Protein 3ME5 (pdb70)

Radius of gyration: 23.7 Å; Cα contacts (8 Å, |Δi|>4): 654; chains: 1; bounding box: 67×50×62 Å

Sequence (406 aa):
NAAQALEKLLQIYDVKLVAQLNGVGENHWSAAILKRALALSEKEFAHLQTLLPKPPEHHPHYAFRFIDLFAGIGGIRRGFESIGGQCVFTSEWNKHAVRTYKANHYCDPATHHHFNEDIRDITLSHQEGVSDEEAAAEHIRQHIPEEHDVLLAGFPCQPFCDTQGTLFFDVVRIIDARRPAFVLENVKNLKSHDKGKTFRIIQTLDELGYDVADAEDNGPDDPKIIDGKHFLPQHRERIVLVGFRRDLNLKADFTLRDISECFPAQRVTLAQLLDPVEAKYILTPVLWKYLYRYAKKGVYPNNPQSVTRTLSARDGAEILIDRGWDATGEKDFDDPLNQQHRPRRLTPRECARLGFEAPGEAKFRIPVSDTQAYRQFGNSSVVVPVFAAVAKLLEPKIKQAVALRQQEAQ

Foldseek 3Di:
DVQLCLVLVVLAFDLVLQVQLCVVVPDHGDSVVSVVPNCDDDVSSVSVVLQFDDQDPPPPDFLWEEEAECCQLNLLVVLQVVLRYDHQEYEHQDSNSVSLNRRHHDDDVVRHDYHRDLCVQQVLVPPPQDLVNSLVSNCVHDPATAEYEEEFADDDEVRNRPGPLVSVLSNCLSRVHLYKYKYAQCQCPPPNRRRVVVNVSCVVSQKDWAQNVVDPPVRLQWDFCVLAFQAGDIIGMTDIGRNVLVLCVPDHSVCLNVLRDPAHDFLLLLDDVDDPVQFADLVLLVVLVVVVVCEDESPPPCSRPHHHYPVFSRNHWYWQDQDVCCVVPVPPVVSVVTGIGTHFLSSLCCSPVAPRPDDSRDNNDDRVVSVVSSNPHDNNSSSSSVSVSCSVSSSSSVVVVVVVVD

CATH classification: 1.10.260.140 (+2 more: 3.40.50.150, 3.90.120.30)

B-factor: mean 28.67, std 12.08, range [11.53, 76.1]

Secondary structure (DSSP, 8-state):
-TTT--HHHHTTS----HHHHHHT-SS---HHHHHHHH---THHHHHHHTTSPPPPTTTT--SEEEEEES-TTSHHHHHHHTTTEEEEEEE---HHHHHHHHHHS---TTT-EEES-THHHH-TT-TTS-HHHHHHHHHHHS---SEEEEE-------TTTTSHHHHHHHHHHHH----EEEEETTTTTGGGGHHHHH--HHHHTTEEETTTT--STT-TTEEEGGGTSSB--EEEEEEEEEGGG---TT--GGGGGGGS-SSPPPTGGGS----GGGBPPHHHHHHHHHHHH----TTSGGGGT--B-----SSSEE------HHHH-TT-TTGGGG--EEPPHHHHHH---S-TT---S---S-HHHHHHHHHTSPPHHHHHHHHHHHHHHHHHHHHHHHHH--

Structure (mmCIF, N/CA/C/O backbone):
data_3ME5
#
_entry.id   3ME5
#
_cell.length_a   149.629
_cell.length_b   51.593
_cell.length_c   63.026
_cell.angle_alpha   90.00
_cell.angle_beta   90.00
_cell.angle_gamma   90.00
#
_symmetry.space_group_name_H-M   'P 21 21 2'
#
loop_
_entity.id
_entity.type
_entity.pdbx_description
1 polymer 'Cytosine-specific methyltransferase'
2 water water
#
loop_
_atom_site.group_PDB
_atom_site.id
_atom_site.type_symbol
_atom_site.label_atom_id
_atom_site.label_alt_id
_atom_site.label_comp_id
_atom_site.label_asym_id
_atom_site.label_entity_id
_atom_site.label_seq_id
_atom_site.pdbx_PDB_ins_code
_atom_site.Cartn_x
_atom_site.Cartn_y
_atom_site.Cartn_z
_atom_site.occupancy
_atom_site.B_iso_or_equiv
_atom_site.auth_seq_id
_atom_site.auth_comp_id
_atom_site.auth_asym_id
_atom_site.auth_atom_id
_atom_site.pdbx_PDB_model_num
ATOM 1 N N . ASN A 1 17 ? 155.996 11.524 28.192 1.00 67.15 15 ASN A N 1
ATOM 2 C CA . ASN A 1 17 ? 155.675 10.302 28.989 1.00 67.21 15 ASN A CA 1
ATOM 3 C C . ASN A 1 17 ? 154.377 10.444 29.791 1.00 66.74 15 ASN A C 1
ATOM 4 O O . ASN A 1 17 ? 153.709 9.446 30.085 1.00 66.85 15 ASN A O 1
ATOM 9 N N . ALA A 1 18 ? 154.032 11.685 30.138 1.00 66.00 16 ALA A N 1
ATOM 10 C CA . ALA A 1 18 ? 152.824 11.990 30.914 1.00 65.10 16 ALA A CA 1
ATOM 11 C C . ALA A 1 18 ? 151.522 11.756 30.129 1.00 64.16 16 ALA A C 1
ATOM 12 O O . ALA A 1 18 ? 150.479 11.451 30.723 1.00 64.20 16 ALA A O 1
ATOM 14 N N . ALA A 1 19 ? 151.598 11.903 28.804 1.00 62.98 17 ALA A N 1
ATOM 15 C CA . ALA A 1 19 ? 150.471 11.654 27.894 1.00 61.62 17 ALA A CA 1
ATOM 16 C C . ALA A 1 19 ? 150.026 10.186 27.882 1.00 60.21 17 ALA A C 1
ATOM 17 O O . ALA A 1 19 ? 148.827 9.896 27.816 1.00 60.30 17 ALA A O 1
ATOM 19 N N . GLN A 1 20 ? 151.000 9.276 27.938 1.00 58.53 18 GLN A N 1
ATOM 20 C CA . GLN A 1 20 ? 150.746 7.838 28.063 1.00 56.84 18 GLN A CA 1
ATOM 21 C C . GLN A 1 20 ? 150.199 7.499 29.455 1.00 54.87 18 GLN A C 1
ATOM 22 O O . GLN A 1 20 ? 149.408 6.563 29.606 1.00 54.95 18 GLN A O 1
ATOM 28 N N . ALA A 1 21 ? 150.620 8.263 30.463 1.00 52.92 19 ALA A N 1
ATOM 29 C CA . ALA A 1 21 ? 150.133 8.083 31.832 1.00 51.14 19 ALA A CA 1
ATOM 30 C C . ALA A 1 21 ? 148.655 8.480 31.972 1.00 49.15 19 ALA A C 1
ATOM 31 O O . ALA A 1 21 ? 147.880 7.794 32.635 1.00 48.25 19 ALA A O 1
ATOM 41 N N . LEU A 1 23 ? 146.440 8.556 29.465 1.00 41.82 21 LEU A N 1
ATOM 42 C CA . LEU A 1 23 ? 145.633 7.669 28.632 1.00 39.80 21 LEU A CA 1
ATOM 43 C C . LEU A 1 23 ? 145.314 6.340 29.307 1.00 38.15 21 LEU A C 1
ATOM 44 O O . LEU A 1 23 ? 144.192 5.831 29.188 1.00 37.44 21 LEU A O 1
ATOM 49 N N . GLU A 1 24 ? 146.291 5.783 30.019 1.00 37.13 22 GLU A N 1
ATOM 50 C CA . GLU A 1 24 ? 146.066 4.533 30.730 1.00 37.14 22 GLU A CA 1
ATOM 51 C C . GLU A 1 24 ? 145.029 4.745 31.831 1.00 35.27 22 GLU A C 1
ATOM 52 O O . GLU A 1 24 ? 144.150 3.910 32.021 1.00 35.66 22 GLU A O 1
ATOM 58 N N . LYS A 1 25 ? 145.118 5.874 32.533 1.00 33.51 23 LYS A N 1
ATOM 59 C CA . LYS A 1 25 ? 144.118 6.203 33.553 1.00 32.53 23 LYS A CA 1
ATOM 60 C C . LYS A 1 25 ? 142.727 6.437 32.950 1.00 30.08 23 LYS A C 1
ATOM 61 O O . LYS A 1 25 ? 141.713 6.038 33.524 1.00 29.52 23 LYS A O 1
ATOM 67 N N . LEU A 1 26 ? 142.700 7.075 31.785 1.00 28.46 24 LEU A N 1
ATOM 68 C CA . LEU A 1 26 ? 141.458 7.366 31.088 1.00 26.84 24 LEU A CA 1
ATOM 69 C C . LEU A 1 26 ? 140.769 6.107 30.593 1.00 26.39 24 LEU A C 1
ATOM 70 O O . LEU A 1 26 ? 139.536 5.992 30.667 1.00 25.25 24 LEU A O 1
ATOM 75 N N . LEU A 1 27 ? 141.564 5.151 30.103 1.00 26.59 25 LEU A N 1
ATOM 76 C CA . LEU A 1 27 ? 141.020 3.900 29.576 1.00 26.97 25 LEU A CA 1
ATOM 77 C C . LEU A 1 27 ? 140.469 2.925 30.632 1.00 26.46 25 LEU A C 1
ATOM 78 O O . LEU A 1 27 ? 139.714 2.009 30.284 1.00 26.87 25 LEU A O 1
ATOM 83 N N . GLN A 1 28 ? 140.807 3.146 31.904 1.00 26.14 26 GLN A N 1
ATOM 84 C CA . GLN A 1 28 ? 140.169 2.427 33.026 1.00 27.07 26 GLN A CA 1
ATOM 85 C C . GLN A 1 28 ? 138.716 2.880 33.234 1.00 26.21 26 GLN A C 1
ATOM 86 O O . GLN A 1 28 ? 137.903 2.161 33.862 1.00 26.99 26 GLN A O 1
ATOM 92 N N . ILE A 1 29 ? 138.410 4.076 32.733 1.00 23.62 27 ILE A N 1
ATOM 93 C CA . ILE A 1 29 ? 137.153 4.770 33.036 1.00 22.29 27 ILE A CA 1
ATOM 94 C C . ILE A 1 29 ? 136.217 4.827 31.845 1.00 21.12 27 ILE A C 1
ATOM 95 O O . ILE A 1 29 ? 135.051 4.472 31.965 1.00 19.94 27 ILE A O 1
ATOM 100 N N . TYR A 1 30 ? 136.749 5.263 30.705 1.00 22.15 28 TYR A N 1
ATOM 101 C CA . TYR A 1 30 ? 135.950 5.545 29.513 1.00 23.20 28 TYR A CA 1
ATOM 102 C C . TYR A 1 30 ? 136.158 4.497 28.444 1.00 24.76 28 TYR A C 1
ATOM 103 O O . TYR A 1 30 ? 137.239 3.912 28.346 1.00 24.97 28 TYR A O 1
ATOM 112 N N . ASP A 1 31 ? 135.128 4.291 27.629 1.00 26.41 29 ASP A N 1
ATOM 113 C CA . ASP A 1 31 ? 135.255 3.491 26.417 1.00 28.74 29 ASP A CA 1
ATOM 114 C C . ASP A 1 31 ? 136.176 4.195 25.418 1.00 27.17 29 ASP A C 1
ATOM 115 O O . ASP A 1 31 ? 136.211 5.420 25.361 1.00 25.82 29 ASP A O 1
ATOM 120 N N . VAL A 1 32 ? 136.935 3.410 24.654 1.00 26.63 30 VAL A N 1
ATOM 121 C CA . VAL A 1 32 ? 137.766 3.962 23.568 1.00 25.97 30 VAL A CA 1
ATOM 122 C C . VAL A 1 32 ? 136.930 4.862 22.655 1.00 25.07 30 VAL A C 1
ATOM 123 O O . VAL A 1 32 ? 137.350 5.971 22.307 1.00 24.33 30 VAL A O 1
ATOM 127 N N . LYS A 1 33 ? 135.741 4.387 22.291 1.00 25.87 31 LYS A N 1
ATOM 128 C CA . LYS A 1 33 ? 134.814 5.149 21.440 1.00 26.55 31 LYS A CA 1
ATOM 129 C C . LYS A 1 33 ? 134.538 6.556 21.975 1.00 25.65 31 LYS A C 1
ATOM 130 O O . LYS A 1 33 ? 134.558 7.524 21.203 1.00 25.58 31 LYS A O 1
ATOM 144 N N . LEU A 1 35 ? 136.504 8.299 24.218 1.00 21.22 33 LEU A N 1
ATOM 145 C CA . LEU A 1 35 ? 137.752 9.074 24.174 1.00 21.16 33 LEU A CA 1
ATOM 146 C C . LEU A 1 35 ? 138.066 9.563 22.772 1.00 20.74 33 LEU A C 1
ATOM 147 O O . LEU A 1 35 ? 138.505 10.709 22.583 1.00 20.24 33 LEU A O 1
ATOM 152 N N . VAL A 1 36 ? 137.827 8.695 21.792 1.00 20.30 34 VAL A N 1
ATOM 153 C CA . VAL A 1 36 ? 138.027 9.067 20.399 1.00 20.90 34 VAL A CA 1
ATOM 154 C C . VAL A 1 36 ? 137.095 10.226 20.017 1.00 21.81 34 VAL A C 1
ATOM 155 O O . VAL A 1 36 ? 137.541 11.225 19.441 1.00 22.15 34 VAL A O 1
ATOM 159 N N . ALA A 1 37 ? 135.820 10.101 20.384 1.00 23.38 35 ALA A N 1
ATOM 160 C CA . ALA A 1 37 ? 134.834 11.154 20.162 1.00 25.30 35 ALA A CA 1
ATOM 161 C C . ALA A 1 37 ? 135.280 12.449 20.828 1.00 26.46 35 ALA A C 1
ATOM 162 O O . ALA A 1 37 ? 135.163 13.531 20.234 1.00 26.93 35 ALA A O 1
ATOM 164 N N . GLN A 1 38 ? 135.812 12.334 22.049 1.00 26.63 36 GLN A N 1
ATOM 165 C CA . GLN A 1 38 ? 136.214 13.514 22.810 1.00 27.76 36 GLN A CA 1
ATOM 166 C C . GLN A 1 38 ? 137.378 14.200 22.143 1.00 28.47 36 GLN A C 1
ATOM 167 O O . GLN A 1 38 ? 137.449 15.430 22.107 1.00 29.12 36 GLN A O 1
ATOM 173 N N . LEU A 1 39 ? 138.286 13.399 21.600 1.00 28.66 37 LEU A N 1
ATOM 174 C CA . LEU A 1 39 ? 139.447 13.939 20.919 1.00 29.64 37 LEU A CA 1
ATOM 175 C C . LEU A 1 39 ? 139.063 14.603 19.596 1.00 31.12 37 LEU A C 1
ATOM 176 O O . LEU A 1 39 ? 139.602 15.651 19.253 1.00 32.05 37 LEU A O 1
ATOM 181 N N . ASN A 1 40 ? 138.122 13.998 18.878 1.00 31.72 38 ASN A N 1
ATOM 182 C CA . ASN A 1 40 ? 137.599 14.580 17.640 1.00 33.03 38 ASN A CA 1
ATOM 183 C C . ASN A 1 40 ? 136.860 15.898 17.897 1.00 34.89 38 ASN A C 1
ATOM 184 O O . ASN A 1 40 ? 136.938 16.831 17.088 1.00 35.32 38 ASN A O 1
ATOM 189 N N . GLY A 1 41 ? 136.163 15.969 19.034 1.00 35.94 39 GLY A N 1
ATOM 190 C CA . GLY A 1 41 ? 135.434 17.166 19.454 1.00 36.63 39 GLY A CA 1
ATOM 191 C C . GLY A 1 41 ? 136.312 18.390 19.643 1.00 38.01 39 GLY A C 1
ATOM 192 O O . GLY A 1 41 ? 135.829 19.520 19.547 1.00 38.90 39 GLY A O 1
ATOM 193 N N . VAL A 1 42 ? 137.599 18.177 19.906 1.00 38.47 40 VAL A N 1
ATOM 194 C CA . VAL A 1 42 ? 138.546 19.287 20.028 1.00 39.60 40 VAL A CA 1
ATOM 195 C C . VAL A 1 42 ? 138.760 19.942 18.652 1.00 40.74 40 VAL A C 1
ATOM 196 O O . VAL A 1 42 ? 139.157 21.108 18.562 1.00 41.64 40 VAL A O 1
ATOM 200 N N . GLY A 1 43 ? 138.475 19.185 17.590 1.00 40.85 41 GLY A N 1
ATOM 201 C CA . GLY A 1 43 ? 138.390 19.723 16.224 1.00 40.74 41 GLY A CA 1
ATOM 202 C C . GLY A 1 43 ? 139.708 20.090 15.575 1.00 40.73 41 GLY A C 1
ATOM 203 O O . GLY A 1 43 ? 139.734 20.808 14.573 1.00 40.72 41 GLY A O 1
ATOM 204 N N . GLU A 1 44 ? 140.806 19.598 16.137 1.00 40.55 42 GLU A N 1
ATOM 205 C CA . GLU A 1 44 ? 142.123 19.887 15.595 1.00 40.43 42 GLU A CA 1
ATOM 206 C C . GLU A 1 44 ? 142.578 18.787 14.647 1.00 40.17 42 GLU A C 1
ATOM 207 O O . GLU A 1 44 ? 143.041 19.073 13.541 1.00 40.59 42 GLU A O 1
ATOM 213 N N . ASN A 1 45 ? 142.438 17.534 15.075 1.00 39.52 43 ASN A N 1
ATOM 214 C CA . ASN A 1 45 ? 142.854 16.383 14.272 1.00 38.72 43 ASN A CA 1
ATOM 215 C C . ASN A 1 45 ? 141.743 15.343 14.146 1.00 37.82 43 ASN A C 1
ATOM 216 O O . ASN A 1 45 ? 140.739 15.400 14.873 1.00 37.54 43 ASN A O 1
ATOM 221 N N . HIS A 1 46 ? 141.925 14.408 13.210 1.00 36.51 44 HIS A N 1
ATOM 222 C CA . HIS A 1 46 ? 141.019 13.266 13.048 1.00 34.85 44 HIS A CA 1
ATOM 223 C C . HIS A 1 46 ? 141.557 12.085 13.852 1.00 33.31 44 HIS A C 1
ATOM 224 O O . HIS A 1 46 ? 142.735 11.736 13.740 1.00 33.79 44 HIS A O 1
ATOM 231 N N . TRP A 1 47 ? 140.690 11.488 14.674 1.00 31.20 45 TRP A N 1
ATOM 232 C CA . TRP A 1 47 ? 141.056 10.380 15.546 1.00 28.84 45 TRP A CA 1
ATOM 233 C C . TRP A 1 47 ? 140.223 9.122 15.283 1.00 27.22 45 TRP A C 1
ATOM 234 O O . TRP A 1 47 ? 139.067 9.203 14.861 1.00 26.52 45 TRP A O 1
ATOM 245 N N . SER A 1 48 ? 140.825 7.969 15.561 1.00 26.85 46 SER A N 1
ATOM 246 C CA . SER A 1 48 ? 140.163 6.660 15.499 1.00 26.57 46 SER A CA 1
ATOM 247 C C . SER A 1 48 ? 140.658 5.823 16.678 1.00 26.37 46 SER A C 1
ATOM 248 O O . SER A 1 48 ? 141.671 6.173 17.293 1.00 26.82 46 SER A O 1
ATOM 251 N N . ALA A 1 49 ? 139.971 4.720 16.987 1.00 25.72 47 ALA A N 1
ATOM 252 C CA . ALA A 1 49 ? 140.428 3.782 18.028 1.00 25.98 47 ALA A CA 1
ATOM 253 C C . ALA A 1 49 ? 141.858 3.312 17.790 1.00 26.75 47 ALA A C 1
ATOM 254 O O . ALA A 1 49 ? 142.677 3.298 18.709 1.00 26.78 47 ALA A O 1
ATOM 256 N N . ALA A 1 50 ? 142.146 2.916 16.551 1.00 27.29 48 ALA A N 1
ATOM 257 C CA . ALA A 1 50 ? 143.463 2.406 16.178 1.00 27.86 48 ALA A CA 1
ATOM 258 C C . ALA A 1 50 ? 144.547 3.463 16.362 1.00 28.86 48 ALA A C 1
ATOM 259 O O . ALA A 1 50 ? 145.642 3.146 16.822 1.00 29.52 48 ALA A O 1
ATOM 261 N N . ILE A 1 51 ? 144.246 4.706 15.999 1.00 29.33 49 ILE A N 1
ATOM 262 C CA . ILE A 1 51 ? 145.204 5.799 16.164 1.00 30.85 49 ILE A CA 1
ATOM 263 C C . ILE A 1 51 ? 145.403 6.093 17.656 1.00 32.44 49 ILE A C 1
ATOM 264 O O . ILE A 1 51 ? 146.519 6.378 18.104 1.00 32.74 49 ILE A O 1
ATOM 269 N N . LEU A 1 52 ? 144.328 5.984 18.426 1.00 33.44 50 LEU A N 1
ATOM 270 C CA . LEU A 1 52 ? 144.422 6.179 19.864 1.00 35.36 50 LEU A CA 1
ATOM 271 C C . LEU A 1 52 ? 145.318 5.118 20.499 1.00 38.24 50 LEU A C 1
ATOM 272 O O . LEU A 1 52 ? 146.148 5.436 21.354 1.00 38.62 50 LEU A O 1
ATOM 277 N N . LYS A 1 53 ? 145.144 3.866 20.082 1.00 41.05 51 LYS A N 1
ATOM 278 C CA . LYS A 1 53 ? 145.990 2.766 20.548 1.00 44.24 51 LYS A CA 1
ATOM 279 C C . LYS A 1 53 ? 147.458 2.992 20.169 1.00 46.39 51 LYS A C 1
ATOM 280 O O . LYS A 1 53 ? 148.354 2.693 20.959 1.00 46.48 51 LYS A O 1
ATOM 286 N N . ARG A 1 54 ? 147.691 3.529 18.970 1.00 48.67 52 ARG A N 1
ATOM 287 C CA . ARG A 1 54 ? 149.043 3.890 18.506 1.00 50.97 52 ARG A CA 1
ATOM 288 C C . ARG A 1 54 ? 149.697 4.890 19.456 1.00 51.98 52 ARG A C 1
ATOM 289 O O . ARG A 1 54 ? 150.847 4.708 19.854 1.00 52.30 52 ARG A O 1
ATOM 297 N N . ALA A 1 55 ? 148.949 5.931 19.823 1.00 52.58 53 ALA A N 1
ATOM 298 C CA . ALA A 1 55 ? 149.417 6.952 20.763 1.00 53.18 53 ALA A CA 1
ATOM 299 C C . ALA A 1 55 ? 149.676 6.370 22.151 1.00 53.90 53 ALA A C 1
ATOM 300 O O . ALA A 1 55 ? 150.577 6.822 22.856 1.00 54.13 53 ALA A O 1
ATOM 302 N N . LEU A 1 56 ? 148.885 5.367 22.528 1.00 54.21 54 LEU A N 1
ATOM 303 C CA . LEU A 1 56 ? 149.063 4.655 23.797 1.00 54.45 54 LEU A CA 1
ATOM 304 C C . LEU A 1 56 ? 150.342 3.796 23.801 1.00 54.72 54 LEU A C 1
ATOM 305 O O . LEU A 1 56 ? 150.844 3.431 24.860 1.00 54.94 54 LEU A O 1
ATOM 310 N N . ALA A 1 57 ? 150.864 3.486 22.616 1.00 54.91 55 ALA A N 1
ATOM 311 C CA . ALA A 1 57 ? 152.110 2.725 22.488 1.00 54.82 55 ALA A CA 1
ATOM 312 C C . ALA A 1 57 ? 153.229 3.603 21.937 1.00 54.58 55 ALA A C 1
ATOM 313 O O . ALA A 1 57 ? 154.149 3.977 22.660 1.00 54.44 55 ALA A O 1
ATOM 315 N N . LEU A 1 65 ? 148.140 14.847 18.682 1.00 56.95 63 LEU A N 1
ATOM 316 C CA . LEU A 1 65 ? 148.823 14.081 19.724 1.00 57.13 63 LEU A CA 1
ATOM 317 C C . LEU A 1 65 ? 148.937 14.858 21.050 1.00 56.97 63 LEU A C 1
ATOM 318 O O . LEU A 1 65 ? 149.119 14.253 22.109 1.00 56.90 63 LEU A O 1
ATOM 323 N N . SER A 1 66 ? 148.812 16.187 20.983 1.00 56.77 64 SER A N 1
ATOM 324 C CA . SER A 1 66 ? 148.987 17.054 22.154 1.00 56.61 64 SER A CA 1
ATOM 325 C C . SER A 1 66 ? 148.343 18.442 22.013 1.00 56.31 64 SER A C 1
ATOM 326 O O . SER A 1 66 ? 147.544 18.677 21.100 1.00 56.24 64 SER A O 1
ATOM 329 N N . GLU A 1 67 ? 148.722 19.338 22.936 1.00 55.98 65 GLU A N 1
ATOM 330 C CA . GLU A 1 67 ? 148.257 20.739 23.050 1.00 55.43 65 GLU A CA 1
ATOM 331 C C . GLU A 1 67 ? 146.925 20.902 23.800 1.00 54.19 65 GLU A C 1
ATOM 332 O O . GLU A 1 67 ? 146.858 20.676 25.011 1.00 54.20 65 GLU A O 1
ATOM 338 N N . LYS A 1 68 ? 145.883 21.315 23.084 1.00 52.93 66 LYS A N 1
ATOM 339 C CA . LYS A 1 68 ? 144.562 21.508 23.673 1.00 51.72 66 LYS A CA 1
ATOM 340 C C . LYS A 1 68 ? 143.847 20.179 23.910 1.00 49.95 66 LYS A C 1
ATOM 341 O O . LYS A 1 68 ? 142.958 20.089 24.759 1.00 49.67 66 LYS A O 1
ATOM 347 N N . GLU A 1 69 ? 144.240 19.166 23.140 1.00 48.27 67 GLU A N 1
ATOM 348 C CA . GLU A 1 69 ? 143.706 17.814 23.260 1.00 46.52 67 GLU A CA 1
ATOM 349 C C . GLU A 1 69 ? 144.059 17.227 24.628 1.00 45.02 67 GLU A C 1
ATOM 350 O O . GLU A 1 69 ? 143.192 16.691 25.320 1.00 44.69 67 GLU A O 1
ATOM 356 N N . PHE A 1 70 ? 145.327 17.367 25.011 1.00 43.96 68 PHE A N 1
ATOM 357 C CA . PHE A 1 70 ? 145.817 17.007 26.345 1.00 43.01 68 PHE A CA 1
ATOM 358 C C . PHE A 1 70 ? 145.016 17.722 27.445 1.00 41.38 68 PHE A C 1
ATOM 359 O O . PHE A 1 70 ? 144.526 17.084 28.385 1.00 41.09 68 PHE A O 1
ATOM 367 N N . ALA A 1 71 ? 144.879 19.043 27.308 1.00 39.98 69 ALA A N 1
ATOM 368 C CA . ALA A 1 71 ? 144.117 19.860 28.252 1.00 38.30 69 ALA A CA 1
ATOM 369 C C . ALA A 1 71 ? 142.665 19.405 28.365 1.00 36.77 69 ALA A C 1
ATOM 370 O O . ALA A 1 71 ? 142.125 19.291 29.473 1.00 37.31 69 ALA A O 1
ATOM 372 N N . HIS A 1 72 ? 142.026 19.147 27.228 1.00 34.42 70 HIS A N 1
ATOM 373 C CA . HIS A 1 72 ? 140.653 18.669 27.256 1.00 32.30 70 HIS A CA 1
ATOM 374 C C . HIS A 1 72 ? 140.519 17.321 27.990 1.00 30.94 70 HIS A C 1
ATOM 375 O O . HIS A 1 72 ? 139.614 17.154 28.806 1.00 30.45 70 HIS A O 1
ATOM 382 N N . LEU A 1 73 ? 141.434 16.388 27.721 1.00 29.97 71 LEU A N 1
ATOM 383 C CA . LEU A 1 73 ? 141.401 15.070 28.365 1.00 29.38 71 LEU A CA 1
ATOM 384 C C . LEU A 1 73 ? 141.608 15.154 29.877 1.00 28.76 71 LEU A C 1
ATOM 385 O O . LEU A 1 73 ? 141.085 14.333 30.609 1.00 27.48 71 LEU A O 1
ATOM 390 N N . GLN A 1 74 ? 142.344 16.169 30.330 1.00 29.71 72 GLN A N 1
ATOM 391 C CA . GLN A 1 74 ? 142.514 16.446 31.755 1.00 29.82 72 GLN A CA 1
ATOM 392 C C . GLN A 1 74 ? 141.206 16.710 32.466 1.00 28.16 72 GLN A C 1
ATOM 393 O O . GLN A 1 74 ? 141.066 16.350 33.628 1.00 28.39 72 GLN A O 1
ATOM 399 N N . THR A 1 75 ? 140.252 17.327 31.773 1.00 25.95 73 THR A N 1
ATOM 400 C CA . THR A 1 75 ? 138.968 17.687 32.376 1.00 25.04 73 THR A CA 1
ATOM 401 C C . THR A 1 75 ? 138.089 16.467 32.577 1.00 23.85 73 THR A C 1
ATOM 402 O O . THR A 1 75 ? 137.018 16.552 33.183 1.00 23.48 73 THR A O 1
ATOM 406 N N . LEU A 1 76 ? 138.543 15.322 32.073 1.00 23.19 74 LEU A N 1
ATOM 407 C CA . LEU A 1 76 ? 137.770 14.093 32.203 1.00 22.01 74 LEU A CA 1
ATOM 408 C C . LEU A 1 76 ? 138.165 13.283 33.422 1.00 20.91 74 LEU A C 1
ATOM 409 O O . LEU A 1 76 ? 137.554 12.265 33.694 1.00 19.65 74 LEU A O 1
ATOM 414 N N . LEU A 1 77 ? 139.208 13.722 34.108 1.00 22.14 75 LEU A N 1
ATOM 415 C CA . LEU A 1 77 ? 139.723 13.072 35.318 1.00 22.85 75 LEU A CA 1
ATOM 416 C C . LEU A 1 77 ? 139.479 13.927 36.559 1.00 21.76 75 LEU A C 1
ATOM 417 O O . LEU A 1 77 ? 139.569 15.164 36.484 1.00 21.77 75 LEU A O 1
ATOM 422 N N . PRO A 1 78 ? 139.194 13.285 37.702 1.00 21.21 76 PRO A N 1
ATOM 423 C CA . PRO A 1 78 ? 139.041 14.068 38.943 1.00 21.60 76 PRO A CA 1
ATOM 424 C C . PRO A 1 78 ? 140.364 14.616 39.470 1.00 23.47 76 PRO A C 1
ATOM 425 O O . PRO A 1 78 ? 141.416 13.977 39.323 1.00 23.28 76 PRO A O 1
ATOM 429 N N . LYS A 1 79 ? 140.302 15.830 40.016 1.00 24.98 77 LYS A N 1
ATOM 430 C CA . LYS A 1 79 ? 141.433 16.451 40.679 1.00 26.65 77 LYS A CA 1
ATOM 431 C C . LYS A 1 79 ? 141.480 16.020 42.159 1.00 25.86 77 LYS A C 1
ATOM 432 O O . LYS A 1 79 ? 140.461 15.652 42.744 1.00 25.87 77 LYS A O 1
ATOM 438 N N . PRO A 1 80 ? 142.674 16.038 42.760 1.00 25.16 78 PRO A N 1
ATOM 439 C CA . PRO A 1 80 ? 142.736 15.767 44.196 1.00 24.95 78 PRO A CA 1
ATOM 440 C C . PRO A 1 80 ? 142.080 16.904 44.975 1.00 25.83 78 PRO A C 1
ATOM 441 O O . PRO A 1 80 ? 141.977 18.022 44.434 1.00 24.56 78 PRO A O 1
ATOM 445 N N . PRO A 1 81 ? 141.642 16.650 46.226 1.00 26.48 79 PRO A N 1
ATOM 446 C CA . PRO A 1 81 ? 141.077 17.786 46.971 1.00 26.28 79 PRO A CA 1
ATOM 447 C C . PRO A 1 81 ? 142.075 18.929 47.237 1.00 25.86 79 PRO A C 1
ATOM 448 O O . PRO A 1 81 ? 143.286 18.776 47.046 1.00 24.71 79 PRO A O 1
ATOM 452 N N . GLU A 1 82 ? 141.555 20.080 47.663 1.00 26.15 80 GLU A N 1
ATOM 453 C CA . GLU A 1 82 ? 142.375 21.288 47.757 1.00 26.24 80 GLU A CA 1
ATOM 454 C C . GLU A 1 82 ? 143.502 21.158 48.791 1.00 24.09 80 GLU A C 1
ATOM 455 O O . GLU A 1 82 ? 144.571 21.739 48.625 1.00 25.02 80 GLU A O 1
ATOM 461 N N . HIS A 1 83 ? 143.263 20.372 49.843 1.00 21.47 81 HIS A N 1
ATOM 462 C CA . HIS A 1 83 ? 144.255 20.150 50.905 1.00 20.35 81 HIS A CA 1
ATOM 463 C C . HIS A 1 83 ? 145.308 19.068 50.565 1.00 18.49 81 HIS A C 1
ATOM 464 O O . HIS A 1 83 ? 146.262 18.876 51.327 1.00 17.51 81 HIS A O 1
ATOM 471 N N . HIS A 1 84 ? 145.143 18.386 49.428 1.00 19.74 82 HIS A N 1
ATOM 472 C CA . HIS A 1 84 ? 146.078 17.321 49.012 1.00 19.66 82 HIS A CA 1
ATOM 473 C C . HIS A 1 84 ? 147.497 17.891 49.067 1.00 19.32 82 HIS A C 1
ATOM 474 O O . HIS A 1 84 ? 147.710 19.042 48.705 1.00 18.62 82 HIS A O 1
ATOM 481 N N . PRO A 1 85 ? 148.486 17.112 49.510 1.00 18.88 83 PRO A N 1
ATOM 482 C CA . PRO A 1 85 ? 148.554 15.718 49.905 1.00 18.85 83 PRO A CA 1
ATOM 483 C C . PRO A 1 85 ? 148.396 15.534 51.425 1.00 18.64 83 PRO A C 1
ATOM 484 O O . PRO A 1 85 ? 148.858 14.527 51.953 1.00 18.63 83 PRO A O 1
ATOM 488 N N . HIS A 1 86 ? 147.801 16.514 52.127 1.00 16.83 84 HIS A N 1
ATOM 489 C CA . HIS A 1 86 ? 147.648 16.408 53.586 1.00 16.64 84 HIS A CA 1
ATOM 490 C C . HIS A 1 86 ? 146.216 16.171 54.027 1.00 16.45 84 HIS A C 1
ATOM 491 O O . HIS A 1 86 ? 145.343 17.000 53.805 1.00 16.97 84 HIS A O 1
ATOM 498 N N . TYR A 1 87 ? 145.998 15.048 54.704 1.00 15.50 85 TYR A N 1
ATOM 499 C CA . TYR A 1 87 ? 144.643 14.614 55.057 1.00 13.93 85 TYR A CA 1
ATOM 500 C C . TYR A 1 87 ? 144.413 14.490 56.555 1.00 14.40 85 TYR A C 1
ATOM 501 O O . TYR A 1 87 ? 145.354 14.267 57.331 1.00 16.03 85 TYR A O 1
ATOM 510 N N . ALA A 1 88 ? 143.161 14.639 56.957 1.00 15.13 86 ALA A N 1
ATOM 511 C CA . ALA A 1 88 ? 142.799 14.724 58.372 1.00 17.24 86 ALA A CA 1
ATOM 512 C C . ALA A 1 88 ? 142.716 13.349 59.027 1.00 17.04 86 ALA A C 1
ATOM 513 O O . ALA A 1 88 ? 142.863 13.203 60.261 1.00 17.90 86 ALA A O 1
ATOM 515 N N . PHE A 1 89 ? 142.455 12.351 58.197 1.00 15.68 87 PHE A N 1
ATOM 516 C CA . PHE A 1 89 ? 142.343 10.960 58.664 1.00 13.48 87 PHE A CA 1
ATOM 517 C C . PHE A 1 89 ? 142.321 10.002 57.474 1.00 14.92 87 PHE A C 1
ATOM 518 O O . PHE A 1 89 ? 142.262 10.433 56.325 1.00 15.80 87 PHE A O 1
ATOM 526 N N . ARG A 1 90 ? 142.385 8.700 57.775 1.00 14.87 88 ARG A N 1
ATOM 527 C CA . ARG A 1 90 ? 142.395 7.634 56.772 1.00 15.81 88 ARG A CA 1
ATOM 528 C C . ARG A 1 90 ? 141.121 6.769 56.857 1.00 15.36 88 ARG A C 1
ATOM 529 O O . ARG A 1 90 ? 140.642 6.443 57.946 1.00 15.01 88 ARG A O 1
ATOM 537 N N . PHE A 1 91 ? 140.570 6.409 55.703 1.00 15.12 89 PHE A N 1
ATOM 538 C CA . PHE A 1 91 ? 139.383 5.555 55.687 1.00 16.19 89 PHE A CA 1
ATOM 539 C C . PHE A 1 91 ? 139.430 4.545 54.561 1.00 15.18 89 PHE A C 1
ATOM 540 O O . PHE A 1 91 ? 140.153 4.756 53.583 1.00 15.59 89 PHE A O 1
ATOM 548 N N . ILE A 1 92 ? 138.687 3.435 54.697 1.00 15.04 90 ILE A N 1
ATOM 549 C CA . ILE A 1 92 ? 138.491 2.543 53.578 1.00 14.34 90 ILE A CA 1
ATOM 550 C C . ILE A 1 92 ? 137.013 2.484 53.218 1.00 15.55 90 ILE A C 1
ATOM 551 O O . ILE A 1 92 ? 136.156 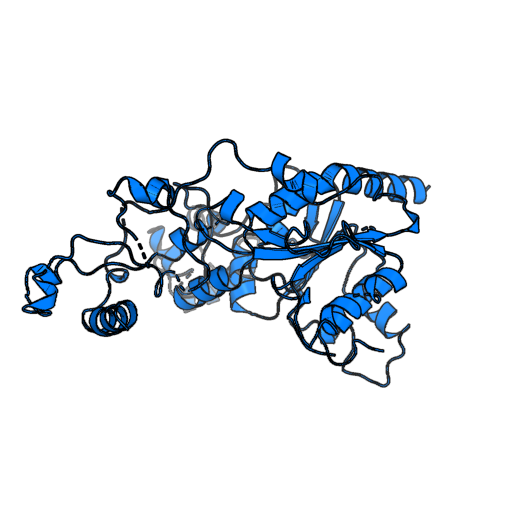2.791 54.041 1.00 15.54 90 ILE A O 1
ATOM 556 N N . ASP A 1 93 ? 136.768 2.041 51.984 1.00 16.46 91 ASP A N 1
ATOM 557 C CA . ASP A 1 93 ? 135.486 2.055 51.308 1.00 18.03 91 ASP A CA 1
ATOM 558 C C . ASP A 1 93 ? 135.135 0.619 50.861 1.00 17.05 91 ASP A C 1
ATOM 559 O O . ASP A 1 93 ? 135.512 0.255 49.750 1.00 16.39 91 ASP A O 1
ATOM 564 N N . LEU A 1 94 ? 134.395 -0.173 51.657 1.00 17.31 92 LEU A N 1
ATOM 565 C CA . LEU A 1 94 ? 133.969 -1.535 51.233 1.00 17.92 92 LEU A CA 1
ATOM 566 C C . LEU A 1 94 ? 132.585 -1.527 50.586 1.00 18.44 92 LEU A C 1
ATOM 567 O O . LEU A 1 94 ? 131.697 -0.819 51.060 1.00 19.44 92 LEU A O 1
ATOM 572 N N . PHE A 1 95 ? 132.379 -2.343 49.553 1.00 18.53 93 PHE A N 1
ATOM 573 C CA . PHE A 1 95 ? 131.095 -2.353 48.803 1.00 19.24 93 PHE A CA 1
ATOM 574 C C . PHE A 1 95 ? 130.774 -0.920 48.404 1.00 19.39 93 PHE A C 1
ATOM 575 O O . PHE A 1 95 ? 129.675 -0.393 48.654 1.00 20.48 93 PHE A O 1
ATOM 583 N N . ALA A 1 96 ? 131.762 -0.305 47.762 1.00 18.76 94 ALA A N 1
ATOM 584 C CA . ALA A 1 96 ? 131.836 1.149 47.636 1.00 18.20 94 ALA A CA 1
ATOM 585 C C . ALA A 1 96 ? 130.825 1.756 46.671 1.00 18.75 94 ALA A C 1
ATOM 586 O O . ALA A 1 96 ? 130.498 2.954 46.797 1.00 19.76 94 ALA A O 1
ATOM 588 N N . GLY A 1 97 ? 130.318 0.937 45.753 1.00 19.27 95 GLY A N 1
ATOM 589 C CA . GLY A 1 97 ? 129.425 1.396 44.688 1.00 19.71 95 GLY A CA 1
ATOM 590 C C . GLY A 1 97 ? 130.076 2.484 43.864 1.00 18.82 95 GLY A C 1
ATOM 591 O O . GLY A 1 97 ? 131.238 2.350 43.405 1.00 18.60 95 GLY A O 1
ATOM 592 N N . ILE A 1 98 ? 129.360 3.604 43.706 1.00 18.79 96 ILE A N 1
ATOM 593 C CA . ILE A 1 98 ? 129.899 4.734 42.963 1.00 18.63 96 ILE A CA 1
ATOM 594 C C . ILE A 1 98 ? 130.387 5.868 43.853 1.00 18.58 96 ILE A C 1
ATOM 595 O O . ILE A 1 98 ? 130.590 6.986 43.378 1.00 19.32 96 ILE A O 1
ATOM 600 N N . GLY A 1 99 ? 130.591 5.562 45.132 1.00 17.85 97 GLY A N 1
ATOM 601 C CA . GLY A 1 99 ? 131.265 6.468 46.048 1.00 18.22 97 GLY A CA 1
ATOM 602 C C . GLY A 1 99 ? 130.313 7.250 46.932 1.00 18.01 97 GLY A C 1
ATOM 603 O O . GLY A 1 99 ? 130.698 8.262 47.525 1.00 18.63 97 GLY A O 1
ATOM 604 N N . GLY A 1 100 ? 129.067 6.793 47.017 1.00 18.27 98 GLY A N 1
ATOM 605 C CA . GLY A 1 100 ? 128.043 7.461 47.851 1.00 18.85 98 GLY A CA 1
ATOM 606 C C . GLY A 1 100 ? 128.452 7.703 49.305 1.00 20.12 98 GLY A C 1
ATOM 607 O O . GLY A 1 100 ? 128.268 8.793 49.828 1.00 21.57 98 GLY A O 1
ATOM 608 N N . ILE A 1 101 ? 129.008 6.684 49.958 1.00 18.93 99 ILE A N 1
ATOM 609 C CA . ILE A 1 101 ? 129.430 6.871 51.342 1.00 18.91 99 ILE A CA 1
ATOM 610 C C . ILE A 1 101 ? 130.755 7.638 51.396 1.00 18.19 99 ILE A C 1
ATOM 611 O O . ILE A 1 101 ? 130.939 8.486 52.274 1.00 17.98 99 ILE A O 1
ATOM 616 N N . ARG A 1 102 ? 131.631 7.398 50.420 1.00 17.34 100 ARG A N 1
ATOM 617 C CA . ARG A 1 102 ? 132.927 8.104 50.381 1.00 16.43 100 ARG A CA 1
ATOM 618 C C . ARG A 1 102 ? 132.823 9.623 50.370 1.00 17.49 100 ARG A C 1
ATOM 619 O O . ARG A 1 102 ? 133.583 10.281 51.074 1.00 16.03 100 ARG A O 1
ATOM 627 N N . ARG A 1 103 ? 131.877 10.176 49.598 1.00 18.24 101 ARG A N 1
ATOM 628 C CA . ARG A 1 103 ? 131.814 11.649 49.411 1.00 19.76 101 ARG A CA 1
ATOM 629 C C . ARG A 1 103 ? 131.792 12.440 50.703 1.00 19.16 101 ARG A C 1
ATOM 630 O O . ARG A 1 103 ? 132.532 13.428 50.844 1.00 18.28 101 ARG A O 1
ATOM 638 N N . GLY A 1 104 ? 130.954 11.999 51.641 1.00 18.95 102 GLY A N 1
ATOM 639 C CA . GLY A 1 104 ? 130.795 12.679 52.908 1.00 17.66 102 GLY A CA 1
ATOM 640 C C . GLY A 1 104 ? 132.075 12.724 53.701 1.00 18.10 102 GLY A C 1
ATOM 641 O O . GLY A 1 104 ? 132.369 13.715 54.354 1.00 19.40 102 GLY A O 1
ATOM 642 N N . PHE A 1 105 ? 132.849 11.643 53.651 1.00 17.06 103 PHE A N 1
ATOM 643 C CA . PHE A 1 105 ? 134.058 11.565 54.443 1.00 17.20 103 PHE A CA 1
ATOM 644 C C . PHE A 1 105 ? 135.232 12.222 53.770 1.00 17.56 103 PHE A C 1
ATOM 645 O O . PHE A 1 105 ? 136.138 12.729 54.448 1.00 18.25 103 PHE A O 1
ATOM 653 N N . GLU A 1 106 ? 135.239 12.228 52.439 1.00 17.92 104 GLU A N 1
ATOM 654 C CA . GLU A 1 106 ? 136.255 13.013 51.727 1.00 19.33 104 GLU A CA 1
ATOM 655 C C . GLU A 1 106 ? 135.999 14.483 52.015 1.00 19.11 104 GLU A C 1
ATOM 656 O O . GLU A 1 106 ? 136.929 15.299 52.113 1.00 19.00 104 GLU A O 1
ATOM 662 N N . SER A 1 107 ? 134.729 14.809 52.194 1.00 18.52 105 SER A N 1
ATOM 663 C CA . SER A 1 107 ? 134.360 16.200 52.497 1.00 19.09 105 SER A CA 1
ATOM 664 C C . SER A 1 107 ? 134.890 16.715 53.824 1.00 20.36 105 SER A C 1
ATOM 665 O O . SER A 1 107 ? 135.052 17.936 54.003 1.00 21.37 105 SER A O 1
ATOM 668 N N . ILE A 1 108 ? 135.157 15.811 54.760 1.00 19.32 106 ILE A N 1
ATOM 669 C CA . ILE A 1 108 ? 135.755 16.217 56.035 1.00 18.42 106 ILE A CA 1
ATOM 670 C C . ILE A 1 108 ? 137.260 15.888 56.108 1.00 16.34 106 ILE A C 1
ATOM 671 O O . ILE A 1 108 ? 137.826 15.733 57.180 1.00 15.89 106 ILE A O 1
ATOM 676 N N . GLY A 1 109 ? 137.900 15.873 54.944 1.00 16.76 107 GLY A N 1
ATOM 677 C CA . GLY A 1 109 ? 139.366 15.799 54.866 1.00 16.57 107 GLY A CA 1
ATOM 678 C C . GLY A 1 109 ? 139.897 14.365 54.908 1.00 15.94 107 GLY A C 1
ATOM 679 O O . GLY A 1 109 ? 141.097 14.155 55.069 1.00 15.16 107 GLY A O 1
ATOM 680 N N . GLY A 1 110 ? 139.021 13.382 54.795 1.00 15.59 108 GLY A N 1
ATOM 681 C CA . GLY A 1 110 ? 139.471 11.975 54.807 1.00 13.91 108 GLY A CA 1
ATOM 682 C C . GLY A 1 110 ? 140.241 11.521 53.566 1.00 14.49 108 GLY A C 1
ATOM 683 O O . GLY A 1 110 ? 139.948 11.970 52.454 1.00 15.15 108 GLY A O 1
ATOM 684 N N . GLN A 1 111 ? 141.208 10.603 53.756 1.00 14.90 109 GLN A N 1
ATOM 685 C CA . GLN A 1 111 ? 141.963 10.001 52.652 1.00 13.09 109 GLN A CA 1
ATOM 686 C C . GLN A 1 111 ? 141.519 8.556 52.491 1.00 13.81 109 GLN A C 1
ATOM 687 O O . GLN A 1 111 ? 141.640 7.783 53.428 1.00 14.71 109 GLN A O 1
ATOM 693 N N . CYS A 1 112 ? 141.013 8.222 51.310 1.00 13.42 110 CYS A N 1
ATOM 694 C CA . CYS A 1 112 ? 140.595 6.828 51.087 1.00 13.72 110 CYS A CA 1
ATOM 695 C C . CYS A 1 112 ? 141.855 6.067 50.743 1.00 13.86 110 CYS A C 1
ATOM 696 O O . CYS A 1 112 ? 142.539 6.409 49.763 1.00 14.44 110 CYS A O 1
ATOM 699 N N . VAL A 1 113 ? 142.136 4.973 51.460 1.00 13.57 111 VAL A N 1
ATOM 700 C CA . VAL A 1 113 ? 143.383 4.299 51.240 1.00 12.96 111 VAL A CA 1
ATOM 701 C C . VAL A 1 113 ? 143.133 2.887 50.675 1.00 14.55 111 VAL A C 1
ATOM 702 O O . VAL A 1 113 ? 144.069 2.195 50.312 1.00 16.56 111 VAL A O 1
ATOM 706 N N . PHE A 1 114 ? 141.861 2.537 50.525 1.00 13.24 112 PHE A N 1
ATOM 707 C CA . PHE A 1 114 ? 141.498 1.205 49.980 1.00 14.52 112 PHE A CA 1
ATOM 708 C C . PHE A 1 114 ? 140.018 1.172 49.632 1.00 14.80 112 PHE A C 1
ATOM 709 O O . PHE A 1 114 ? 139.210 1.664 50.393 1.00 16.39 112 PHE A O 1
ATOM 717 N N . THR A 1 115 ? 139.683 0.591 48.492 1.00 13.85 113 THR A N 1
ATOM 718 C CA . THR A 1 115 ? 138.291 0.529 48.019 1.00 14.34 113 THR A CA 1
ATOM 719 C C . THR A 1 115 ? 138.031 -0.929 47.545 1.00 14.78 113 THR A C 1
ATOM 720 O O . THR A 1 115 ? 138.868 -1.514 46.834 1.00 16.02 113 THR A O 1
ATOM 724 N N . SER A 1 116 ? 136.892 -1.503 47.949 1.00 14.43 114 SER A N 1
ATOM 725 C CA . SER A 1 116 ? 136.467 -2.803 47.394 1.00 15.85 114 SER A CA 1
ATOM 726 C C . SER A 1 116 ? 135.104 -2.629 46.733 1.00 16.35 114 SER A C 1
ATOM 727 O O . SER A 1 116 ? 134.177 -2.071 47.352 1.00 17.73 114 SER A O 1
ATOM 730 N N . GLU A 1 117 ? 135.010 -2.991 45.459 1.00 14.65 115 GLU A N 1
ATOM 731 C CA . GLU A 1 117 ? 133.733 -2.912 44.741 1.00 15.86 115 GLU A CA 1
ATOM 732 C C . GLU A 1 117 ? 133.744 -3.898 43.577 1.00 17.62 115 GLU A C 1
ATOM 733 O O . GLU A 1 117 ? 134.644 -3.842 42.722 1.00 17.30 115 GLU A O 1
ATOM 739 N N . TRP A 1 118 ? 132.756 -4.800 43.559 1.00 20.17 116 TRP A N 1
ATOM 740 C CA . TRP A 1 118 ? 132.782 -5.922 42.619 1.00 21.95 116 TRP A CA 1
ATOM 741 C C . TRP A 1 118 ? 132.301 -5.504 41.232 1.00 21.31 116 TRP A C 1
ATOM 742 O O . TRP A 1 118 ? 132.627 -6.162 40.251 1.00 21.94 116 TRP A O 1
ATOM 753 N N . ASN A 1 119 ? 131.509 -4.432 41.147 1.00 19.97 117 ASN A N 1
ATOM 754 C CA . ASN A 1 119 ? 130.816 -4.137 39.901 1.00 20.67 117 ASN A CA 1
ATOM 755 C C . ASN A 1 119 ? 131.709 -3.257 39.034 1.00 19.66 117 ASN A C 1
ATOM 756 O O . ASN A 1 119 ? 131.976 -2.086 39.392 1.00 19.38 117 ASN A O 1
ATOM 761 N N . LYS A 1 120 ? 132.188 -3.829 37.920 1.00 19.21 118 LYS A N 1
ATOM 762 C CA . LYS A 1 120 ? 133.198 -3.183 37.068 1.00 20.06 118 LYS A CA 1
ATOM 763 C C . LYS A 1 120 ? 132.736 -1.830 36.500 1.00 19.84 118 LYS A C 1
ATOM 764 O O . LYS A 1 120 ? 133.535 -0.924 36.343 1.00 20.18 118 LYS A O 1
ATOM 770 N N . HIS A 1 121 ? 131.459 -1.731 36.161 1.00 20.64 119 HIS A N 1
ATOM 771 C CA . HIS A 1 121 ? 130.911 -0.448 35.676 1.00 22.09 119 HIS A CA 1
ATOM 772 C C . HIS A 1 121 ? 130.814 0.575 36.801 1.00 19.16 119 HIS A C 1
ATOM 773 O O . HIS A 1 121 ? 131.045 1.778 36.574 1.00 17.17 119 HIS A O 1
ATOM 780 N N . ALA A 1 122 ? 130.483 0.123 38.008 1.00 19.41 120 ALA A N 1
ATOM 781 C CA . ALA A 1 122 ? 130.430 1.053 39.169 1.00 19.51 120 ALA A CA 1
ATOM 782 C C . ALA A 1 122 ? 131.832 1.607 39.446 1.00 18.47 120 ALA A C 1
ATOM 783 O O . ALA A 1 122 ? 132.012 2.791 39.740 1.00 17.10 120 ALA A O 1
ATOM 785 N N . VAL A 1 123 ? 132.831 0.736 39.320 1.00 17.62 121 VAL A N 1
ATOM 786 C CA . VAL A 1 123 ? 134.223 1.146 39.497 1.00 17.66 121 VAL A CA 1
ATOM 787 C C . VAL A 1 123 ? 134.607 2.250 38.502 1.00 17.19 121 VAL A C 1
ATOM 788 O O . VAL A 1 123 ? 135.360 3.184 38.828 1.00 17.21 121 VAL A O 1
ATOM 792 N N . ARG A 1 124 ? 134.102 2.152 37.271 1.00 17.91 122 ARG A N 1
ATOM 793 C CA . ARG A 1 124 ? 134.388 3.185 36.276 1.00 17.60 122 ARG A CA 1
ATOM 794 C C . ARG A 1 124 ? 133.834 4.527 36.706 1.00 16.85 122 ARG A C 1
ATOM 795 O O . ARG A 1 124 ? 134.534 5.531 36.617 1.00 17.33 122 ARG A O 1
ATOM 803 N N . THR A 1 125 ? 132.585 4.546 37.162 1.00 16.35 123 THR A N 1
ATOM 804 C CA . THR A 1 125 ? 131.960 5.806 37.595 1.00 17.10 123 THR A CA 1
ATOM 805 C C . THR A 1 125 ? 132.682 6.343 38.839 1.00 16.10 123 THR A C 1
ATOM 806 O O . THR A 1 125 ? 132.921 7.577 38.967 1.00 15.23 123 THR A O 1
ATOM 810 N N . TYR A 1 126 ? 133.054 5.407 39.724 1.00 15.75 124 TYR A N 1
ATOM 811 C CA . TYR A 1 126 ? 133.827 5.730 40.944 1.00 15.29 124 TYR A CA 1
ATOM 812 C C . TYR A 1 126 ? 135.125 6.448 40.558 1.00 15.94 124 TYR A C 1
ATOM 813 O O . TYR A 1 126 ? 135.412 7.554 41.053 1.00 15.74 124 TYR A O 1
ATOM 822 N N . LYS A 1 127 ? 135.897 5.833 39.660 1.00 16.18 125 LYS A N 1
ATOM 823 C CA . LYS A 1 127 ? 137.186 6.409 39.218 1.00 16.30 125 LYS A CA 1
ATOM 824 C C . LYS A 1 127 ? 137.033 7.751 38.501 1.00 15.86 125 LYS A C 1
ATOM 825 O O . LYS A 1 127 ? 137.904 8.598 38.588 1.00 16.92 125 LYS A O 1
ATOM 831 N N . ALA A 1 128 ? 135.907 7.942 37.824 1.00 14.91 126 ALA A N 1
ATOM 832 C CA . ALA A 1 128 ? 135.648 9.216 37.116 1.00 14.43 126 ALA A CA 1
ATOM 833 C C . ALA A 1 128 ? 135.440 10.380 38.076 1.00 16.47 126 ALA A C 1
ATOM 834 O O . ALA A 1 128 ? 135.626 11.559 37.692 1.00 16.35 126 ALA A O 1
ATOM 836 N N . ASN A 1 129 ? 135.065 10.079 39.315 1.00 16.45 127 ASN A N 1
ATOM 837 C CA . ASN A 1 129 ? 134.669 11.142 40.260 1.00 16.65 127 ASN A CA 1
ATOM 838 C C . ASN A 1 129 ? 135.492 11.242 41.554 1.00 18.78 127 ASN A C 1
ATOM 839 O O . ASN A 1 129 ? 135.340 12.205 42.313 1.00 20.28 127 ASN A O 1
ATOM 844 N N . HIS A 1 130 ? 136.385 10.283 41.773 1.00 18.77 128 HIS A N 1
ATOM 845 C CA . HIS A 1 130 ? 137.204 10.272 42.976 1.00 20.25 128 HIS A CA 1
ATOM 846 C C . HIS A 1 130 ? 138.657 10.127 42.614 1.00 20.29 128 HIS A C 1
ATOM 847 O O . HIS A 1 130 ? 139.032 9.202 41.919 1.00 19.00 128 HIS A O 1
ATOM 854 N N . TYR A 1 131 ? 139.470 11.084 43.055 1.00 20.78 129 TYR A N 1
ATOM 855 C CA . TYR A 1 131 ? 140.895 11.002 42.824 1.00 21.57 129 TYR A CA 1
ATOM 856 C C . TYR A 1 131 ? 141.502 9.816 43.610 1.00 21.22 129 TYR A C 1
ATOM 857 O O . TYR A 1 131 ? 141.339 9.705 44.828 1.00 20.88 129 TYR A O 1
ATOM 866 N N . CYS A 1 132 ? 142.213 8.963 42.889 1.00 20.98 130 CYS A N 1
ATOM 867 C CA . CYS A 1 132 ? 142.796 7.738 43.451 1.00 21.43 130 CYS A CA 1
ATOM 868 C C . CYS A 1 132 ? 144.253 7.680 43.012 1.00 21.65 130 CYS A C 1
ATOM 869 O O . CYS A 1 132 ? 144.565 7.574 41.832 1.00 23.44 130 CYS A O 1
ATOM 872 N N . ASP A 1 133 ? 145.139 7.818 43.973 1.00 20.58 131 ASP A N 1
ATOM 873 C CA . ASP A 1 133 ? 146.569 7.802 43.707 1.00 21.36 131 ASP A CA 1
ATOM 874 C C . ASP A 1 133 ? 147.029 6.370 43.972 1.00 19.94 131 ASP A C 1
ATOM 875 O O . ASP A 1 133 ? 146.908 5.901 45.080 1.00 18.89 131 ASP A O 1
ATOM 880 N N . PRO A 1 134 ? 147.539 5.666 42.947 1.00 19.94 132 PRO A N 1
ATOM 881 C CA . PRO A 1 134 ? 147.993 4.276 43.164 1.00 19.59 132 PRO A CA 1
ATOM 882 C C . PRO A 1 134 ? 149.157 4.142 44.156 1.00 18.17 132 PRO A C 1
AT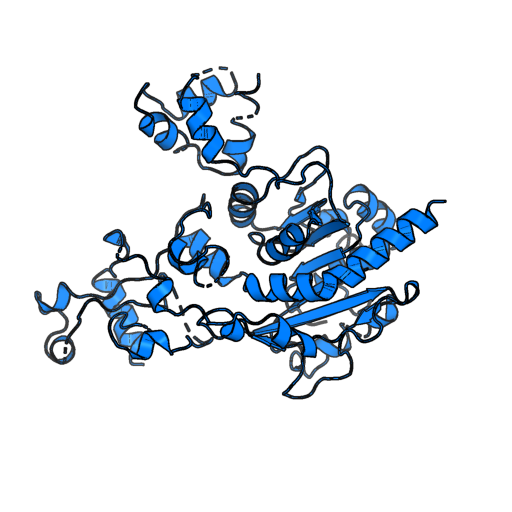OM 883 O O . PRO A 1 134 ? 149.350 3.078 44.711 1.00 17.50 132 PRO A O 1
ATOM 887 N N . ALA A 1 135 ? 149.893 5.220 44.426 1.00 17.26 133 ALA A N 1
ATOM 888 C CA . ALA A 1 135 ? 150.924 5.181 45.476 1.00 16.81 133 ALA A CA 1
ATOM 889 C C . ALA A 1 135 ? 150.367 5.089 46.906 1.00 17.18 133 ALA A C 1
ATOM 890 O O . ALA A 1 135 ? 151.082 4.663 47.803 1.00 18.03 133 ALA A O 1
ATOM 892 N N . THR A 1 136 ? 149.102 5.495 47.128 1.00 15.46 134 THR A N 1
ATOM 893 C CA . THR A 1 136 ? 148.517 5.610 48.492 1.00 14.74 134 THR A CA 1
ATOM 894 C C . THR A 1 136 ? 147.119 4.894 48.596 1.00 15.68 134 THR A C 1
ATOM 895 O O . THR A 1 136 ? 146.453 4.917 49.638 1.00 15.82 134 THR A O 1
ATOM 899 N N . HIS A 1 137 ? 146.715 4.244 47.508 1.00 16.50 135 HIS A N 1
ATOM 900 C CA . HIS A 1 137 ? 145.374 3.643 47.383 1.00 17.51 135 HIS A CA 1
ATOM 901 C C . HIS A 1 137 ? 145.418 2.385 46.492 1.00 18.17 135 HIS A C 1
ATOM 902 O O . HIS A 1 137 ? 146.213 2.310 45.569 1.00 19.03 135 HIS A O 1
ATOM 909 N N A HIS A 1 138 ? 144.530 1.440 46.812 0.50 18.91 136 HIS A N 1
ATOM 910 N N B HIS A 1 138 ? 144.566 1.409 46.765 0.50 18.49 136 HIS A N 1
ATOM 911 C CA A HIS A 1 138 ? 144.371 0.137 46.144 0.50 18.80 136 HIS A CA 1
ATOM 912 C CA B HIS A 1 138 ? 144.404 0.268 45.856 0.50 17.93 136 HIS A CA 1
ATOM 913 C C A HIS A 1 138 ? 142.876 -0.185 45.891 0.50 17.14 136 HIS A C 1
ATOM 914 C C B HIS A 1 138 ? 142.931 -0.164 45.845 0.50 16.76 136 HIS A C 1
ATOM 915 O O A HIS A 1 138 ? 142.028 0.108 46.749 0.50 16.50 136 HIS A O 1
ATOM 916 O O B HIS A 1 138 ? 142.167 0.087 46.793 0.50 16.21 136 HIS A O 1
ATOM 929 N N . PHE A 1 139 ? 142.563 -0.816 44.753 1.00 16.60 137 PHE A N 1
ATOM 930 C CA . PHE A 1 139 ? 141.208 -1.335 44.507 1.00 16.56 137 PHE A CA 1
ATOM 931 C C . PHE A 1 139 ? 141.261 -2.854 44.627 1.00 17.60 137 PHE A C 1
ATOM 932 O O . PHE A 1 139 ? 142.244 -3.461 44.231 1.00 19.12 137 PHE A O 1
ATOM 940 N N . ASN A 1 140 ? 140.183 -3.433 45.131 1.00 17.11 138 ASN A N 1
ATOM 941 C CA . ASN A 1 140 ? 139.924 -4.863 45.114 1.00 17.39 138 ASN A CA 1
ATOM 942 C C . ASN A 1 140 ? 138.546 -5.046 44.503 1.00 18.21 138 ASN A C 1
ATOM 943 O O . ASN A 1 140 ? 137.667 -4.198 44.701 1.00 17.16 138 ASN A O 1
ATOM 948 N N . GLU A 1 141 ? 138.337 -6.152 43.779 1.00 19.31 139 GLU A N 1
ATOM 949 C CA . GLU A 1 141 ? 137.028 -6.453 43.205 1.00 21.05 139 GLU A CA 1
ATOM 950 C C . GLU A 1 141 ? 136.264 -7.423 44.103 1.00 21.37 139 GLU A C 1
ATOM 951 O O . GLU A 1 141 ? 135.131 -7.164 44.531 1.00 21.50 139 GLU A O 1
ATOM 957 N N . ASP A 1 142 ? 136.904 -8.552 44.384 1.00 19.97 140 ASP A N 1
ATOM 958 C CA . ASP A 1 142 ? 136.271 -9.619 45.143 1.00 22.16 140 ASP A CA 1
ATOM 959 C C . ASP A 1 142 ? 136.864 -9.712 46.540 1.00 20.22 140 ASP A C 1
ATOM 960 O O . ASP A 1 142 ? 138.006 -10.098 46.703 1.00 20.55 140 ASP A O 1
ATOM 965 N N . ILE A 1 143 ? 136.083 -9.357 47.548 1.00 18.68 141 ILE A N 1
ATOM 966 C CA . ILE A 1 143 ? 136.630 -9.224 48.902 1.00 18.55 141 ILE A CA 1
ATOM 967 C C . ILE A 1 143 ? 137.118 -10.558 49.484 1.00 18.04 141 ILE A C 1
ATOM 968 O O . ILE A 1 143 ? 138.041 -10.562 50.270 1.00 17.40 141 ILE A O 1
ATOM 973 N N . ARG A 1 144 ? 136.522 -11.676 49.076 1.00 19.60 142 ARG A N 1
ATOM 974 C CA . ARG A 1 144 ? 136.986 -12.950 49.599 1.00 20.48 142 ARG A CA 1
ATOM 975 C C . ARG A 1 144 ? 138.437 -13.222 49.207 1.00 19.53 142 ARG A C 1
ATOM 976 O O . ARG A 1 144 ? 139.134 -13.954 49.904 1.00 18.60 142 ARG A O 1
ATOM 984 N N . ASP A 1 145 ? 138.914 -12.603 48.125 1.00 19.53 143 ASP A N 1
ATOM 985 C CA . ASP A 1 145 ? 140.316 -12.780 47.729 1.00 20.60 143 ASP A CA 1
ATOM 986 C C . ASP A 1 145 ? 141.258 -12.246 48.783 1.00 18.59 143 ASP A C 1
ATOM 987 O O . ASP A 1 145 ? 142.419 -12.658 48.855 1.00 17.54 143 ASP A O 1
ATOM 992 N N . ILE A 1 146 ? 140.766 -11.297 49.573 1.00 18.58 144 ILE A N 1
ATOM 993 C CA . ILE A 1 146 ? 141.566 -10.728 50.666 1.00 17.63 144 ILE A CA 1
ATOM 994 C C . ILE A 1 146 ? 141.365 -11.411 52.028 1.00 17.50 144 ILE A C 1
ATOM 995 O O . ILE A 1 146 ? 142.330 -11.667 52.750 1.00 17.59 144 ILE A O 1
ATOM 1000 N N . THR A 1 147 ? 140.109 -11.707 52.376 1.00 17.28 145 THR A N 1
ATOM 1001 C CA . THR A 1 147 ? 139.784 -12.355 53.658 1.00 16.99 145 THR A CA 1
ATOM 1002 C C . THR A 1 147 ? 140.024 -13.867 53.693 1.00 17.77 145 THR A C 1
ATOM 1003 O O . THR A 1 147 ? 140.158 -14.423 54.776 1.00 18.39 145 THR A O 1
ATOM 1007 N N . LEU A 1 148 ? 140.030 -14.508 52.523 1.00 18.11 146 LEU A N 1
ATOM 1008 C CA . LEU A 1 148 ? 140.211 -15.970 52.389 1.00 18.48 146 LEU A CA 1
ATOM 1009 C C . LEU A 1 148 ? 139.112 -16.748 53.139 1.00 19.72 146 LEU A C 1
ATOM 1010 O O . LEU A 1 148 ? 139.335 -17.882 53.626 1.00 19.12 146 LEU A O 1
ATOM 1015 N N . SER A 1 149 ? 137.933 -16.142 53.213 1.00 21.63 147 SER A N 1
ATOM 1016 C CA . SER A 1 149 ? 136.784 -16.768 53.882 1.00 22.65 147 SER A CA 1
ATOM 1017 C C . SER A 1 149 ? 136.292 -18.042 53.198 1.00 24.30 147 SER A C 1
ATOM 1018 O O . SER A 1 149 ? 135.666 -18.868 53.836 1.00 25.30 147 SER A O 1
ATOM 1021 N N . HIS A 1 150 ? 136.577 -18.205 51.914 1.00 25.14 148 HIS A N 1
ATOM 1022 C CA . HIS A 1 150 ? 136.200 -19.413 51.173 1.00 27.11 148 HIS A CA 1
ATOM 1023 C C . HIS A 1 150 ? 137.234 -20.543 51.330 1.00 27.50 148 HIS A C 1
ATOM 1024 O O . HIS A 1 150 ? 137.012 -21.648 50.830 1.00 26.90 148 HIS A O 1
ATOM 1031 N N . GLN A 1 151 ? 138.345 -20.255 52.016 1.00 28.26 149 GLN A N 1
ATOM 1032 C CA . GLN A 1 151 ? 139.438 -21.204 52.230 1.00 29.68 149 GLN A CA 1
ATOM 1033 C C . GLN A 1 151 ? 139.453 -21.680 53.693 1.00 31.29 149 GLN A C 1
ATOM 1034 O O . GLN A 1 151 ? 140.035 -21.054 54.565 1.00 32.13 149 GLN A O 1
ATOM 1040 N N . GLU A 1 152 ? 138.779 -22.797 53.940 1.00 32.60 150 GLU A N 1
ATOM 1041 C CA . GLU A 1 152 ? 138.664 -23.417 55.275 1.00 33.30 150 GLU A CA 1
ATOM 1042 C C . GLU A 1 152 ? 139.994 -23.719 55.994 1.00 33.05 150 GLU A C 1
ATOM 1043 O O . GLU A 1 152 ? 140.081 -23.610 57.222 1.00 33.61 150 GLU A O 1
ATOM 1049 N N . GLY A 1 153 ? 141.017 -24.113 55.240 1.00 31.79 151 GLY A N 1
ATOM 1050 C CA . GLY A 1 153 ? 142.302 -24.488 55.822 1.00 30.87 151 GLY A CA 1
ATOM 1051 C C . GLY A 1 153 ? 143.141 -23.345 56.373 1.00 30.05 151 GLY A C 1
ATOM 1052 O O . GLY A 1 153 ? 144.122 -23.584 57.077 1.00 30.89 151 GLY A O 1
ATOM 1053 N N . VAL A 1 154 ? 142.770 -22.100 56.065 1.00 28.08 152 VAL A N 1
ATOM 1054 C CA . VAL A 1 154 ? 143.539 -20.948 56.543 1.00 27.22 152 VAL A CA 1
ATOM 1055 C C . VAL A 1 154 ? 143.059 -20.547 57.935 1.00 26.69 152 VAL A C 1
ATOM 1056 O O . VAL A 1 154 ? 141.883 -20.254 58.108 1.00 26.58 152 VAL A O 1
ATOM 1060 N N . SER A 1 155 ? 143.971 -20.506 58.910 1.00 26.44 153 SER A N 1
ATOM 1061 C CA . SER A 1 155 ? 143.635 -20.104 60.280 1.00 26.29 153 SER A CA 1
ATOM 1062 C C . SER A 1 155 ? 143.145 -18.653 60.360 1.00 27.31 153 SER A C 1
ATOM 1063 O O . SER A 1 155 ? 143.446 -17.843 59.479 1.00 26.92 153 SER A O 1
ATOM 1066 N N . ASP A 1 156 ? 142.412 -18.325 61.425 1.00 27.40 154 ASP A N 1
ATOM 1067 C CA . ASP A 1 156 ? 141.922 -16.957 61.640 1.00 27.79 154 ASP A CA 1
ATOM 1068 C C . ASP A 1 156 ? 143.066 -15.922 61.649 1.00 26.24 154 ASP A C 1
ATOM 1069 O O . ASP A 1 156 ? 142.920 -14.821 61.071 1.00 26.67 154 ASP A O 1
ATOM 1074 N N A GLU A 1 157 ? 144.180 -16.266 62.300 0.50 25.25 155 GLU A N 1
ATOM 1075 N N B GLU A 1 157 ? 144.185 -16.265 62.284 0.50 25.26 155 GLU A N 1
ATOM 1076 C CA A GLU A 1 157 ? 145.330 -15.363 62.432 0.50 24.84 155 GLU A CA 1
ATOM 1077 C CA B GLU A 1 157 ? 145.300 -15.333 62.394 0.50 24.87 155 GLU A CA 1
ATOM 1078 C C A GLU A 1 157 ? 146.079 -15.166 61.108 0.50 23.17 155 GLU A C 1
ATOM 1079 C C B GLU A 1 157 ? 146.057 -15.152 61.081 0.50 23.17 155 GLU A C 1
ATOM 1080 O O A GLU A 1 157 ? 146.525 -14.055 60.805 0.50 21.81 155 GLU A O 1
ATOM 1081 O O B GLU A 1 157 ? 146.497 -14.044 60.763 0.50 21.81 155 GLU A O 1
ATOM 1092 N N . ALA A 1 158 ? 146.213 -16.244 60.336 1.00 22.28 156 ALA A N 1
ATOM 1093 C CA . ALA A 1 158 ? 146.876 -16.197 59.031 1.00 21.62 156 ALA A CA 1
ATOM 1094 C C . ALA A 1 158 ? 146.024 -15.391 58.053 1.00 20.94 156 ALA A C 1
ATOM 1095 O O . ALA A 1 158 ? 146.552 -14.643 57.223 1.00 21.05 156 ALA A O 1
ATOM 1097 N N 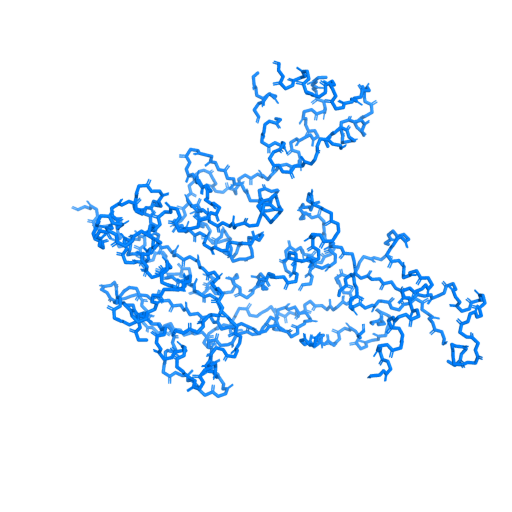. ALA A 1 159 ? 144.705 -15.543 58.155 1.00 19.65 157 ALA A N 1
ATOM 1098 C CA . ALA A 1 159 ? 143.766 -14.731 57.342 1.00 18.96 157 ALA A CA 1
ATOM 1099 C C . ALA A 1 159 ? 143.866 -13.246 57.683 1.00 19.01 157 ALA A C 1
ATOM 1100 O O . ALA A 1 159 ? 143.876 -12.394 56.777 1.00 17.36 157 ALA A O 1
ATOM 1102 N N . ALA A 1 160 ? 143.972 -12.950 58.982 1.00 19.49 158 ALA A N 1
ATOM 1103 C CA . ALA A 1 160 ? 144.109 -11.579 59.471 1.00 19.90 158 ALA A CA 1
ATOM 1104 C C . ALA A 1 160 ? 145.402 -10.958 58.969 1.00 19.39 158 ALA A C 1
ATOM 1105 O O . ALA A 1 160 ? 145.405 -9.817 58.493 1.00 18.00 158 ALA A O 1
ATOM 1107 N N . GLU A 1 161 ? 146.486 -11.733 59.033 1.00 18.93 159 GLU A N 1
ATOM 1108 C CA . GLU A 1 161 ? 147.778 -11.293 58.509 1.00 18.30 159 GLU A CA 1
ATOM 1109 C C . GLU A 1 161 ? 147.686 -11.042 56.991 1.00 17.88 159 GLU A C 1
ATOM 1110 O O . GLU A 1 161 ? 148.188 -10.040 56.486 1.00 17.49 159 GLU A O 1
ATOM 1116 N N . HIS A 1 162 ? 146.994 -11.928 56.284 1.00 17.12 160 HIS A N 1
ATOM 1117 C CA . HIS A 1 162 ? 146.762 -11.764 54.852 1.00 16.62 160 HIS A CA 1
ATOM 1118 C C . HIS A 1 162 ? 145.912 -10.531 54.524 1.00 17.03 160 HIS A C 1
ATOM 1119 O O . HIS A 1 162 ? 146.254 -9.771 53.601 1.00 16.86 160 HIS A O 1
ATOM 1126 N N . ILE A 1 163 ? 144.847 -10.295 55.291 1.00 16.62 161 ILE A N 1
ATOM 1127 C CA . ILE A 1 163 ? 144.031 -9.086 55.125 1.00 16.97 161 ILE A CA 1
ATOM 1128 C C . ILE A 1 163 ? 144.894 -7.828 55.256 1.00 17.34 161 ILE A C 1
ATOM 1129 O O . ILE A 1 163 ? 144.796 -6.897 54.450 1.00 17.36 161 ILE A O 1
ATOM 1134 N N . ARG A 1 164 ? 145.767 -7.810 56.261 1.00 16.79 162 ARG A N 1
ATOM 1135 C CA . ARG A 1 164 ? 146.610 -6.625 56.478 1.00 16.65 162 ARG A CA 1
ATOM 1136 C C . ARG A 1 164 ? 147.623 -6.349 55.345 1.00 15.87 162 ARG A C 1
ATOM 1137 O O . ARG A 1 164 ? 148.128 -5.209 55.206 1.00 16.47 162 ARG A O 1
ATOM 1145 N N . GLN A 1 165 ? 147.946 -7.372 54.554 1.00 15.42 163 GLN A N 1
ATOM 1146 C CA . GLN A 1 165 ? 148.829 -7.132 53.397 1.00 16.61 163 GLN A CA 1
ATOM 1147 C C . GLN A 1 165 ? 148.154 -6.215 52.369 1.00 15.77 163 GLN A C 1
ATOM 1148 O O . GLN A 1 165 ? 148.839 -5.493 51.653 1.00 16.31 163 GLN A O 1
ATOM 1154 N N . HIS A 1 166 ? 146.820 -6.319 52.263 1.00 15.19 164 HIS A N 1
ATOM 1155 C CA . HIS A 1 166 ? 146.061 -5.744 51.163 1.00 16.26 164 HIS A CA 1
ATOM 1156 C C . HIS A 1 166 ? 145.345 -4.494 51.636 1.00 16.20 164 HIS A C 1
ATOM 1157 O O . HIS A 1 166 ? 145.120 -3.562 50.851 1.00 16.92 164 HIS A O 1
ATOM 1164 N N . ILE A 1 167 ? 144.919 -4.502 52.895 1.00 15.71 165 ILE A N 1
ATOM 1165 C CA . ILE A 1 167 ? 144.156 -3.384 53.426 1.00 16.03 165 ILE A CA 1
ATOM 1166 C C . ILE A 1 167 ? 145.016 -2.669 54.466 1.00 16.44 165 ILE A C 1
ATOM 1167 O O . ILE A 1 167 ? 145.336 -3.245 55.477 1.00 17.35 165 ILE A O 1
ATOM 1172 N N . PRO A 1 168 ? 145.330 -1.381 54.234 1.00 16.87 166 PRO A N 1
ATOM 1173 C CA . PRO A 1 168 ? 146.209 -0.633 55.141 1.00 17.65 166 PRO A CA 1
ATOM 1174 C C . PRO A 1 168 ? 145.505 -0.257 56.428 1.00 17.83 166 PRO A C 1
ATOM 1175 O O . PRO A 1 168 ? 144.263 -0.444 56.547 1.00 17.50 166 PRO A O 1
ATOM 1179 N N . GLU A 1 169 ? 146.294 0.246 57.388 1.00 17.65 167 GLU A N 1
ATOM 1180 C CA A GLU A 1 169 ? 145.789 0.814 58.629 0.50 18.02 167 GLU A CA 1
ATOM 1181 C CA B GLU A 1 169 ? 145.734 0.766 58.625 0.50 18.20 167 GLU A CA 1
ATOM 1182 C C . GLU A 1 169 ? 144.848 1.959 58.273 1.00 17.76 167 GLU A C 1
ATOM 1183 O O . GLU A 1 169 ? 145.091 2.675 57.293 1.00 18.96 167 GLU A O 1
ATOM 1194 N N . HIS A 1 170 ? 143.782 2.118 59.051 1.00 17.13 168 HIS A N 1
ATOM 1195 C CA . HIS A 1 170 ? 142.814 3.190 58.786 1.00 16.61 168 HIS A CA 1
ATOM 1196 C C . HIS A 1 170 ? 142.051 3.581 60.053 1.00 16.70 168 HIS A C 1
ATOM 1197 O O . HIS A 1 170 ? 141.966 2.823 61.008 1.00 18.14 168 HIS A O 1
ATOM 1204 N N . ASP A 1 171 ? 141.529 4.805 60.074 1.00 16.99 169 ASP A N 1
ATOM 1205 C CA . ASP A 1 171 ? 140.801 5.307 61.231 1.00 16.68 169 ASP A CA 1
ATOM 1206 C C . ASP A 1 171 ? 139.298 5.033 61.165 1.00 16.50 169 ASP A C 1
ATOM 1207 O O . ASP A 1 171 ? 138.644 4.864 62.189 1.00 17.29 169 ASP A O 1
ATOM 1212 N N . VAL A 1 172 ? 138.747 4.999 59.957 1.00 16.39 170 VAL A N 1
ATOM 1213 C CA . VAL A 1 172 ? 137.293 4.843 59.804 1.00 16.52 170 VAL A CA 1
ATOM 1214 C C . VAL A 1 172 ? 137.044 3.790 58.732 1.00 16.90 170 VAL A C 1
ATOM 1215 O O . VAL A 1 172 ? 137.522 3.916 57.625 1.00 18.69 170 VAL A O 1
ATOM 1219 N N . LEU A 1 173 ? 136.310 2.737 59.058 1.00 16.35 171 LEU A N 1
ATOM 1220 C CA . LEU A 1 173 ? 135.939 1.764 58.050 1.00 16.40 171 LEU A CA 1
ATOM 1221 C C . LEU A 1 173 ? 134.502 2.057 57.592 1.00 16.60 171 LEU A C 1
ATOM 1222 O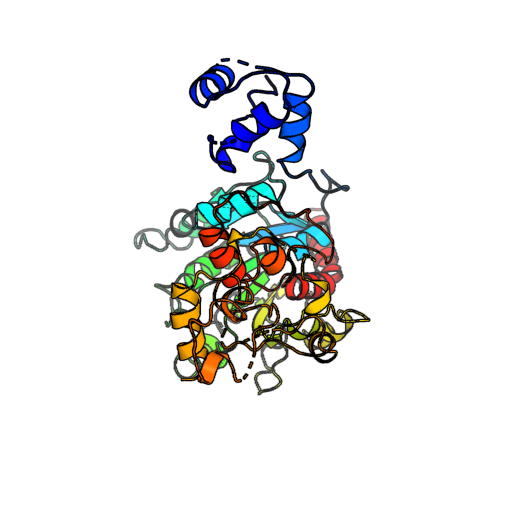 O . LEU A 1 173 ? 133.609 2.200 58.418 1.00 17.14 171 LEU A O 1
ATOM 1227 N N . LEU A 1 174 ? 134.308 2.162 56.279 1.00 16.01 172 LEU A N 1
ATOM 1228 C CA . LEU A 1 174 ? 132.969 2.352 55.686 1.00 17.20 172 LEU A CA 1
ATOM 1229 C C . LEU A 1 174 ? 132.561 1.095 54.957 1.00 18.15 172 LEU A C 1
ATOM 1230 O O . LEU A 1 174 ? 133.349 0.572 54.176 1.00 18.07 172 LEU A O 1
ATOM 1235 N N . ALA A 1 175 ? 131.333 0.613 55.183 1.00 19.02 173 ALA A N 1
ATOM 1236 C CA . ALA A 1 175 ? 130.833 -0.539 54.415 1.00 20.03 173 ALA A CA 1
ATOM 1237 C C . ALA A 1 175 ? 129.340 -0.486 54.140 1.00 23.58 173 ALA A C 1
ATOM 1238 O O . ALA A 1 175 ? 128.570 -0.224 55.030 1.00 23.76 173 ALA A O 1
ATOM 1240 N N . GLY A 1 176 ? 128.940 -0.712 52.896 1.00 27.91 174 GLY A N 1
ATOM 1241 C CA . GLY A 1 176 ? 127.556 -1.131 52.620 1.00 32.21 174 GLY A CA 1
ATOM 1242 C C . GLY A 1 176 ? 127.451 -2.601 52.247 1.00 36.87 174 GLY A C 1
ATOM 1243 O O . GLY A 1 176 ? 127.621 -2.936 51.083 1.00 38.88 174 GLY A O 1
ATOM 1244 N N . PHE A 1 177 ? 127.160 -3.485 53.206 1.00 39.86 175 PHE A N 1
ATOM 1245 C CA . PHE A 1 177 ? 127.035 -4.936 52.924 1.00 42.54 175 PHE A CA 1
ATOM 1246 C C . PHE A 1 177 ? 125.590 -5.397 52.621 1.00 45.23 175 PHE A C 1
ATOM 1247 O O . PHE A 1 177 ? 124.627 -4.772 53.079 1.00 45.56 175 PHE A O 1
ATOM 1255 N N . PRO A 1 178 ? 125.435 -6.501 51.857 1.00 47.39 176 PRO A N 1
ATOM 1256 C CA . PRO A 1 178 ? 124.084 -7.006 51.551 1.00 48.89 176 PRO A CA 1
ATOM 1257 C C . PRO A 1 178 ? 123.406 -7.765 52.706 1.00 50.05 176 PRO A C 1
ATOM 1258 O O . PRO A 1 178 ? 124.073 -8.448 53.503 1.00 50.41 176 PRO A O 1
ATOM 1262 N N . CYS A 1 179 ? 122.083 -7.646 52.772 1.00 50.73 177 CYS A N 1
ATOM 1263 C CA . CYS A 1 179 ? 121.279 -8.368 53.754 1.00 51.33 177 CYS A CA 1
ATOM 1264 C C . CYS A 1 179 ? 121.168 -9.860 53.406 1.00 51.78 177 CYS A C 1
ATOM 1265 O O . CYS A 1 179 ? 120.408 -10.250 52.510 1.00 51.87 177 CYS A O 1
ATOM 1268 N N . GLN A 1 180 ? 121.947 -10.677 54.117 1.00 51.77 178 GLN A N 1
ATOM 1269 C CA . GLN A 1 180 ? 121.918 -12.137 53.988 1.00 51.54 178 GLN A CA 1
ATOM 1270 C C . GLN A 1 180 ? 121.564 -12.770 55.337 1.00 51.31 178 GLN A C 1
ATOM 1271 O O . GLN A 1 180 ? 122.010 -12.288 56.384 1.00 51.18 178 GLN A O 1
ATOM 1277 N N . PRO A 1 181 ? 120.779 -13.864 55.318 1.00 50.98 179 PRO A N 1
ATOM 1278 C CA . PRO A 1 181 ? 120.451 -14.556 56.567 1.00 50.88 179 PRO A CA 1
ATOM 1279 C C . PRO A 1 181 ? 121.596 -15.450 57.069 1.00 50.40 179 PRO A C 1
ATOM 1280 O O . PRO A 1 181 ? 122.377 -15.971 56.264 1.00 50.26 179 PRO A O 1
ATOM 1284 N N . PHE A 1 182 ? 121.685 -15.622 58.390 1.00 50.00 180 PHE A N 1
ATOM 1285 C CA . PHE A 1 182 ? 122.730 -16.454 58.995 1.00 49.77 180 PHE A CA 1
ATOM 1286 C C . PHE A 1 182 ? 122.226 -17.866 59.288 1.00 49.96 180 PHE A C 1
ATOM 1287 O O . PHE A 1 182 ? 122.408 -18.777 58.479 1.00 50.24 180 PHE A O 1
ATOM 1295 N N . CYS A 1 201 ? 131.907 -17.171 64.010 1.00 50.86 199 CYS A N 1
ATOM 1296 C CA . CYS A 1 201 ? 131.401 -18.443 63.489 1.00 51.05 199 CYS A CA 1
ATOM 1297 C C . CYS A 1 201 ? 129.910 -18.403 63.131 1.00 50.63 199 CYS A C 1
ATOM 1298 O O . CYS A 1 201 ? 129.474 -19.104 62.213 1.00 50.71 199 CYS A O 1
ATOM 1301 N N . ASP A 1 202 ? 129.144 -17.581 63.857 1.00 50.02 200 ASP A N 1
ATOM 1302 C CA . ASP A 1 202 ? 127.700 -17.416 63.641 1.00 49.41 200 ASP A CA 1
ATOM 1303 C C . ASP A 1 202 ? 127.367 -16.745 62.309 1.00 48.68 200 ASP A C 1
ATOM 1304 O O . ASP A 1 202 ? 126.310 -17.010 61.709 1.00 48.47 200 ASP A O 1
ATOM 1309 N N . THR A 1 203 ? 128.267 -15.866 61.868 1.00 47.61 201 THR A N 1
ATOM 1310 C CA . THR A 1 203 ? 128.056 -15.053 60.669 1.00 46.89 201 THR A CA 1
ATOM 1311 C C . THR A 1 203 ? 128.630 -15.706 59.403 1.00 46.31 201 THR A C 1
ATOM 1312 O O . THR A 1 203 ? 128.567 -15.118 58.322 1.00 46.08 201 THR A O 1
ATOM 1316 N N . GLN A 1 204 ? 129.179 -16.916 59.539 1.00 45.89 202 GLN A N 1
ATOM 1317 C CA . GLN A 1 204 ? 129.916 -17.543 58.438 1.00 45.56 202 GLN A CA 1
ATOM 1318 C C . GLN A 1 204 ? 129.008 -17.866 57.252 1.00 44.32 202 GLN A C 1
ATOM 1319 O O . GLN A 1 204 ? 127.826 -18.177 57.424 1.00 44.49 202 GLN A O 1
ATOM 1325 N N . GLY A 1 205 ? 129.564 -17.766 56.050 1.00 42.86 203 GLY A N 1
ATOM 1326 C CA . GLY A 1 205 ? 128.803 -18.001 54.827 1.00 41.23 203 GLY A CA 1
ATOM 1327 C C . GLY A 1 205 ? 128.163 -16.735 54.285 1.00 39.33 203 GLY A C 1
ATOM 1328 O O . GLY A 1 205 ? 127.328 -16.796 53.371 1.00 40.11 203 GLY A O 1
ATOM 1329 N N . THR A 1 206 ? 128.541 -15.583 54.849 1.00 36.43 204 THR A N 1
ATOM 1330 C CA . THR A 1 206 ? 127.991 -14.296 54.421 1.00 32.94 204 THR A CA 1
ATOM 1331 C C . THR A 1 206 ? 129.082 -13.243 54.200 1.00 31.22 204 THR A C 1
ATOM 1332 O O . THR A 1 206 ? 130.184 -13.326 54.756 1.00 31.38 204 THR A O 1
ATOM 1336 N N . LEU A 1 207 ? 128.748 -12.236 53.398 1.00 28.88 205 LEU A N 1
ATOM 1337 C CA . LEU A 1 207 ? 129.611 -11.064 53.214 1.00 27.41 205 LEU A CA 1
ATOM 1338 C C . LEU A 1 207 ? 129.788 -10.247 54.499 1.00 25.41 205 LEU A C 1
ATOM 1339 O O . LEU A 1 207 ? 130.810 -9.565 54.662 1.00 24.36 205 LEU A O 1
ATOM 1344 N N . PHE A 1 208 ? 128.815 -10.317 55.419 1.00 23.43 206 PHE A N 1
ATOM 1345 C CA . PHE A 1 208 ? 128.974 -9.652 56.717 1.00 22.75 206 PHE A CA 1
ATOM 1346 C C . PHE A 1 208 ? 130.197 -10.190 57.450 1.00 22.37 206 PHE A C 1
ATOM 1347 O O . PHE A 1 208 ? 130.932 -9.416 58.076 1.00 22.08 206 PHE A O 1
ATOM 1355 N N . PHE A 1 209 ? 130.389 -11.513 57.380 1.00 21.61 207 PHE A N 1
ATOM 1356 C CA . PHE A 1 209 ? 131.555 -12.188 57.934 1.00 22.33 207 PHE A CA 1
ATOM 1357 C C . PHE A 1 209 ? 132.849 -11.550 57.414 1.00 21.30 207 PHE A C 1
ATOM 1358 O O . PHE A 1 209 ? 133.768 -11.279 58.200 1.00 20.81 207 PHE A O 1
ATOM 1366 N N . ASP A 1 210 ? 132.921 -11.303 56.107 1.00 19.68 208 ASP A N 1
ATOM 1367 C CA . ASP A 1 210 ? 134.132 -10.701 55.524 1.00 20.05 208 ASP A CA 1
ATOM 1368 C C . ASP A 1 210 ? 134.384 -9.332 56.150 1.00 19.52 208 ASP A C 1
ATOM 1369 O O . ASP A 1 210 ? 135.520 -8.965 56.456 1.00 19.87 208 ASP A O 1
ATOM 1374 N N . VAL A 1 211 ? 133.310 -8.583 56.349 1.00 18.80 209 VAL A N 1
ATOM 1375 C CA . VAL A 1 211 ? 133.450 -7.243 56.939 1.00 18.89 209 VAL A CA 1
ATOM 1376 C C . VAL A 1 211 ? 133.969 -7.374 58.363 1.00 18.57 209 VAL A C 1
ATOM 1377 O O . VAL A 1 211 ? 134.893 -6.673 58.752 1.00 18.53 209 VAL A O 1
ATOM 1381 N N . VAL A 1 212 ? 133.403 -8.331 59.108 1.00 18.69 210 VAL A N 1
ATOM 1382 C CA . VAL A 1 212 ? 133.834 -8.623 60.467 1.00 18.78 210 VAL A CA 1
ATOM 1383 C C . VAL A 1 212 ? 135.308 -9.053 60.518 1.00 20.06 210 VAL A C 1
ATOM 1384 O O . VAL A 1 212 ? 136.059 -8.597 61.384 1.00 21.38 210 VAL A O 1
ATOM 1388 N N . ARG A 1 213 ? 135.739 -9.886 59.578 1.00 20.09 211 ARG A N 1
ATOM 1389 C CA . ARG A 1 213 ? 137.154 -10.322 59.556 1.00 21.52 211 ARG A CA 1
ATOM 1390 C C . ARG A 1 213 ? 138.083 -9.123 59.408 1.00 20.26 211 ARG A C 1
ATOM 1391 O O . ARG A 1 213 ? 139.162 -9.047 60.030 1.00 20.35 211 ARG A O 1
ATOM 1399 N N . ILE A 1 214 ? 137.653 -8.188 58.570 1.00 19.51 212 ILE A N 1
ATOM 1400 C CA . ILE A 1 214 ? 138.421 -6.976 58.288 1.00 19.06 212 ILE A CA 1
ATOM 1401 C C . ILE A 1 214 ? 138.458 -6.030 59.502 1.00 19.42 212 ILE A C 1
ATOM 1402 O O . ILE A 1 214 ? 139.523 -5.491 59.850 1.00 20.00 212 ILE A O 1
ATOM 1407 N N . ILE A 1 215 ? 137.319 -5.861 60.167 1.00 18.91 213 ILE A N 1
ATOM 1408 C CA . ILE A 1 215 ? 137.300 -5.041 61.385 1.00 19.68 213 ILE A CA 1
ATOM 1409 C C . ILE A 1 215 ? 138.220 -5.656 62.439 1.00 19.48 213 ILE A C 1
ATOM 1410 O O . ILE A 1 215 ? 138.948 -4.946 63.111 1.00 19.62 213 ILE A O 1
ATOM 1415 N N . ASP A 1 216 ? 138.214 -6.976 62.559 1.00 19.96 214 ASP A N 1
ATOM 1416 C CA . ASP A 1 216 ? 139.044 -7.597 63.569 1.00 21.55 214 ASP A CA 1
ATOM 1417 C C . ASP A 1 216 ? 140.529 -7.505 63.237 1.00 21.95 214 ASP A C 1
ATOM 1418 O O . ASP A 1 216 ? 141.346 -7.291 64.136 1.00 21.97 214 ASP A O 1
ATOM 1423 N N . ALA A 1 217 ? 140.869 -7.614 61.949 1.00 21.31 215 ALA A N 1
ATOM 1424 C CA . ALA A 1 217 ? 142.271 -7.638 61.528 1.00 19.31 215 ALA A CA 1
ATOM 1425 C C . ALA A 1 217 ? 142.870 -6.251 61.616 1.00 18.61 215 ALA A C 1
ATOM 1426 O O . ALA A 1 217 ? 144.069 -6.089 61.866 1.00 18.20 215 ALA A O 1
ATOM 1428 N N . ARG A 1 218 ? 142.035 -5.234 61.432 1.00 18.06 216 ARG A N 1
ATOM 1429 C CA . ARG A 1 218 ? 142.540 -3.878 61.338 1.00 18.65 216 ARG A CA 1
ATOM 1430 C C . ARG A 1 218 ? 142.196 -2.928 62.506 1.00 19.24 216 ARG A C 1
ATOM 1431 O O . ARG A 1 218 ? 142.829 -1.883 62.670 1.00 20.24 216 ARG A O 1
ATOM 1439 N N . ARG A 1 219 ? 141.174 -3.299 63.271 1.00 19.76 217 ARG A N 1
ATOM 1440 C CA . ARG A 1 219 ? 140.773 -2.582 64.469 1.00 20.61 217 ARG A CA 1
ATOM 1441 C C . ARG A 1 219 ? 140.671 -1.080 64.262 1.00 19.89 217 ARG A C 1
ATOM 1442 O O . ARG A 1 219 ? 141.273 -0.331 65.038 1.00 20.01 217 ARG A O 1
ATOM 1450 N N . PRO A 1 220 ? 139.898 -0.626 63.247 1.00 18.71 218 PRO A N 1
ATOM 1451 C CA . PRO A 1 220 ? 139.750 0.818 63.082 1.00 18.57 218 PRO A CA 1
ATOM 1452 C C . PRO A 1 220 ? 139.142 1.442 64.330 1.00 17.46 218 PRO A C 1
ATOM 1453 O O . PRO A 1 220 ? 138.391 0.793 65.057 1.00 17.30 218 PRO A O 1
ATOM 1457 N N . ALA A 1 221 ? 139.468 2.703 64.557 1.00 18.38 219 ALA A N 1
ATOM 1458 C CA . ALA A 1 221 ? 138.873 3.485 65.637 1.00 19.35 219 ALA A CA 1
ATOM 1459 C C . ALA A 1 221 ? 137.344 3.520 65.520 1.00 19.48 219 ALA A C 1
ATOM 1460 O O . ALA A 1 221 ? 136.626 3.434 66.524 1.00 18.87 219 ALA A O 1
ATOM 1470 N N . PHE A 1 223 ? 133.756 2.628 62.670 1.00 17.49 221 PHE A N 1
ATOM 1471 C CA . PHE A 1 223 ? 133.205 2.146 61.413 1.00 16.07 221 PHE A CA 1
ATOM 1472 C C . PHE A 1 223 ? 131.820 2.709 61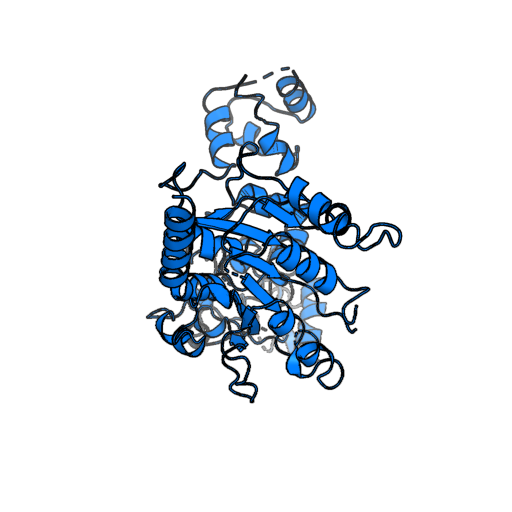.190 1.00 16.53 221 PHE A C 1
ATOM 1473 O O . PHE A 1 223 ? 131.160 3.135 62.147 1.00 16.41 221 PHE A O 1
ATOM 1481 N N . VAL A 1 224 ? 131.403 2.736 59.920 1.00 16.48 222 VAL A N 1
ATOM 1482 C CA . VAL A 1 224 ? 130.044 3.106 59.557 1.00 18.47 222 VAL A CA 1
ATOM 1483 C C . VAL A 1 224 ? 129.560 2.068 58.569 1.00 20.12 222 VAL A C 1
ATOM 1484 O O . VAL A 1 224 ? 130.128 1.928 57.476 1.00 20.19 222 VAL A O 1
ATOM 1488 N N . LEU A 1 225 ? 128.518 1.336 58.961 1.00 20.75 223 LEU A N 1
ATOM 1489 C CA . LEU A 1 225 ? 127.922 0.313 58.117 1.00 20.76 223 LEU A CA 1
ATOM 1490 C C . LEU A 1 225 ? 126.511 0.760 57.747 1.00 21.64 223 LEU A C 1
ATOM 1491 O O . LEU A 1 225 ? 125.781 1.299 58.567 1.00 22.12 223 LEU A O 1
ATOM 1496 N N . GLU A 1 226 ? 126.151 0.523 56.497 1.00 21.93 224 GLU A N 1
ATOM 1497 C CA . GLU A 1 226 ? 124.849 0.887 55.978 1.00 23.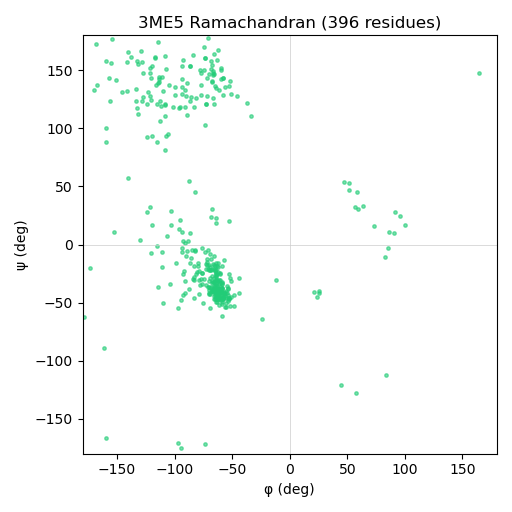44 224 GLU A CA 1
ATOM 1498 C C . GLU A 1 226 ? 124.099 -0.398 55.655 1.00 23.39 224 GLU A C 1
ATOM 1499 O O . GLU A 1 226 ? 124.704 -1.373 55.220 1.00 22.53 224 GLU A O 1
ATOM 1505 N N . ASN A 1 227 ? 122.790 -0.429 55.899 1.00 23.77 225 ASN A N 1
ATOM 1506 C CA . ASN A 1 227 ? 122.019 -1.605 55.544 1.00 26.70 225 ASN A CA 1
ATOM 1507 C C . ASN A 1 227 ? 120.560 -1.227 55.302 1.00 25.99 225 ASN A C 1
ATOM 1508 O O . ASN A 1 227 ? 120.187 -0.065 55.467 1.00 24.87 225 ASN A O 1
ATOM 1513 N N . VAL A 1 228 ? 119.752 -2.208 54.909 1.00 27.64 226 VAL A N 1
ATOM 1514 C CA . VAL A 1 228 ? 118.341 -1.968 54.563 1.00 28.70 226 VAL A CA 1
ATOM 1515 C C . VAL A 1 228 ? 117.513 -1.549 55.779 1.00 30.09 226 VAL A C 1
ATOM 1516 O O . VAL A 1 228 ? 117.776 -1.986 56.904 1.00 29.76 226 VAL A O 1
ATOM 1520 N N . LYS A 1 229 ? 116.512 -0.706 55.538 1.00 31.72 227 LYS A N 1
ATOM 1521 C CA . LYS A 1 229 ? 115.690 -0.141 56.603 1.00 34.49 227 LYS A CA 1
ATOM 1522 C C . LYS A 1 229 ? 115.079 -1.188 57.523 1.00 35.09 227 LYS A C 1
ATOM 1523 O O . LYS A 1 229 ? 115.004 -0.972 58.720 1.00 35.13 227 LYS A O 1
ATOM 1529 N N . ASN A 1 230 ? 114.682 -2.322 56.948 1.00 36.12 228 ASN A N 1
ATOM 1530 C CA . ASN A 1 230 ? 113.956 -3.387 57.646 1.00 37.67 228 ASN A CA 1
ATOM 1531 C C . ASN A 1 230 ? 114.847 -4.406 58.362 1.00 37.52 228 ASN A C 1
ATOM 1532 O O . ASN A 1 230 ? 114.356 -5.442 58.832 1.00 37.62 228 ASN A O 1
ATOM 1537 N N . LEU A 1 231 ? 116.145 -4.112 58.444 1.00 37.29 229 LEU A N 1
ATOM 1538 C CA . LEU A 1 231 ? 117.115 -5.030 59.035 1.00 36.87 229 LEU A CA 1
ATOM 1539 C C . LEU A 1 231 ? 116.609 -5.651 60.335 1.00 36.75 229 LEU A C 1
ATOM 1540 O O . LEU A 1 231 ? 116.802 -6.842 60.566 1.00 37.05 229 LEU A O 1
ATOM 1545 N N . LYS A 1 232 ? 115.966 -4.843 61.173 1.00 36.53 230 LYS A N 1
ATOM 1546 C CA . LYS A 1 232 ? 115.463 -5.318 62.460 1.00 36.81 230 LYS A CA 1
ATOM 1547 C C . LYS A 1 232 ? 114.439 -6.444 62.359 1.00 36.78 230 LYS A C 1
ATOM 1548 O O . LYS A 1 232 ? 114.402 -7.313 63.232 1.00 36.63 230 LYS A O 1
ATOM 1554 N N . SER A 1 233 ? 113.629 -6.430 61.299 1.00 36.90 231 SER A N 1
ATOM 1555 C CA . SER A 1 233 ? 112.557 -7.424 61.110 1.00 37.18 231 SER A CA 1
ATOM 1556 C C . SER A 1 233 ? 113.078 -8.717 60.492 1.00 37.75 231 SER A C 1
ATOM 1557 O O . SER A 1 233 ? 112.542 -9.791 60.752 1.00 38.20 231 SER A O 1
ATOM 1560 N N . HIS A 1 234 ? 114.118 -8.599 59.668 1.00 37.91 232 HIS A N 1
ATOM 1561 C CA . HIS A 1 234 ? 114.647 -9.709 58.875 1.00 38.28 232 HIS A CA 1
ATOM 1562 C C . HIS A 1 234 ? 114.811 -11.000 59.687 1.00 37.79 232 HIS A C 1
ATOM 1563 O O . HIS A 1 234 ? 115.421 -11.000 60.755 1.00 37.05 232 HIS A O 1
ATOM 1570 N N . ASP A 1 235 ? 114.239 -12.088 59.170 1.00 38.20 233 ASP A N 1
ATOM 1571 C CA . ASP A 1 235 ? 114.432 -13.432 59.723 1.00 38.48 233 ASP A CA 1
ATOM 1572 C C . ASP A 1 235 ? 113.987 -13.479 61.190 1.00 37.26 233 ASP A C 1
ATOM 1573 O O . ASP A 1 235 ? 114.700 -14.007 62.044 1.00 37.27 233 ASP A O 1
ATOM 1578 N N . LYS A 1 236 ? 112.818 -12.898 61.476 1.00 35.84 234 LYS A N 1
ATOM 1579 C CA . LYS A 1 236 ? 112.261 -12.830 62.841 1.00 34.88 234 LYS A CA 1
ATOM 1580 C C . LYS A 1 236 ? 113.209 -12.156 63.857 1.00 33.54 234 LYS A C 1
ATOM 1581 O O . LYS A 1 236 ? 113.233 -12.515 65.041 1.00 33.04 234 LYS A O 1
ATOM 1587 N N . GLY A 1 237 ? 113.990 -11.183 63.380 1.00 32.51 235 GLY A N 1
ATOM 1588 C CA . GLY A 1 237 ? 114.924 -10.442 64.223 1.00 30.66 235 GLY A CA 1
ATOM 1589 C C . GLY A 1 237 ? 116.285 -11.084 64.409 1.00 29.32 235 GLY A C 1
ATOM 1590 O O . GLY A 1 237 ? 117.156 -10.501 65.052 1.00 28.87 235 GLY A O 1
ATOM 1591 N N . LYS A 1 238 ? 116.477 -12.278 63.848 1.00 28.56 236 LYS A N 1
ATOM 1592 C CA . LYS A 1 238 ? 117.719 -13.037 64.033 1.00 28.62 236 LYS A CA 1
ATOM 1593 C C . LYS A 1 238 ? 118.939 -12.324 63.434 1.00 26.47 236 LYS A C 1
ATOM 1594 O O . LYS A 1 238 ? 120.015 -12.326 64.037 1.00 26.01 236 LYS A O 1
ATOM 1600 N N . THR A 1 239 ? 118.751 -11.684 62.276 1.00 24.94 237 THR A N 1
ATOM 1601 C CA . THR A 1 239 ? 119.870 -11.089 61.543 1.00 23.79 237 THR A CA 1
ATOM 1602 C C . THR A 1 239 ? 120.396 -9.889 62.317 1.00 22.85 237 THR A C 1
ATOM 1603 O O . THR A 1 239 ? 121.576 -9.843 62.653 1.00 23.13 237 THR A O 1
ATOM 1607 N N . PHE A 1 240 ? 119.517 -8.944 62.630 1.00 23.24 238 PHE A N 1
ATOM 1608 C CA . PHE A 1 240 ? 119.875 -7.794 63.458 1.00 24.52 238 PHE A CA 1
ATOM 1609 C C . PHE A 1 240 ? 120.502 -8.198 64.809 1.00 24.73 238 PHE A C 1
ATOM 1610 O O . PHE A 1 240 ? 121.532 -7.645 65.205 1.00 24.82 238 PHE A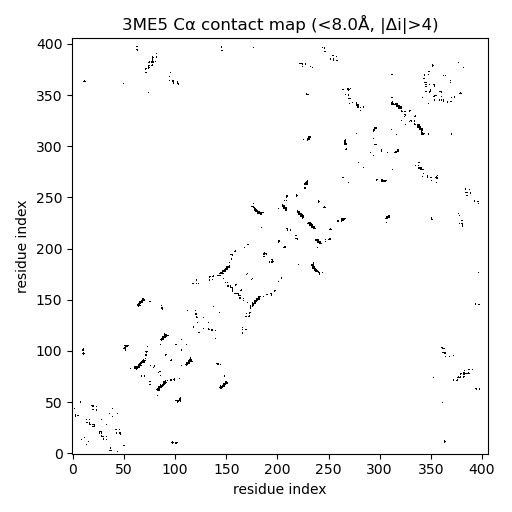 O 1
ATOM 1618 N N . ARG A 1 241 ? 119.906 -9.169 65.509 1.00 24.06 239 ARG A N 1
ATOM 1619 C CA . ARG A 1 241 ? 120.472 -9.609 66.790 1.00 24.80 239 ARG A CA 1
ATOM 1620 C C . ARG A 1 241 ? 121.913 -10.142 66.645 1.00 24.27 239 ARG A C 1
ATOM 1621 O O . ARG A 1 241 ? 122.795 -9.782 67.435 1.00 23.18 239 ARG A O 1
ATOM 1629 N N . ILE A 1 242 ? 122.143 -10.982 65.636 1.00 24.37 240 ILE A N 1
ATOM 1630 C CA . ILE A 1 242 ? 123.462 -11.571 65.421 1.00 24.16 240 ILE A CA 1
ATOM 1631 C C . ILE A 1 242 ? 124.481 -10.485 65.028 1.00 22.98 240 ILE A C 1
ATOM 1632 O O . ILE A 1 242 ? 125.625 -10.509 65.498 1.00 22.75 240 ILE A O 1
ATOM 1637 N N . ILE A 1 243 ? 124.055 -9.530 64.198 1.00 22.58 241 ILE A N 1
ATOM 1638 C CA . ILE A 1 243 ? 124.938 -8.427 63.757 1.00 22.62 241 ILE A CA 1
ATOM 1639 C C . ILE A 1 243 ? 125.350 -7.559 64.945 1.00 21.90 241 ILE A C 1
ATOM 1640 O O . ILE A 1 243 ? 126.532 -7.272 65.126 1.00 20.90 241 ILE A O 1
ATOM 1653 N N . GLN A 1 245 ? 125.255 -8.245 68.209 1.00 22.41 243 GLN A N 1
ATOM 1654 C CA . GLN A 1 245 ? 126.041 -9.051 69.156 1.00 23.11 243 GLN A CA 1
ATOM 1655 C C . GLN A 1 245 ? 127.478 -9.242 68.664 1.00 22.80 243 GLN A C 1
ATOM 1656 O O . GLN A 1 245 ? 128.432 -9.161 69.445 1.00 23.25 243 GLN A O 1
ATOM 1662 N N . THR A 1 246 ? 127.626 -9.497 67.364 1.00 21.81 244 THR A N 1
ATOM 1663 C CA . THR A 1 246 ? 128.950 -9.643 66.755 1.00 21.36 244 THR A CA 1
ATOM 1664 C C . THR A 1 246 ? 129.773 -8.351 66.891 1.00 20.93 244 THR A C 1
ATOM 1665 O O . THR A 1 246 ? 130.958 -8.393 67.249 1.00 21.29 244 THR A O 1
ATOM 1669 N N . LEU A 1 247 ? 129.140 -7.216 66.610 1.00 20.39 245 LEU A N 1
ATOM 1670 C CA . LEU A 1 247 ? 129.814 -5.927 66.691 1.00 20.31 245 LEU A CA 1
ATOM 1671 C C . LEU A 1 247 ? 130.236 -5.577 68.133 1.00 20.95 245 LEU A C 1
ATOM 1672 O O . LEU A 1 247 ? 131.326 -5.037 68.363 1.00 20.30 245 LEU A O 1
ATOM 1677 N N . ASP A 1 248 ? 129.371 -5.910 69.091 1.00 22.37 246 ASP A N 1
ATOM 1678 C CA . ASP A 1 248 ? 129.636 -5.704 70.507 1.00 23.12 246 ASP A CA 1
ATOM 1679 C C . ASP A 1 248 ? 130.836 -6.565 70.909 1.00 23.12 246 ASP A C 1
ATOM 1680 O O . ASP A 1 248 ? 131.782 -6.063 71.522 1.00 22.57 246 ASP A O 1
ATOM 1685 N N . GLU A 1 249 ? 130.798 -7.850 70.547 1.00 23.70 247 GLU A N 1
ATOM 1686 C CA . GLU A 1 249 ? 131.872 -8.798 70.894 1.00 24.87 247 GLU A CA 1
ATOM 1687 C C . GLU A 1 249 ? 133.210 -8.460 70.247 1.00 24.62 247 GLU A C 1
ATOM 1688 O O . GLU A 1 249 ? 134.269 -8.809 70.772 1.00 24.33 247 GLU A O 1
ATOM 1694 N N . LEU A 1 250 ? 133.165 -7.763 69.115 1.00 24.13 248 LEU A N 1
ATOM 1695 C CA . LEU A 1 250 ? 134.389 -7.221 68.504 1.00 23.94 248 LEU A CA 1
ATOM 1696 C C . LEU A 1 250 ? 135.015 -6.103 69.325 1.00 23.83 248 LEU A C 1
ATOM 1697 O O . LEU A 1 250 ? 136.133 -5.673 69.039 1.00 24.14 248 LEU A O 1
ATOM 1702 N N . GLY A 1 251 ? 134.286 -5.594 70.314 1.00 23.36 249 GLY A N 1
ATOM 1703 C CA . GLY A 1 251 ? 134.818 -4.488 71.102 1.00 22.40 249 GLY A CA 1
ATOM 1704 C C . GLY A 1 251 ? 134.386 -3.113 70.648 1.00 20.38 249 GLY A C 1
ATOM 1705 O O . GLY A 1 251 ? 135.069 -2.112 70.938 1.00 19.75 249 GLY A O 1
ATOM 1706 N N . TYR A 1 252 ? 133.237 -3.048 69.979 1.00 18.88 250 TYR A N 1
ATOM 1707 C CA . TYR A 1 252 ? 132.731 -1.780 69.477 1.00 18.73 250 TYR A CA 1
ATOM 1708 C C . TYR A 1 252 ? 131.418 -1.395 70.130 1.00 19.00 250 TYR A C 1
ATOM 1709 O O . TYR A 1 252 ? 130.552 -2.233 70.327 1.00 19.52 250 TYR A O 1
ATOM 1718 N N . ASP A 1 253 ? 131.294 -0.121 70.478 1.00 20.15 251 ASP A N 1
ATOM 1719 C CA . ASP A 1 253 ? 130.029 0.423 70.946 1.00 22.50 251 ASP A CA 1
ATOM 1720 C C . ASP A 1 253 ? 129.302 1.056 69.776 1.00 21.52 251 ASP A C 1
ATOM 1721 O O . ASP A 1 253 ? 129.812 2.010 69.185 1.00 21.75 251 ASP A O 1
ATOM 1726 N N . VAL A 1 254 ? 128.116 0.533 69.457 1.00 21.03 252 VAL A N 1
ATOM 1727 C CA . VAL A 1 254 ? 127.316 1.022 68.329 1.00 21.10 252 VAL A CA 1
ATOM 1728 C C . VAL A 1 254 ? 126.363 2.124 68.790 1.00 21.14 252 VAL A C 1
ATOM 1729 O O . VAL A 1 254 ? 125.706 1.994 69.828 1.00 20.63 252 VAL A O 1
ATOM 1733 N N . ALA A 1 255 ? 126.324 3.225 68.040 1.00 21.38 253 ALA A N 1
ATOM 1734 C CA . ALA A 1 255 ? 125.461 4.349 68.380 1.00 21.18 253 ALA A CA 1
ATOM 1735 C C . ALA A 1 255 ? 124.014 3.884 68.437 1.00 20.79 253 ALA A C 1
ATOM 1736 O O . ALA A 1 255 ? 123.537 3.198 67.531 1.00 20.64 253 ALA A O 1
ATOM 1738 N N . ASP A 1 256 ? 123.343 4.210 69.544 1.00 21.04 254 ASP A N 1
ATOM 1739 C CA . ASP A 1 256 ? 121.905 4.003 69.683 1.00 20.94 254 ASP A CA 1
ATOM 1740 C C . ASP A 1 256 ? 121.523 2.521 69.625 1.00 20.65 254 ASP A C 1
ATOM 1741 O O . ASP A 1 256 ? 120.441 2.171 69.145 1.00 20.22 254 ASP A O 1
ATOM 1746 N N . ALA A 1 257 ? 122.420 1.670 70.134 1.00 21.18 255 ALA A N 1
ATOM 1747 C CA . ALA A 1 257 ? 122.284 0.213 70.063 1.00 22.15 255 ALA A CA 1
ATOM 1748 C C . ALA A 1 257 ? 121.032 -0.310 70.771 1.00 24.09 255 ALA A C 1
ATOM 1749 O O . ALA A 1 257 ? 120.518 -1.371 70.422 1.00 24.88 255 ALA A O 1
ATOM 1751 N N . GLU A 1 258 ? 120.545 0.442 71.751 1.00 25.01 256 GLU A N 1
ATOM 1752 C CA . GLU A 1 258 ? 119.428 -0.016 72.586 1.00 26.75 256 GLU A CA 1
ATOM 1753 C C . GLU A 1 258 ? 118.130 0.716 72.255 1.00 27.61 256 GLU A C 1
ATOM 1754 O O . GLU A 1 258 ? 117.119 0.561 72.956 1.00 27.72 256 GLU A O 1
ATOM 1760 N N . ASP A 1 259 ? 118.167 1.512 71.189 1.00 28.27 257 ASP A N 1
ATOM 1761 C CA . ASP A 1 259 ? 117.049 2.367 70.790 1.00 29.32 257 ASP A CA 1
ATOM 1762 C C . ASP A 1 259 ? 116.424 1.783 69.519 1.00 29.22 257 ASP A C 1
ATOM 1763 O O . ASP A 1 259 ? 116.716 2.231 68.401 1.00 28.85 257 ASP A O 1
ATOM 1768 N N . ASN A 1 260 ? 115.568 0.778 69.700 1.00 29.07 258 ASN A N 1
ATOM 1769 C CA . ASN A 1 260 ? 115.143 -0.093 68.604 1.00 29.61 258 ASN A CA 1
ATOM 1770 C C . ASN A 1 260 ? 113.642 -0.099 68.319 1.00 29.92 258 ASN A C 1
ATOM 1771 O O . ASN A 1 260 ? 113.145 -0.991 67.622 1.00 30.29 258 ASN A O 1
ATOM 1776 N N . GLY A 1 261 ? 112.929 0.902 68.834 1.00 29.63 259 GLY A N 1
ATOM 1777 C CA . GLY A 1 261 ? 111.506 1.071 68.537 1.00 29.41 259 GLY A CA 1
ATOM 1778 C C . GLY A 1 261 ? 111.251 1.589 67.121 1.00 29.30 259 GLY A C 1
ATOM 1779 O O . GLY A 1 261 ? 112.179 1.667 66.302 1.00 28.89 259 GLY A O 1
ATOM 1780 N N . PRO A 1 262 ? 109.986 1.933 66.813 1.00 29.15 260 PRO A N 1
ATOM 1781 C CA . PRO A 1 262 ? 109.635 2.524 65.508 1.00 28.87 260 PRO A CA 1
ATOM 1782 C C . PRO A 1 262 ? 110.281 3.893 65.232 1.00 28.06 260 PRO A C 1
ATOM 1783 O O . PRO A 1 262 ? 110.344 4.311 64.068 1.00 27.94 260 PRO A O 1
ATOM 1787 N N . ASP A 1 263 ? 110.751 4.575 66.280 1.00 27.68 261 ASP A N 1
ATOM 1788 C CA . ASP A 1 263 ? 111.491 5.837 66.128 1.00 27.55 261 ASP A CA 1
ATOM 1789 C C . ASP A 1 263 ? 113.030 5.659 66.085 1.00 25.97 261 ASP A C 1
ATOM 1790 O O . ASP A 1 263 ? 113.781 6.640 66.176 1.00 25.86 261 ASP A O 1
ATOM 1795 N N . ASP A 1 264 ? 113.475 4.409 65.958 1.00 24.75 262 ASP A N 1
ATOM 1796 C CA . ASP A 1 264 ? 114.902 4.047 65.891 1.00 23.43 262 ASP A CA 1
ATOM 1797 C C . ASP A 1 264 ? 115.739 5.113 65.178 1.00 21.96 262 ASP A C 1
ATOM 1798 O O . ASP A 1 264 ? 115.598 5.292 63.965 1.00 20.91 262 ASP A O 1
ATOM 1803 N N . PRO A 1 265 ? 116.607 5.822 65.928 1.00 22.02 263 PRO A N 1
ATOM 1804 C CA . PRO A 1 265 ? 117.457 6.864 65.324 1.00 21.98 263 PRO A CA 1
ATOM 1805 C C . PRO A 1 265 ? 118.469 6.333 64.302 1.00 21.39 263 PRO A C 1
ATOM 1806 O O . PRO A 1 265 ? 118.983 7.114 63.506 1.00 21.49 263 PRO A O 1
ATOM 1810 N N . LYS A 1 266 ? 118.718 5.022 64.299 1.00 20.69 264 LYS A N 1
ATOM 1811 C CA . LYS A 1 266 ? 119.640 4.411 63.330 1.00 20.17 264 LYS A CA 1
ATOM 1812 C C . LYS A 1 266 ? 119.024 4.353 61.920 1.00 20.43 264 LYS A C 1
ATOM 1813 O O . LYS A 1 266 ? 119.735 4.162 60.934 1.00 19.88 264 LYS A O 1
ATOM 1819 N N . ILE A 1 267 ? 117.701 4.519 61.838 1.00 20.59 265 ILE A N 1
ATOM 1820 C CA . ILE A 1 267 ? 117.007 4.608 60.558 1.00 21.30 265 ILE A CA 1
ATOM 1821 C C . ILE A 1 267 ? 116.946 6.072 60.161 1.00 21.62 265 ILE A C 1
ATOM 1822 O O . ILE A 1 267 ? 116.333 6.901 60.860 1.00 21.54 265 ILE A O 1
ATOM 1827 N N . ILE A 1 268 ? 117.568 6.379 59.028 1.00 21.12 266 ILE A N 1
ATOM 1828 C CA . ILE A 1 268 ? 117.665 7.743 58.552 1.00 21.13 266 ILE A CA 1
ATOM 1829 C C . ILE A 1 268 ? 117.159 7.795 57.104 1.00 21.35 266 ILE A C 1
ATOM 1830 O O . ILE A 1 268 ? 117.605 7.034 56.237 1.00 20.92 266 ILE A O 1
ATOM 1835 N N . ASP A 1 269 ? 116.216 8.701 56.867 1.00 21.46 267 ASP A N 1
ATOM 1836 C CA . ASP A 1 269 ? 115.574 8.830 55.569 1.00 21.81 267 ASP A CA 1
ATOM 1837 C C . ASP A 1 269 ? 116.221 9.983 54.803 1.00 20.31 267 ASP A C 1
ATOM 1838 O O . ASP A 1 269 ? 116.436 11.050 55.367 1.00 19.11 267 ASP A O 1
ATOM 1843 N N . GLY A 1 270 ? 116.520 9.773 53.524 1.00 20.63 268 GLY A N 1
ATOM 1844 C CA . GLY A 1 270 ? 117.063 10.854 52.684 1.00 21.20 268 GLY A CA 1
ATOM 1845 C C . GLY A 1 270 ? 116.071 11.997 52.482 1.00 21.28 268 GLY A C 1
ATOM 1846 O O . GLY A 1 270 ? 116.459 13.128 52.127 1.00 21.78 268 GLY A O 1
ATOM 1847 N N . LYS A 1 271 ? 114.785 11.713 52.732 1.00 21.17 269 LYS A N 1
ATOM 1848 C CA . LYS A 1 271 ? 113.727 12.703 52.557 1.00 21.99 269 LYS A CA 1
ATOM 1849 C C . LYS A 1 271 ? 113.997 14.020 53.285 1.00 21.23 269 LYS A C 1
ATOM 1850 O O . LYS A 1 271 ? 113.487 15.061 52.884 1.00 21.18 269 LYS A O 1
ATOM 1856 N N . HIS A 1 272 ? 114.799 13.978 54.346 1.00 21.31 270 HIS A N 1
ATOM 1857 C CA . HIS A 1 272 ? 115.197 15.205 55.042 1.00 20.99 270 HIS A CA 1
ATOM 1858 C C . HIS A 1 272 ? 116.113 16.114 54.216 1.00 21.12 270 HIS A C 1
ATOM 1859 O O . HIS A 1 272 ? 116.200 17.320 54.489 1.00 21.13 270 HIS A O 1
ATOM 1866 N N . PHE A 1 273 ? 116.775 15.547 53.206 1.00 21.22 271 PHE A N 1
ATOM 1867 C CA . PHE A 1 273 ? 117.788 16.265 52.430 1.00 21.56 271 PHE A CA 1
ATOM 1868 C C . PHE A 1 273 ? 117.357 16.458 50.984 1.00 22.27 271 PHE A C 1
ATOM 1869 O O . PHE A 1 273 ? 117.624 17.502 50.387 1.00 23.12 271 PHE A O 1
ATOM 1877 N N . LEU A 1 274 ? 116.668 15.459 50.446 1.00 21.98 272 LEU A N 1
ATOM 1878 C CA . LEU A 1 274 ? 116.305 15.408 49.041 1.00 23.01 272 LEU A CA 1
ATOM 1879 C C . LEU A 1 274 ? 114.861 14.908 48.895 1.00 24.44 272 LEU A C 1
ATOM 1880 O O . LEU A 1 274 ? 114.330 14.308 49.819 1.00 25.42 272 LEU A O 1
ATOM 1885 N N . PRO A 1 275 ? 114.221 15.151 47.737 1.00 24.54 273 PRO A N 1
ATOM 1886 C CA . PRO A 1 275 ? 112.769 14.924 47.657 1.00 25.36 273 PRO A CA 1
ATOM 1887 C C . PRO A 1 275 ? 112.345 13.503 47.285 1.00 26.68 273 PRO A C 1
ATOM 1888 O O . PRO A 1 275 ? 111.580 13.308 46.338 1.00 27.28 273 PRO A O 1
ATOM 1892 N N . GLN A 1 276 ? 112.830 12.521 48.039 1.00 26.42 274 GLN A N 1
ATOM 1893 C CA . GLN A 1 276 ? 112.435 11.127 47.883 1.00 28.39 274 GLN A CA 1
ATOM 1894 C C . GLN A 1 276 ? 112.551 10.400 49.233 1.00 30.04 274 GLN A C 1
ATOM 1895 O O . GLN A 1 276 ? 113.487 10.653 50.003 1.00 29.49 274 GLN A O 1
ATOM 1901 N N . HIS A 1 277 ? 111.601 9.503 49.504 1.00 31.74 275 HIS A N 1
ATOM 1902 C CA . HIS A 1 277 ? 111.691 8.583 50.632 1.00 33.28 275 HIS A CA 1
ATOM 1903 C C . HIS A 1 277 ? 112.736 7.538 50.323 1.00 33.47 275 HIS A C 1
ATOM 1904 O O . HIS A 1 277 ? 112.636 6.820 49.325 1.00 34.33 275 HIS A O 1
ATOM 1911 N N . ARG A 1 278 ? 113.754 7.467 51.172 1.00 32.55 276 ARG A N 1
ATOM 1912 C CA . ARG A 1 278 ? 114.807 6.498 51.023 1.00 32.38 276 ARG A CA 1
ATOM 1913 C C . ARG A 1 278 ? 115.481 6.343 52.368 1.00 30.32 276 ARG A C 1
ATOM 1914 O O . ARG A 1 278 ? 116.267 7.194 52.789 1.00 28.61 276 ARG A O 1
ATOM 1922 N N . GLU A 1 279 ? 115.107 5.267 53.054 1.00 30.04 277 GLU A N 1
ATOM 1923 C CA . GLU A 1 279 ? 115.592 4.980 54.396 1.00 29.53 277 GLU A CA 1
ATOM 1924 C C . GLU A 1 279 ? 116.626 3.867 54.355 1.00 29.19 277 GLU A C 1
ATOM 1925 O O . GLU A 1 279 ? 116.440 2.855 53.662 1.00 28.96 277 GLU A O 1
ATOM 1931 N N . ARG A 1 280 ? 117.704 4.060 55.117 1.00 28.05 278 ARG A N 1
ATOM 1932 C CA . ARG A 1 280 ? 118.667 3.002 55.397 1.00 27.09 278 ARG A CA 1
ATOM 1933 C C . ARG A 1 280 ? 118.942 2.969 56.904 1.00 24.72 278 ARG A C 1
ATOM 1934 O O . ARG A 1 280 ? 118.787 3.972 57.602 1.00 22.76 278 ARG A O 1
ATOM 1942 N N . ILE A 1 281 ? 119.357 1.811 57.397 1.00 23.86 279 ILE A N 1
ATOM 1943 C CA . ILE A 1 281 ? 119.837 1.718 58.756 1.00 22.99 279 ILE A CA 1
ATOM 1944 C C . ILE A 1 281 ? 121.343 2.006 58.737 1.00 21.84 279 ILE A C 1
ATOM 1945 O O . ILE A 1 281 ? 122.062 1.603 57.808 1.00 22.03 279 ILE A O 1
ATOM 1950 N N . VAL A 1 282 ? 121.794 2.761 59.726 1.00 20.88 280 VAL A N 1
ATOM 1951 C CA . VAL A 1 282 ? 123.183 3.197 59.812 1.00 19.82 280 VAL A CA 1
ATOM 1952 C C . VAL A 1 282 ? 123.749 2.746 61.148 1.00 19.29 280 VAL A C 1
ATOM 1953 O O . VAL A 1 282 ? 123.253 3.147 62.196 1.00 19.23 280 VAL A O 1
ATOM 1957 N N . LEU A 1 283 ? 124.806 1.946 61.100 1.00 18.65 281 LEU A N 1
ATOM 1958 C CA . LEU A 1 283 ? 125.425 1.413 62.305 1.00 18.91 281 LEU A CA 1
ATOM 1959 C C . LEU A 1 283 ? 126.805 2.026 62.466 1.00 18.88 281 LEU A C 1
ATOM 1960 O O . LEU A 1 283 ? 127.741 1.680 61.736 1.00 19.96 281 LEU A O 1
ATOM 1965 N N . VAL A 1 284 ? 126.918 2.939 63.425 1.00 17.43 282 VAL A N 1
ATOM 1966 C CA . VAL A 1 284 ? 128.139 3.667 63.686 1.00 16.61 282 VAL A CA 1
ATOM 1967 C C . VAL A 1 284 ? 128.828 3.051 64.898 1.00 17.00 282 VAL A C 1
ATOM 1968 O O . VAL A 1 284 ? 128.270 3.070 65.995 1.00 17.35 282 VAL A O 1
ATOM 1972 N N . GLY A 1 285 ? 130.036 2.525 64.718 1.00 16.86 283 GLY A N 1
ATOM 1973 C CA . GLY A 1 285 ? 130.722 1.897 65.837 1.00 16.76 283 GLY A CA 1
ATOM 1974 C C . GLY A 1 285 ? 131.967 2.612 66.295 1.00 18.07 283 GLY A C 1
ATOM 1975 O O . GLY A 1 285 ? 132.731 3.133 65.475 1.00 16.69 283 GLY A O 1
ATOM 1976 N N . PHE A 1 286 ? 132.186 2.583 67.612 1.00 18.76 284 PHE A N 1
ATOM 1977 C CA . PHE A 1 286 ? 133.322 3.246 68.233 1.00 18.76 284 PHE A CA 1
ATOM 1978 C C . PHE A 1 286 ? 134.131 2.188 68.973 1.00 19.74 284 PHE A C 1
ATOM 1979 O O . PHE A 1 286 ? 133.570 1.434 69.763 1.00 20.69 284 PHE A O 1
ATOM 1987 N N . ARG A 1 287 ? 135.433 2.107 68.715 1.00 19.64 285 ARG A N 1
ATOM 1988 C CA . ARG A 1 287 ? 136.250 1.111 69.404 1.00 20.28 285 ARG A CA 1
ATOM 1989 C C . ARG A 1 287 ? 136.305 1.426 70.901 1.00 21.88 285 ARG A C 1
ATOM 1990 O O . ARG A 1 287 ? 136.723 2.515 71.303 1.00 21.73 285 ARG A O 1
ATOM 1998 N N . ARG A 1 288 ? 135.849 0.477 71.710 1.00 23.24 286 ARG A N 1
ATOM 1999 C CA . ARG A 1 288 ? 135.543 0.745 73.125 1.00 24.78 286 ARG A CA 1
ATOM 2000 C C . ARG A 1 288 ? 136.729 1.260 73.928 1.00 24.75 286 ARG A C 1
ATOM 2001 O O . ARG A 1 288 ? 136.564 2.130 74.789 1.00 24.71 286 ARG A O 1
ATOM 2009 N N . ASP A 1 289 ? 137.921 0.746 73.636 1.00 24.59 287 ASP A N 1
ATOM 2010 C CA . ASP A 1 289 ? 139.109 1.110 74.412 1.00 25.04 287 ASP A CA 1
ATOM 2011 C C . ASP A 1 289 ? 139.487 2.583 74.227 1.00 24.47 287 ASP A C 1
ATOM 2012 O O . ASP A 1 289 ? 140.226 3.148 75.040 1.00 24.39 287 ASP A O 1
ATOM 2017 N N . LEU A 1 290 ? 138.955 3.208 73.176 1.00 22.67 288 LEU A N 1
ATOM 2018 C CA . LEU A 1 290 ? 139.275 4.604 72.888 1.00 21.73 288 LEU A CA 1
ATOM 2019 C C . LEU A 1 290 ? 138.397 5.617 73.604 1.00 21.27 288 LEU A C 1
ATOM 2020 O O . LEU A 1 290 ? 138.747 6.800 73.668 1.00 21.55 288 LEU A O 1
ATOM 2025 N N . ASN A 1 291 ? 137.262 5.159 74.129 1.00 21.39 289 ASN A N 1
ATOM 2026 C CA . ASN A 1 291 ? 136.302 6.016 74.829 1.00 21.35 289 ASN A CA 1
ATOM 2027 C C . ASN A 1 291 ? 135.917 7.261 74.015 1.00 22.91 289 ASN A C 1
ATOM 2028 O O . ASN A 1 291 ? 135.908 8.375 74.543 1.00 23.53 289 ASN A O 1
ATOM 2033 N N . LEU A 1 292 ? 135.595 7.060 72.731 1.00 23.40 290 LEU A N 1
ATOM 2034 C CA . LEU A 1 292 ? 135.278 8.164 71.820 1.00 23.63 290 LEU A CA 1
ATOM 2035 C C . LEU A 1 292 ? 133.787 8.462 71.754 1.00 23.57 290 LEU A C 1
ATOM 2036 O O . LEU A 1 292 ? 133.393 9.589 71.450 1.00 24.54 290 LEU A O 1
ATOM 2041 N N . LYS A 1 293 ? 132.954 7.468 72.049 1.00 22.62 291 LYS A N 1
ATOM 2042 C CA . LYS A 1 293 ? 131.513 7.603 71.840 1.00 22.92 291 LYS A CA 1
ATOM 2043 C C . LYS A 1 293 ? 130.876 8.749 72.647 1.00 22.84 291 LYS A C 1
ATOM 2044 O O . LYS A 1 293 ? 130.134 9.560 72.081 1.00 22.68 291 LYS A O 1
ATOM 2050 N N . ALA A 1 294 ? 131.202 8.840 73.941 1.00 23.12 292 ALA A N 1
ATOM 2051 C CA . ALA A 1 294 ? 130.632 9.863 74.838 1.00 23.99 292 ALA A CA 1
ATOM 2052 C C . ALA A 1 294 ? 129.127 9.996 74.633 1.00 24.32 292 ALA A C 1
ATOM 2053 O O . ALA A 1 294 ? 128.402 9.010 74.750 1.00 24.91 292 ALA A O 1
ATOM 2055 N N . ASP A 1 295 ? 128.660 11.188 74.271 1.00 24.68 293 ASP A N 1
ATOM 2056 C CA . ASP A 1 295 ? 127.226 11.417 74.092 1.00 25.83 293 ASP A CA 1
ATOM 2057 C C . ASP A 1 295 ? 126.714 11.309 72.662 1.00 24.86 293 ASP A C 1
ATOM 2058 O O . ASP A 1 295 ? 125.579 11.708 72.379 1.00 24.52 293 ASP A O 1
ATOM 2063 N N . PHE A 1 296 ? 127.543 10.761 71.772 1.00 23.83 294 PHE A N 1
ATOM 2064 C CA . PHE A 1 296 ? 127.166 10.627 70.376 1.00 23.04 294 PHE A CA 1
ATOM 2065 C C . PHE A 1 296 ? 125.868 9.849 70.207 1.00 22.55 294 PHE A C 1
ATOM 2066 O O . PHE A 1 296 ? 125.645 8.805 70.834 1.00 22.70 294 PHE A O 1
ATOM 2074 N N . THR A 1 297 ? 125.021 10.376 69.337 1.00 22.13 295 THR A N 1
ATOM 2075 C CA . THR A 1 297 ? 123.744 9.766 69.005 1.00 21.62 295 THR A CA 1
ATOM 2076 C C . THR A 1 297 ? 123.315 10.259 67.634 1.00 21.19 295 THR A C 1
ATOM 2077 O O . THR A 1 297 ? 123.523 11.430 67.284 1.00 21.41 295 THR A O 1
ATOM 2081 N N . LEU A 1 298 ? 122.699 9.367 66.873 1.00 20.99 296 LEU A N 1
ATOM 2082 C CA . LEU A 1 298 ? 122.213 9.715 65.545 1.00 21.67 296 LEU A CA 1
ATOM 2083 C C . LEU A 1 298 ? 120.930 10.550 65.641 1.00 22.59 296 LEU A C 1
ATOM 2084 O O . LEU A 1 298 ? 120.406 11.002 64.629 1.00 22.04 296 LEU A O 1
ATOM 2089 N N . ARG A 1 299 ? 120.440 10.766 66.864 1.00 23.71 297 ARG A N 1
ATOM 2090 C CA . ARG A 1 299 ? 119.339 11.700 67.078 1.00 25.96 297 ARG A CA 1
ATOM 2091 C C . ARG A 1 299 ? 119.790 13.094 66.670 1.00 26.51 297 ARG A C 1
ATOM 2092 O O . ARG A 1 299 ? 118.989 13.893 66.194 1.00 27.44 297 ARG A O 1
ATOM 2100 N N . ASP A 1 300 ? 121.082 13.369 66.838 1.00 25.89 298 ASP A N 1
ATOM 2101 C CA . ASP A 1 300 ? 121.640 14.666 66.478 1.00 26.63 298 ASP A CA 1
ATOM 2102 C C . ASP A 1 300 ? 121.675 14.938 64.967 1.00 26.03 298 ASP A C 1
ATOM 2103 O O . ASP A 1 300 ? 121.983 16.057 64.556 1.00 26.38 298 ASP A O 1
ATOM 2108 N N . ILE A 1 301 ? 121.361 13.931 64.150 1.00 25.49 299 ILE A N 1
ATOM 2109 C CA . ILE A 1 301 ? 121.321 14.102 62.692 1.00 25.65 299 ILE A CA 1
ATOM 2110 C C . ILE A 1 301 ? 120.475 15.317 62.239 1.00 26.45 299 ILE A C 1
ATOM 2111 O O . ILE A 1 301 ? 120.793 15.958 61.234 1.00 25.92 299 ILE A O 1
ATOM 2116 N N . SER A 1 302 ? 119.432 15.658 63.000 1.00 27.06 300 SER A N 1
ATOM 2117 C CA . SER A 1 302 ? 118.550 16.772 62.618 1.00 27.77 300 SER A CA 1
ATOM 2118 C C . SER A 1 302 ? 119.257 18.144 62.598 1.00 28.92 300 SER A C 1
ATOM 2119 O O . SER A 1 302 ? 118.802 19.072 61.929 1.00 29.37 300 SER A O 1
ATOM 2122 N N . GLU A 1 303 ? 120.370 18.258 63.318 1.00 29.17 301 GLU A N 1
ATOM 2123 C CA . GLU A 1 303 ? 121.208 19.459 63.273 1.00 29.69 301 GLU A CA 1
ATOM 2124 C C . GLU A 1 303 ? 121.830 19.655 61.892 1.00 29.33 301 GLU A C 1
ATOM 2125 O O . GLU A 1 303 ? 122.246 20.760 61.541 1.00 28.86 301 GLU A O 1
ATOM 2131 N N . CYS A 1 304 ? 121.924 18.566 61.129 1.00 28.94 302 CYS A N 1
ATOM 2132 C CA . CYS A 1 304 ? 122.567 18.587 59.815 1.00 28.93 302 CYS A CA 1
ATOM 2133 C C . CYS A 1 304 ? 121.609 18.820 58.626 1.00 29.15 302 CYS A C 1
ATOM 2134 O O . CYS A 1 304 ? 122.051 18.912 57.479 1.00 29.53 302 CYS A O 1
ATOM 2137 N N . PHE A 1 305 ? 120.309 18.918 58.897 1.00 28.53 303 PHE A N 1
ATOM 2138 C CA . PHE A 1 305 ? 119.318 19.100 57.842 1.00 27.92 303 PHE A CA 1
ATOM 2139 C C . PHE A 1 305 ? 119.484 20.480 57.194 1.00 29.62 303 PHE A C 1
ATOM 2140 O O . PHE A 1 305 ? 119.746 21.461 57.888 1.00 29.81 303 PHE A O 1
ATOM 2148 N N . PRO A 1 306 ? 119.324 20.566 55.861 1.00 30.68 304 PRO A N 1
ATOM 2149 C CA . PRO A 1 306 ? 119.503 21.867 55.220 1.00 31.49 304 PRO A CA 1
ATOM 2150 C C . PRO A 1 306 ? 118.397 22.862 55.606 1.00 32.10 304 PRO A C 1
ATOM 2151 O O . PRO A 1 306 ? 117.265 22.458 55.895 1.00 31.82 304 PRO A O 1
ATOM 2155 N N . ALA A 1 307 ? 118.736 24.146 55.608 1.00 33.06 305 ALA A N 1
ATOM 2156 C CA . ALA A 1 307 ? 117.764 25.203 55.902 1.00 35.10 305 ALA A CA 1
ATOM 2157 C C . ALA A 1 307 ? 116.504 25.069 55.041 1.00 36.76 305 ALA A C 1
ATOM 2158 O O . ALA A 1 307 ? 115.387 25.035 55.561 1.00 36.58 305 ALA A O 1
ATOM 2160 N N . GLN A 1 308 ? 116.692 24.979 53.727 1.00 38.30 306 GLN A N 1
ATOM 2161 C CA . GLN A 1 308 ? 115.581 24.757 52.810 1.00 39.86 306 GLN A CA 1
ATOM 2162 C C . GLN A 1 308 ? 115.872 23.508 52.012 1.00 40.44 306 GLN A C 1
ATOM 2163 O O . GLN A 1 308 ? 116.971 23.356 51.481 1.00 40.59 306 GLN A O 1
ATOM 2169 N N . ARG A 1 309 ? 114.902 22.605 51.937 1.00 41.23 307 ARG A N 1
ATOM 2170 C CA . ARG A 1 309 ? 115.106 21.369 51.187 1.00 41.69 307 ARG A CA 1
ATOM 2171 C C . ARG A 1 309 ? 114.989 21.601 49.695 1.00 41.35 307 ARG A C 1
ATOM 2172 O O . ARG A 1 309 ? 114.110 22.329 49.224 1.00 42.49 307 ARG A O 1
ATOM 2180 N N . VAL A 1 310 ? 115.917 20.980 48.984 1.00 40.65 308 VAL A N 1
ATOM 2181 C CA . VAL A 1 310 ? 115.883 20.825 47.545 1.00 39.44 308 VAL A CA 1
ATOM 2182 C C . VAL A 1 310 ? 114.536 20.246 47.089 1.00 37.59 308 VAL A C 1
ATOM 2183 O O . VAL A 1 310 ? 114.075 19.232 47.617 1.00 37.47 308 VAL A O 1
ATOM 2187 N N . THR A 1 311 ? 113.918 20.905 46.109 1.00 35.26 309 THR A N 1
ATOM 2188 C CA . THR A 1 311 ? 112.646 20.456 45.555 1.00 32.72 309 THR A CA 1
ATOM 2189 C C . THR A 1 311 ? 112.859 19.566 44.332 1.00 30.91 309 THR A C 1
ATOM 2190 O O . THR A 1 311 ? 113.907 19.614 43.690 1.00 30.00 309 THR A O 1
ATOM 2194 N N . LEU A 1 312 ? 111.851 18.764 44.019 1.00 30.18 310 LEU A N 1
ATOM 2195 C CA . LEU A 1 312 ? 111.836 17.955 42.814 1.00 30.69 310 LEU A CA 1
ATOM 2196 C C . LEU A 1 312 ? 112.078 18.826 41.571 1.00 29.42 310 LEU A C 1
ATOM 2197 O O . LEU A 1 312 ? 112.921 18.497 40.736 1.00 27.91 310 LEU A O 1
ATOM 2202 N N . ALA A 1 313 ? 111.336 19.940 41.480 1.00 29.34 311 ALA A N 1
ATOM 2203 C CA . ALA A 1 313 ? 111.437 20.896 40.368 1.00 29.33 311 ALA A CA 1
ATOM 2204 C C . ALA A 1 313 ? 112.854 21.415 40.146 1.00 29.27 311 ALA A C 1
ATOM 2205 O O . ALA A 1 313 ? 113.285 21.546 38.999 1.00 30.28 311 ALA A O 1
ATOM 2207 N N . GLN A 1 314 ? 113.562 21.709 41.240 1.00 27.45 312 GLN A N 1
ATOM 2208 C CA . GLN A 1 314 ? 114.929 22.257 41.202 1.00 25.58 312 GLN A CA 1
ATOM 2209 C C . GLN A 1 314 ? 115.988 21.295 40.632 1.00 23.86 312 GLN A C 1
ATOM 2210 O O . GLN A 1 314 ? 117.085 21.720 40.261 1.00 23.10 312 GLN A O 1
ATOM 2216 N N . LEU A 1 315 ? 115.658 20.007 40.585 1.00 23.04 313 LEU A N 1
ATOM 2217 C CA . LEU A 1 315 ? 116.580 18.975 40.113 1.00 23.67 313 LEU A CA 1
ATOM 2218 C C . LEU A 1 315 ? 116.484 18.714 38.626 1.00 23.02 313 LEU A C 1
ATOM 2219 O O . LEU A 1 315 ? 117.332 17.997 38.046 1.00 21.33 313 LEU A O 1
ATOM 2224 N N . LEU A 1 316 ? 115.462 19.290 38.001 1.00 23.72 314 LEU A N 1
ATOM 2225 C CA . LEU A 1 316 ? 115.204 18.975 36.591 1.00 24.40 314 LEU A CA 1
ATOM 2226 C C . LEU A 1 316 ? 115.872 19.970 35.640 1.00 25.67 314 LEU A C 1
ATOM 2227 O O . LEU A 1 316 ? 115.810 21.184 35.839 1.00 25.95 314 LEU A O 1
ATOM 2232 N N . ASP A 1 317 ? 116.488 19.422 34.598 1.00 26.67 315 ASP A N 1
ATOM 2233 C CA . ASP A 1 317 ? 117.001 20.192 33.480 1.00 26.52 315 ASP A CA 1
ATOM 2234 C C . ASP A 1 317 ? 115.842 20.702 32.647 1.00 25.17 315 ASP A C 1
ATOM 2235 O O . ASP A 1 317 ? 114.969 19.939 32.260 1.00 24.30 315 ASP A O 1
ATOM 2240 N N . PRO A 1 318 ? 115.808 22.020 32.379 1.00 25.83 316 PRO A N 1
ATOM 2241 C CA . PRO A 1 318 ? 114.727 22.538 31.559 1.00 26.91 316 PRO A CA 1
ATOM 2242 C C . PRO A 1 318 ? 114.816 22.044 30.107 1.00 29.29 316 PRO A C 1
ATOM 2243 O O . PRO A 1 318 ? 113.791 21.942 29.427 1.00 29.62 316 PRO A O 1
ATOM 2255 N N . VAL A 1 320 ? 116.125 18.787 27.777 1.00 31.97 318 VAL A N 1
ATOM 2256 C CA . VAL A 1 320 ? 116.550 17.406 27.797 1.00 31.06 318 VAL A CA 1
ATOM 2257 C C . VAL A 1 320 ? 116.492 16.825 26.366 1.00 29.05 318 VAL A C 1
ATOM 2258 O O . VAL A 1 320 ? 115.658 17.257 25.562 1.00 28.29 318 VAL A O 1
ATOM 2262 N N . GLU A 1 321 ? 117.398 15.895 26.046 1.00 28.07 319 GLU A N 1
ATOM 2263 C CA . GLU A 1 321 ? 117.438 15.246 24.727 1.00 28.02 319 GLU A CA 1
ATOM 2264 C C . GLU A 1 321 ? 116.111 14.526 24.463 1.00 26.84 319 GLU A C 1
ATOM 2265 O O . GLU A 1 321 ? 115.464 14.069 25.389 1.00 25.91 319 GLU A O 1
ATOM 2271 N N . ALA A 1 322 ? 115.719 14.425 23.199 1.00 26.56 320 ALA A N 1
ATOM 2272 C CA . ALA A 1 322 ? 114.435 13.815 22.831 1.00 25.18 320 ALA A CA 1
ATOM 2273 C C . ALA A 1 322 ? 114.366 12.333 23.199 1.00 24.14 320 ALA A C 1
ATOM 2274 O O . ALA A 1 322 ? 113.273 11.812 23.451 1.00 23.47 320 ALA A O 1
ATOM 2276 N N . LYS A 1 323 ? 115.515 11.659 23.248 1.00 23.45 321 LYS A N 1
ATOM 2277 C CA . LYS A 1 323 ? 115.515 10.211 23.529 1.00 22.78 321 LYS A CA 1
ATOM 2278 C C . LYS A 1 323 ? 114.940 9.880 24.915 1.00 20.28 321 LYS A C 1
ATOM 2279 O O . LYS A 1 323 ? 114.595 8.706 25.187 1.00 19.68 321 LYS A O 1
ATOM 2285 N N . TYR A 1 324 ? 114.833 10.887 25.784 1.00 18.78 322 TYR A N 1
ATOM 2286 C CA . TYR A 1 324 ? 114.226 10.683 27.100 1.00 17.99 322 TYR A CA 1
ATOM 2287 C C . TYR A 1 324 ? 112.693 10.678 27.065 1.00 18.36 322 TYR A C 1
ATOM 2288 O O . TYR A 1 324 ? 112.059 10.207 28.011 1.00 18.21 322 TYR A O 1
ATOM 2297 N N . ILE A 1 325 ? 112.111 11.221 25.996 1.00 18.10 323 ILE A N 1
ATOM 2298 C CA . ILE A 1 325 ? 110.662 11.128 25.810 1.00 17.37 323 ILE A CA 1
ATOM 2299 C C . ILE A 1 325 ? 110.347 9.639 25.644 1.00 17.99 323 ILE A C 1
ATOM 2300 O O . ILE A 1 325 ? 111.085 8.893 24.955 1.00 18.73 323 ILE A O 1
ATOM 2305 N N . LEU A 1 326 ? 109.308 9.183 26.338 1.00 17.24 324 LEU A N 1
ATOM 2306 C CA . LEU A 1 326 ? 108.899 7.771 26.215 1.00 18.75 324 LEU A CA 1
ATOM 2307 C C . LEU A 1 326 ? 108.577 7.401 24.784 1.00 17.88 324 LEU A C 1
ATOM 2308 O O . LEU A 1 326 ? 108.013 8.179 24.063 1.00 17.34 324 LEU A O 1
ATOM 2313 N N . THR A 1 327 ? 108.916 6.172 24.354 1.00 16.88 325 THR A N 1
ATOM 2314 C CA . THR A 1 327 ? 108.517 5.763 23.019 1.00 17.66 325 THR A CA 1
ATOM 2315 C C . THR A 1 327 ? 107.009 5.495 23.077 1.00 17.35 325 THR A C 1
ATOM 2316 O O . THR A 1 327 ? 106.476 5.314 24.172 1.00 18.57 325 THR A O 1
ATOM 2320 N N . PRO A 1 328 ? 106.320 5.494 21.930 1.00 17.80 326 PRO A N 1
ATOM 2321 C CA . PRO A 1 328 ? 104.881 5.216 21.979 1.00 19.91 326 PRO A CA 1
ATOM 2322 C C . PRO A 1 328 ? 104.603 3.871 22.675 1.00 20.54 326 PRO A C 1
ATOM 2323 O O . PRO A 1 328 ? 103.680 3.773 23.483 1.00 20.39 326 PRO A O 1
ATOM 2327 N N . VAL A 1 329 ? 105.428 2.866 22.405 1.00 22.22 327 VAL A N 1
ATOM 2328 C CA . VAL A 1 329 ? 105.205 1.529 22.991 1.00 22.88 327 VAL A CA 1
ATOM 2329 C C . VAL A 1 329 ? 105.460 1.515 24.510 1.00 22.89 327 VAL A C 1
ATOM 2330 O O . VAL A 1 329 ? 104.704 0.904 25.291 1.00 23.08 327 VAL A O 1
ATOM 2334 N N . LEU A 1 330 ? 106.535 2.173 24.931 1.00 22.01 328 LEU A N 1
ATOM 2335 C CA . LEU A 1 330 ? 106.868 2.231 26.341 1.00 21.25 328 LEU A CA 1
ATOM 2336 C C . LEU A 1 330 ? 105.787 2.978 27.106 1.00 20.06 328 LEU A C 1
ATOM 2337 O O . LEU A 1 330 ? 105.468 2.624 28.233 1.00 19.25 328 LEU A O 1
ATOM 2342 N N . TRP A 1 331 ? 105.245 4.041 26.504 1.00 19.44 329 TRP A N 1
ATOM 2343 C CA . TRP A 1 331 ? 104.163 4.773 27.149 1.00 20.58 329 TRP A CA 1
ATOM 2344 C C . TRP A 1 331 ? 102.916 3.900 27.296 1.00 21.87 329 TRP A C 1
ATOM 2345 O O . TRP A 1 331 ? 102.263 3.930 28.331 1.00 21.97 329 TRP A O 1
ATOM 2356 N N . LYS A 1 332 ? 102.628 3.063 26.296 1.00 23.18 330 LYS A N 1
ATOM 2357 C CA . LYS A 1 332 ? 101.557 2.061 26.443 1.00 24.15 330 LYS A CA 1
ATOM 2358 C C . LYS A 1 332 ? 101.818 1.125 27.656 1.00 23.61 330 LYS A C 1
ATOM 2359 O O . LYS A 1 332 ? 100.928 0.924 28.476 1.00 22.53 330 LYS A O 1
ATOM 2365 N N . TYR A 1 333 ? 103.045 0.616 27.797 1.00 24.79 331 TYR A N 1
ATOM 2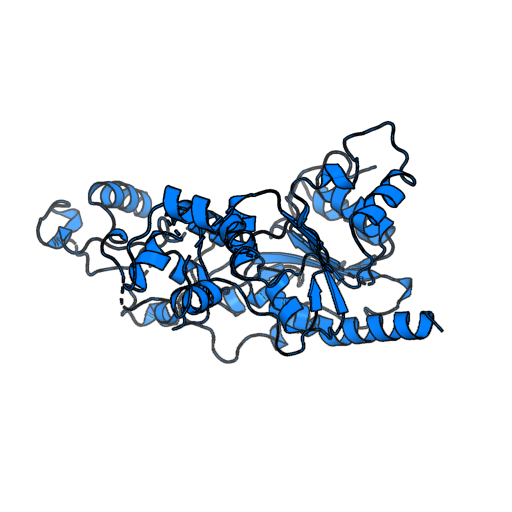366 C CA . TYR A 1 333 ? 103.397 -0.209 28.972 1.00 26.21 331 TYR A CA 1
ATOM 2367 C C . TYR A 1 333 ? 103.171 0.636 30.243 1.00 27.95 331 TYR A C 1
ATOM 2368 O O . TYR A 1 333 ? 102.338 0.298 31.091 1.00 28.76 331 TYR A O 1
ATOM 2377 N N . LEU A 1 334 ? 103.901 1.743 30.356 1.00 28.37 332 LEU A N 1
ATOM 2378 C CA . LEU A 1 334 ? 103.927 2.511 31.606 1.00 29.17 332 LEU A CA 1
ATOM 2379 C C . LEU A 1 334 ? 102.571 3.074 32.032 1.00 29.32 332 LEU A C 1
ATOM 2380 O O . LEU A 1 334 ? 102.268 3.117 33.233 1.00 28.38 332 LEU A O 1
ATOM 2385 N N . TYR A 1 335 ? 101.749 3.452 31.050 1.00 30.53 333 TYR A N 1
ATOM 2386 C CA . TYR A 1 335 ? 100.400 3.957 31.314 1.00 32.14 333 TYR A CA 1
ATOM 2387 C C . TYR A 1 335 ? 99.484 2.919 31.962 1.00 34.08 333 TYR A C 1
ATOM 2388 O O . TYR A 1 335 ? 98.762 3.232 32.913 1.00 34.00 333 TYR A O 1
ATOM 2397 N N . ARG A 1 336 ? 99.504 1.688 31.447 1.00 35.70 334 ARG A N 1
ATOM 2398 C CA . ARG A 1 336 ? 98.681 0.616 32.017 1.00 37.12 334 ARG A CA 1
ATOM 2399 C C . ARG A 1 336 ? 99.157 0.230 33.426 1.00 39.00 334 ARG A C 1
ATOM 2400 O O . ARG A 1 336 ? 98.335 -0.026 34.307 1.00 39.11 334 ARG A O 1
ATOM 2408 N N . TYR A 1 337 ? 100.477 0.191 33.620 1.00 41.04 335 TYR A N 1
ATOM 2409 C CA . TYR A 1 337 ? 101.085 0.013 34.951 1.00 43.48 335 TYR A CA 1
ATOM 2410 C C . TYR A 1 337 ? 100.588 1.066 35.952 1.00 46.00 335 TYR A C 1
ATOM 2411 O O . TYR A 1 337 ? 100.102 0.724 37.026 1.00 46.18 335 TYR A O 1
ATOM 2420 N N . ALA A 1 338 ? 100.720 2.342 35.586 1.00 48.26 336 ALA A N 1
ATOM 2421 C CA . ALA A 1 338 ? 100.223 3.458 36.401 1.00 50.54 336 ALA A CA 1
ATOM 2422 C C . ALA A 1 338 ? 98.749 3.300 36.803 1.00 52.76 336 ALA A C 1
ATOM 2423 O O . ALA A 1 338 ? 98.332 3.779 37.860 1.00 52.93 336 ALA A O 1
ATOM 2425 N N . LYS A 1 339 ? 97.973 2.614 35.968 1.00 54.73 337 LYS A N 1
ATOM 2426 C CA . LYS A 1 339 ? 96.556 2.381 36.251 1.00 56.71 337 LYS A CA 1
ATOM 2427 C C . LYS A 1 339 ? 96.271 1.128 37.087 1.00 58.34 337 LYS A C 1
ATOM 2428 O O . LYS A 1 339 ? 95.382 1.146 37.943 1.00 58.67 337 LYS A O 1
ATOM 2434 N N . LYS A 1 340 ? 97.016 0.048 36.839 1.00 59.57 338 LYS A N 1
ATOM 2435 C CA . LYS A 1 340 ? 96.778 -1.239 37.510 1.00 60.48 338 LYS A CA 1
ATOM 2436 C C . LYS A 1 340 ? 97.498 -1.331 38.861 1.00 60.95 338 LYS A C 1
ATOM 2437 O O . LYS A 1 340 ? 97.433 -0.404 39.678 1.00 61.25 338 LYS A O 1
ATOM 2443 N N . GLY A 1 351 ? 104.347 7.134 39.126 1.00 45.72 349 GLY A N 1
ATOM 2444 C CA . GLY A 1 351 ? 104.821 8.408 39.675 1.00 45.39 349 GLY A CA 1
ATOM 2445 C C . GLY A 1 351 ? 105.016 9.484 38.616 1.00 44.47 349 GLY A C 1
ATOM 2446 O O . GLY A 1 351 ? 106.042 9.507 37.922 1.00 44.84 349 GLY A O 1
ATOM 2455 N N . VAL A 1 353 ? 105.274 13.509 37.539 1.00 39.06 351 VAL A N 1
ATOM 2456 C CA . VAL A 1 353 ? 105.670 14.809 38.054 1.00 37.45 351 VAL A CA 1
ATOM 2457 C C . VAL A 1 353 ? 105.227 15.908 37.099 1.00 36.95 351 VAL A C 1
ATOM 2458 O O . VAL A 1 353 ? 105.422 15.817 35.888 1.00 35.92 351 VAL A O 1
ATOM 2462 N N . TYR A 1 354 ? 104.630 16.945 37.674 1.00 37.29 352 TYR A N 1
ATOM 2463 C CA . TYR A 1 354 ? 104.140 18.089 36.932 1.00 37.65 352 TYR A CA 1
ATOM 2464 C C . TYR A 1 354 ? 104.973 19.289 37.384 1.00 39.15 352 TYR A C 1
ATOM 2465 O O . TYR A 1 354 ? 104.587 19.992 38.324 1.00 39.18 352 TYR A O 1
ATOM 2474 N N . PRO A 1 355 ? 106.128 19.525 36.722 1.00 41.04 353 PRO A N 1
ATOM 2475 C CA . PRO A 1 355 ? 107.130 20.476 37.231 1.00 42.93 353 PRO A CA 1
ATOM 2476 C C . PRO A 1 355 ? 106.604 21.896 37.403 1.00 45.35 353 PRO A C 1
ATOM 2477 O O . PRO A 1 355 ? 107.207 22.690 38.128 1.00 45.45 353 PRO A O 1
ATOM 2481 N N . ASN A 1 356 ? 105.486 22.196 36.744 1.00 47.63 354 ASN A N 1
ATOM 2482 C CA . ASN A 1 356 ? 104.881 23.524 36.788 1.00 49.94 354 ASN A CA 1
ATOM 2483 C C . ASN A 1 356 ? 103.732 23.608 37.786 1.00 51.61 354 ASN A C 1
ATOM 2484 O O . ASN A 1 356 ? 103.305 24.701 38.155 1.00 51.87 354 ASN A O 1
ATOM 2489 N N . ASN A 1 357 ? 103.233 22.449 38.208 1.00 52.88 355 ASN A N 1
ATOM 2490 C CA . ASN A 1 357 ? 102.223 22.374 39.255 1.00 54.42 355 ASN A CA 1
ATOM 2491 C C . ASN A 1 357 ? 102.888 22.694 40.596 1.00 55.74 355 ASN A C 1
ATOM 2492 O O . ASN A 1 357 ? 103.839 22.007 40.987 1.00 55.76 355 ASN A O 1
ATOM 2497 N N . PRO A 1 358 ? 102.404 23.748 41.294 1.00 56.90 356 PRO A N 1
ATOM 2498 C CA . PRO A 1 358 ? 102.954 24.203 42.577 1.00 57.83 356 PRO A CA 1
ATOM 2499 C C . PRO A 1 358 ? 103.277 23.098 43.592 1.00 58.96 356 PRO A C 1
ATOM 2500 O O . PRO A 1 358 ? 104.181 23.274 44.412 1.00 59.23 356 PRO A O 1
ATOM 2504 N N . GLN A 1 359 ? 102.554 21.979 43.527 1.00 59.73 357 GLN A N 1
ATOM 2505 C CA . GLN A 1 359 ? 102.765 20.843 44.434 1.00 60.38 357 GLN A CA 1
ATOM 2506 C C . GLN A 1 359 ? 104.157 20.201 44.344 1.00 60.56 357 GLN A C 1
ATOM 2507 O O . GLN A 1 359 ? 104.653 19.678 45.342 1.00 60.78 357 GLN A O 1
ATOM 2513 N N . SER A 1 360 ? 104.781 20.239 43.162 1.00 60.42 358 SER A N 1
ATOM 2514 C CA . SER A 1 360 ? 106.081 19.580 42.950 1.00 60.16 358 SER A CA 1
ATOM 2515 C C . SER A 1 360 ? 107.233 20.304 43.668 1.00 59.81 358 SER A C 1
ATOM 2516 O O . SER A 1 360 ? 108.378 19.846 43.650 1.00 59.52 358 SER A O 1
ATOM 2519 N N . VAL A 1 361 ? 106.913 21.443 44.282 1.00 59.70 359 VAL A N 1
ATOM 2520 C CA . VAL A 1 361 ? 107.821 22.122 45.204 1.00 59.33 359 VAL A CA 1
ATOM 2521 C C . VAL A 1 361 ? 107.809 21.365 46.535 1.00 58.67 359 VAL A C 1
ATOM 2522 O O . VAL A 1 361 ? 108.838 21.251 47.210 1.00 59.04 359 VAL A O 1
ATOM 2526 N N . THR A 1 362 ? 106.642 20.819 46.873 1.00 57.49 360 THR A N 1
ATOM 2527 C CA . THR A 1 362 ? 106.401 20.170 48.160 1.00 56.20 360 THR A CA 1
ATOM 2528 C C . THR A 1 362 ? 106.683 18.664 48.166 1.00 54.61 360 THR A C 1
ATOM 2529 O O . THR A 1 362 ? 107.267 18.153 49.125 1.00 55.02 360 THR A O 1
ATOM 2533 N N . ARG A 1 363 ? 106.275 17.962 47.106 1.00 52.51 361 ARG A N 1
ATOM 2534 C CA . ARG A 1 363 ? 106.109 16.502 47.172 1.00 50.62 361 ARG A CA 1
ATOM 2535 C C . ARG A 1 363 ? 107.384 15.677 47.357 1.00 49.05 361 ARG A C 1
ATOM 2536 O O . ARG A 1 363 ? 108.465 16.052 46.904 1.00 48.75 361 ARG A O 1
ATOM 2544 N N . THR A 1 364 ? 107.215 14.545 48.028 1.00 47.65 362 THR A N 1
ATOM 2545 C CA . THR A 1 364 ? 108.284 13.598 48.262 1.00 46.83 362 THR A CA 1
ATOM 2546 C C . THR A 1 364 ? 107.937 12.307 47.531 1.00 46.44 362 THR A C 1
ATOM 2547 O O . THR A 1 364 ? 106.883 11.716 47.769 1.00 45.93 362 THR A O 1
ATOM 2551 N N . LEU A 1 365 ? 108.811 11.896 46.619 1.00 46.62 363 LEU A N 1
ATOM 2552 C CA . LEU A 1 365 ? 108.624 10.643 45.889 1.00 47.27 363 LEU A CA 1
ATOM 2553 C C . LEU A 1 365 ? 108.709 9.449 46.835 1.00 48.81 363 LEU A C 1
ATOM 2554 O O . LEU A 1 365 ? 109.583 9.394 47.702 1.00 48.33 363 LEU A O 1
ATOM 2559 N N . SER A 1 366 ? 107.790 8.503 46.672 1.00 50.77 364 SER A N 1
ATOM 2560 C CA . SER A 1 366 ? 107.709 7.354 47.569 1.00 52.94 364 SER A CA 1
ATOM 2561 C C . SER A 1 366 ? 108.881 6.390 47.350 1.00 54.81 364 SER A C 1
ATOM 2562 O O . SER A 1 366 ? 109.736 6.614 46.480 1.00 54.95 364 SER A O 1
ATOM 2565 N N . ALA A 1 367 ? 108.926 5.335 48.161 1.00 56.49 365 ALA A N 1
ATOM 2566 C CA . ALA A 1 367 ? 109.942 4.291 48.027 1.00 57.99 365 ALA A CA 1
ATOM 2567 C C . ALA A 1 367 ? 109.589 3.327 46.896 1.00 59.19 365 ALA A C 1
ATOM 2568 O O . ALA A 1 367 ? 110.481 2.774 46.253 1.00 59.12 365 ALA A O 1
ATOM 2570 N N . ARG A 1 368 ? 108.283 3.144 46.671 1.00 60.34 366 ARG A N 1
ATOM 2571 C CA . ARG A 1 368 ? 107.730 2.244 45.647 1.00 61.16 366 ARG A CA 1
ATOM 2572 C C . ARG A 1 368 ? 108.675 1.958 44.477 1.00 61.31 366 ARG A C 1
ATOM 2573 O O . ARG A 1 368 ? 108.985 2.849 43.682 1.00 61.41 366 ARG A O 1
ATOM 2581 N N . ASP A 1 372 ? 112.830 6.064 37.690 1.00 58.00 370 ASP A N 1
ATOM 2582 C CA . ASP A 1 372 ? 113.517 7.330 37.413 1.00 57.80 370 ASP A CA 1
ATOM 2583 C C . ASP A 1 372 ? 113.622 7.611 35.904 1.00 57.32 370 ASP A C 1
ATOM 2584 O O . ASP A 1 372 ? 112.741 8.261 35.328 1.00 57.04 370 ASP A O 1
ATOM 2589 N N . GLY A 1 373 ? 114.692 7.128 35.271 1.00 56.68 371 GLY A N 1
ATOM 2590 C CA . GLY A 1 373 ? 114.755 7.044 33.813 1.00 55.94 371 GLY A CA 1
ATOM 2591 C C . GLY A 1 373 ? 114.050 5.785 33.323 1.00 55.11 371 GLY A C 1
ATOM 2592 O O . GLY A 1 373 ? 114.564 5.060 32.469 1.00 55.30 371 GLY A O 1
ATOM 2593 N N . ALA A 1 374 ? 112.868 5.545 33.892 1.00 53.88 372 ALA A N 1
ATOM 2594 C CA . ALA A 1 374 ? 112.029 4.393 33.621 1.00 52.97 372 ALA A CA 1
ATOM 2595 C C . ALA A 1 374 ? 110.775 4.554 34.475 1.00 51.75 372 ALA A C 1
ATOM 2596 O O . ALA A 1 374 ? 109.672 4.695 33.944 1.00 52.46 372 ALA A O 1
ATOM 2598 N N . GLU A 1 375 ? 110.956 4.567 35.797 1.00 49.42 373 GLU A N 1
ATOM 2599 C CA . GLU A 1 375 ? 109.830 4.608 36.744 1.00 46.48 373 GLU A CA 1
ATOM 2600 C C . GLU A 1 375 ? 109.291 6.035 36.987 1.00 41.94 373 GLU A C 1
ATOM 2601 O O . GLU A 1 375 ? 108.084 6.240 36.958 1.00 42.43 373 GLU A O 1
ATOM 2607 N N . ILE A 1 376 ? 110.170 7.014 37.213 1.00 37.41 374 ILE A N 1
ATOM 2608 C CA . ILE A 1 376 ? 109.738 8.409 37.466 1.00 32.73 374 ILE A CA 1
ATOM 2609 C C . ILE A 1 376 ? 109.537 9.133 36.136 1.00 28.73 374 ILE A C 1
ATOM 2610 O O . ILE A 1 376 ? 110.434 9.150 35.293 1.00 28.09 374 ILE A O 1
ATOM 2615 N N . LEU A 1 377 ? 108.367 9.732 35.951 1.00 26.23 375 LEU A N 1
ATOM 2616 C CA . LEU A 1 377 ? 108.056 10.379 34.679 1.00 23.51 375 LEU A CA 1
ATOM 2617 C C . LEU A 1 377 ? 107.738 11.848 34.869 1.00 23.03 375 LEU A C 1
ATOM 2618 O O . LEU A 1 377 ? 107.182 12.242 35.889 1.00 24.24 375 LEU A O 1
ATOM 2623 N N . ILE A 1 378 ? 108.102 12.632 33.865 1.00 21.03 376 ILE A N 1
ATOM 2624 C CA . ILE A 1 378 ? 107.916 14.076 33.870 1.00 21.25 376 ILE A CA 1
ATOM 2625 C C . ILE A 1 378 ? 106.883 14.393 32.817 1.00 22.32 376 ILE A C 1
ATOM 2626 O O . ILE A 1 378 ? 107.067 14.065 31.641 1.00 22.77 376 ILE A O 1
ATOM 2631 N N . ASP A 1 379 ? 105.809 15.056 33.234 1.00 22.87 377 ASP A N 1
ATOM 2632 C CA . ASP A 1 379 ? 104.713 15.391 32.327 1.00 22.88 377 ASP A CA 1
ATOM 2633 C C . ASP A 1 379 ? 105.094 16.417 31.269 1.00 21.49 377 ASP A C 1
ATOM 2634 O O . ASP A 1 379 ? 105.840 17.379 31.538 1.00 22.04 377 ASP A O 1
ATOM 2639 N N . ARG A 1 380 ? 104.596 16.188 30.060 1.00 19.75 378 ARG A N 1
ATOM 2640 C CA . ARG A 1 380 ? 104.797 17.092 28.947 1.00 18.83 378 ARG A CA 1
ATOM 2641 C C . ARG A 1 380 ? 103.444 17.534 28.347 1.00 18.86 378 ARG A C 1
ATOM 2642 O O . ARG A 1 380 ? 103.349 17.844 27.158 1.00 19.65 378 ARG A O 1
ATOM 2650 N N . GLY A 1 381 ? 102.404 17.549 29.182 1.00 18.50 379 GLY A N 1
ATOM 2651 C CA . GLY A 1 381 ? 101.091 18.087 28.791 1.00 19.50 379 GLY A CA 1
ATOM 2652 C C . GLY A 1 381 ? 100.113 17.087 28.209 1.00 19.10 379 GLY A C 1
ATOM 2653 O O . GLY A 1 381 ? 99.251 17.466 27.416 1.00 18.60 379 GLY A O 1
ATOM 2654 N N . TRP A 1 382 ? 100.239 15.817 28.600 1.00 19.53 380 TRP A N 1
ATOM 2655 C CA . TRP A 1 382 ? 99.298 14.775 28.196 1.00 19.63 380 TRP A CA 1
ATOM 2656 C C . TRP A 1 382 ? 97.934 15.115 28.698 1.00 20.61 380 TRP A C 1
ATOM 2657 O O . TRP A 1 382 ? 97.760 15.456 29.882 1.00 19.82 380 TRP A O 1
ATOM 2668 N N . ASP A 1 383 ? 96.959 14.991 27.812 1.00 21.90 381 ASP A N 1
ATOM 2669 C CA . ASP A 1 383 ? 95.585 15.193 28.220 1.00 23.11 381 ASP A CA 1
ATOM 2670 C C . ASP A 1 383 ? 94.959 13.858 28.565 1.00 24.18 381 ASP A C 1
ATOM 2671 O O . ASP A 1 383 ? 94.819 12.991 27.695 1.00 23.27 381 ASP A O 1
ATOM 2684 N N . ALA A 1 385 ? 91.799 12.982 29.437 1.00 26.81 383 ALA A N 1
ATOM 2685 C CA . ALA A 1 385 ? 90.541 12.668 28.751 1.00 26.18 383 ALA A CA 1
ATOM 2686 C C . ALA A 1 385 ? 90.755 12.182 27.309 1.00 25.69 383 ALA A C 1
ATOM 2687 O O . ALA A 1 385 ? 90.161 11.195 26.893 1.00 26.00 383 ALA A O 1
ATOM 2689 N N . THR A 1 386 ? 91.615 12.865 26.558 1.00 24.93 384 THR A N 1
ATOM 2690 C CA . THR A 1 386 ? 91.925 12.465 25.182 1.00 24.48 384 THR A CA 1
ATOM 2691 C C . THR A 1 386 ? 92.564 11.086 25.123 1.00 24.71 384 THR A C 1
ATOM 2692 O O . THR A 1 386 ? 92.274 10.306 24.209 1.00 25.44 384 THR A O 1
ATOM 2696 N N . GLY A 1 387 ? 93.419 10.797 26.104 1.00 24.38 385 GLY A N 1
ATOM 2697 C CA . GLY A 1 387 ? 94.089 9.510 26.204 1.00 25.46 385 GLY A CA 1
ATOM 2698 C C . GLY A 1 387 ? 93.090 8.385 26.410 1.00 26.47 385 GLY A C 1
ATOM 2699 O O . GLY A 1 387 ? 93.273 7.294 25.887 1.00 26.04 385 GLY A O 1
ATOM 2700 N N . GLU A 1 388 ? 92.030 8.674 27.164 1.00 28.21 386 GLU A N 1
ATOM 2701 C CA . GLU A 1 388 ? 90.968 7.702 27.453 1.00 29.77 386 GLU A CA 1
ATOM 2702 C C . GLU A 1 388 ? 90.092 7.442 26.229 1.00 30.12 386 GLU A C 1
ATOM 2703 O O . GLU A 1 388 ? 89.623 6.327 26.023 1.00 30.93 386 GLU A O 1
ATOM 2709 N N . LYS A 1 389 ? 89.881 8.476 25.417 1.00 29.30 387 LYS A N 1
ATOM 2710 C CA . LYS A 1 389 ? 89.024 8.361 24.243 1.00 29.07 387 LYS A CA 1
ATOM 2711 C C . LYS A 1 389 ? 89.732 7.671 23.068 1.00 29.31 387 LYS A C 1
ATOM 2712 O O . LYS A 1 389 ? 89.146 6.824 22.388 1.00 29.04 387 LYS A O 1
ATOM 2718 N N . ASP A 1 390 ? 90.992 8.043 22.850 1.00 28.48 388 ASP A N 1
ATOM 2719 C CA . ASP A 1 390 ? 91.733 7.713 21.637 1.00 27.98 388 ASP A CA 1
ATOM 2720 C C . ASP A 1 390 ? 93.209 7.863 22.011 1.00 27.96 388 ASP A C 1
ATOM 2721 O O . ASP A 1 390 ? 93.793 8.942 21.854 1.00 27.75 388 ASP A O 1
ATOM 2726 N N . PHE A 1 391 ? 93.793 6.779 22.522 1.00 28.11 389 PHE A N 1
ATOM 2727 C CA . PHE A 1 391 ? 95.158 6.795 23.058 1.00 28.55 389 PHE A CA 1
ATOM 2728 C C . PHE A 1 391 ? 96.212 7.180 22.022 1.00 29.15 389 PHE A C 1
ATOM 2729 O O . PHE A 1 391 ? 97.238 7.788 22.359 1.00 29.27 389 PHE A O 1
ATOM 2737 N N . ASP A 1 392 ? 95.940 6.837 20.769 1.00 29.60 390 ASP A N 1
ATOM 2738 C CA . ASP A 1 392 ? 96.865 7.066 19.669 1.00 29.92 390 ASP A CA 1
ATOM 2739 C C . ASP A 1 392 ? 96.658 8.398 18.982 1.00 28.99 390 ASP A C 1
ATOM 2740 O O . ASP A 1 392 ? 97.357 8.688 18.017 1.00 29.94 390 ASP A O 1
ATOM 2745 N N . ASP A 1 393 ? 95.698 9.192 19.465 1.00 27.24 391 ASP A N 1
ATOM 2746 C CA . ASP A 1 393 ? 95.462 10.541 18.956 1.00 26.50 391 ASP A CA 1
ATOM 2747 C C . ASP A 1 393 ? 96.792 11.206 18.618 1.00 24.91 391 ASP A C 1
ATOM 2748 O O . ASP A 1 393 ? 97.663 11.321 19.476 1.00 24.17 391 ASP A O 1
ATOM 2753 N N . PRO A 1 394 ? 96.963 11.616 17.350 1.00 24.09 392 PRO A N 1
ATOM 2754 C CA . PRO A 1 394 ? 98.300 12.012 16.941 1.00 23.72 392 PRO A CA 1
ATOM 2755 C C . PRO A 1 394 ? 98.685 13.280 17.670 1.00 21.72 392 PRO A C 1
ATOM 2756 O O . PRO A 1 394 ? 99.861 13.513 17.928 1.00 21.34 392 PRO A O 1
ATOM 2760 N N . LEU A 1 395 ? 97.683 14.073 18.042 1.00 21.26 393 LEU A N 1
ATOM 2761 C CA . LEU A 1 395 ? 97.947 15.353 18.685 1.00 20.46 393 LEU A CA 1
ATOM 2762 C C . LEU A 1 395 ? 98.385 15.221 20.143 1.00 18.57 393 LEU A C 1
ATOM 2763 O O . LEU A 1 395 ? 99.395 15.785 20.560 1.00 17.70 393 LEU A O 1
ATOM 2768 N N . ASN A 1 396 ? 97.619 14.466 20.917 1.00 19.40 394 ASN A N 1
ATOM 2769 C CA . ASN A 1 396 ? 98.038 14.073 22.264 1.00 19.31 394 ASN A CA 1
ATOM 2770 C C . ASN A 1 396 ? 99.351 13.280 22.309 1.00 18.90 394 ASN A C 1
ATOM 2771 O O . ASN A 1 396 ? 100.117 13.371 23.294 1.00 17.38 394 ASN A O 1
ATOM 2776 N N . GLN A 1 397 ? 99.612 12.495 21.261 1.00 19.26 395 GLN A N 1
ATOM 2777 C CA . GLN A 1 397 ? 100.865 11.723 21.190 1.00 19.94 395 GLN A CA 1
ATOM 2778 C C . GLN A 1 397 ? 102.123 12.579 21.074 1.00 19.68 395 GLN A C 1
ATOM 2779 O O . GLN A 1 397 ? 103.217 12.072 21.187 1.00 19.85 395 GLN A O 1
ATOM 2785 N N . GLN A 1 398 ? 101.971 13.881 20.849 1.00 19.50 396 GLN A N 1
ATOM 2786 C CA . GLN A 1 398 ? 103.114 14.795 20.862 1.00 20.95 396 GLN A CA 1
ATOM 2787 C C . GLN A 1 398 ? 103.440 15.174 22.291 1.00 21.04 396 GLN A C 1
ATOM 2788 O O . GLN A 1 398 ? 104.409 15.894 22.553 1.00 22.02 396 GLN A O 1
ATOM 2794 N N . HIS A 1 399 ? 102.615 14.716 23.222 1.00 19.95 397 HIS A N 1
ATOM 2795 C CA . HIS A 1 399 ? 102.811 15.120 24.613 1.00 19.81 397 HIS A CA 1
ATOM 2796 C C . HIS A 1 399 ? 103.040 13.935 25.543 1.00 16.93 397 HIS A C 1
ATOM 2797 O O . HIS A 1 399 ? 102.633 13.962 26.705 1.00 15.47 397 HIS A O 1
ATOM 2804 N N . ARG A 1 400 ? 103.669 12.872 25.024 1.00 16.14 398 ARG A N 1
ATOM 2805 C CA . ARG A 1 400 ? 104.096 11.794 25.892 1.00 15.91 398 ARG A CA 1
ATOM 2806 C C . ARG A 1 400 ? 105.072 12.281 26.963 1.00 17.18 398 ARG A C 1
ATOM 2807 O O . ARG A 1 400 ? 105.898 13.180 26.705 1.00 17.70 398 ARG A O 1
ATOM 2815 N N . PRO A 1 401 ? 104.956 11.726 28.171 1.00 17.90 399 PRO A N 1
ATOM 2816 C CA . PRO A 1 401 ? 105.896 12.089 29.245 1.00 18.44 399 PRO A CA 1
ATOM 2817 C C . PRO A 1 401 ? 107.331 11.649 28.953 1.00 18.52 399 PRO A C 1
ATOM 2818 O O . PRO A 1 401 ? 107.569 10.774 28.091 1.00 18.96 399 PRO A O 1
ATOM 2822 N N . ARG A 1 402 ? 108.276 12.220 29.687 1.00 17.62 400 ARG A N 1
ATOM 2823 C CA . ARG A 1 402 ? 109.667 11.795 29.568 1.00 18.95 400 ARG A CA 1
ATOM 2824 C C . ARG A 1 402 ? 110.197 11.207 30.873 1.00 19.25 400 ARG A C 1
ATOM 2825 O O . ARG A 1 402 ? 109.626 11.418 31.944 1.00 19.16 400 ARG A O 1
ATOM 2833 N N . ARG A 1 403 ? 111.292 10.458 30.752 1.00 18.79 401 ARG A N 1
ATOM 2834 C CA . ARG A 1 403 ? 112.011 9.876 31.879 1.00 18.52 401 ARG A CA 1
ATOM 2835 C C . ARG A 1 403 ? 113.030 10.884 32.414 1.00 17.83 401 ARG A C 1
ATOM 2836 O O . ARG A 1 403 ? 113.495 11.750 31.658 1.00 17.42 401 ARG A O 1
ATOM 2844 N N . LEU A 1 404 ? 113.372 10.764 33.701 1.00 17.87 402 LEU A N 1
ATOM 2845 C CA . LEU A 1 404 ? 114.565 11.426 34.238 1.00 19.05 402 LEU A CA 1
ATOM 2846 C C . LEU A 1 404 ? 115.811 10.981 33.493 1.00 18.65 402 LEU A C 1
ATOM 2847 O O . LEU A 1 404 ? 115.952 9.805 33.141 1.00 18.12 402 LEU A O 1
ATOM 2852 N N . THR A 1 405 ? 116.732 11.906 33.297 1.00 17.15 403 THR A N 1
ATOM 2853 C CA . THR A 1 405 ? 118.044 11.576 32.708 1.00 17.14 403 THR A CA 1
ATOM 2854 C C . THR A 1 405 ? 118.979 11.069 33.810 1.00 18.68 403 THR A C 1
ATOM 2855 O O . THR A 1 405 ? 118.682 11.238 35.011 1.00 18.85 403 THR A O 1
ATOM 2859 N N . PRO A 1 406 ? 120.080 10.395 33.420 1.00 19.73 404 PRO A N 1
ATOM 2860 C CA . PRO A 1 406 ? 121.055 9.957 34.422 1.00 19.79 404 PRO A CA 1
ATOM 2861 C C . PRO A 1 406 ? 121.532 11.103 35.304 1.00 20.23 404 PRO A C 1
ATOM 2862 O O . PRO A 1 406 ? 121.685 10.935 36.500 1.00 20.31 404 PRO A O 1
ATOM 2866 N N . ARG A 1 407 ? 121.727 12.273 34.734 1.00 19.11 405 ARG A N 1
ATOM 2867 C CA . ARG A 1 407 ? 122.202 13.378 35.558 1.00 19.69 405 ARG A CA 1
ATOM 2868 C C . ARG A 1 407 ? 121.132 13.840 36.551 1.00 18.80 405 ARG A C 1
ATOM 2869 O O . ARG A 1 407 ? 121.436 14.188 37.663 1.00 18.62 405 ARG A O 1
ATOM 2877 N N . GLU A 1 408 ? 119.875 13.848 36.141 1.00 18.93 406 GLU A N 1
ATOM 2878 C CA . GLU A 1 408 ? 118.812 14.218 37.075 1.00 19.12 406 GLU A CA 1
ATOM 2879 C C . GLU A 1 408 ? 118.710 13.161 38.182 1.00 17.42 406 GLU A C 1
ATOM 2880 O O . GLU A 1 408 ? 118.440 13.496 39.334 1.00 17.78 406 GLU A O 1
ATOM 2886 N N . CYS A 1 409 ? 118.932 11.898 37.842 1.00 17.30 407 CYS A N 1
ATOM 2887 C CA . CYS A 1 409 ? 119.036 10.876 38.877 1.00 16.78 407 CYS A CA 1
ATOM 2888 C C . CYS A 1 409 ? 120.205 11.111 39.813 1.00 17.81 407 CYS A C 1
ATOM 2889 O O . CYS A 1 409 ? 120.072 10.904 41.013 1.00 19.15 407 CYS A O 1
ATOM 2892 N N . ALA A 1 410 ? 121.332 11.591 39.273 1.00 17.49 408 ALA A N 1
ATOM 2893 C CA . ALA A 1 410 ? 122.472 11.982 40.124 1.00 16.68 408 ALA A CA 1
ATOM 2894 C C . ALA A 1 410 ? 122.086 13.049 41.140 1.00 17.60 408 ALA A C 1
ATOM 2895 O O . ALA A 1 410 ? 122.448 12.955 42.317 1.00 18.57 408 ALA A O 1
ATOM 2897 N N . ARG A 1 411 ? 121.335 14.057 40.698 1.00 16.80 409 ARG A N 1
ATOM 2898 C CA . ARG A 1 411 ? 120.856 15.118 41.616 1.00 17.63 409 ARG A CA 1
ATOM 2899 C C . ARG A 1 411 ? 119.891 14.552 42.640 1.00 18.35 409 ARG A C 1
ATOM 2900 O O . ARG A 1 411 ? 119.912 14.971 43.793 1.00 18.31 409 ARG A O 1
ATOM 2908 N N . LEU A 1 412 ? 119.053 13.597 42.218 1.00 18.14 410 LEU A N 1
ATOM 2909 C CA . LEU A 1 412 ? 118.051 12.997 43.107 1.00 19.71 410 LEU A CA 1
ATOM 2910 C C . LEU A 1 412 ? 118.716 12.231 44.266 1.00 20.21 410 LEU A C 1
ATOM 2911 O O . LEU A 1 412 ? 118.212 12.238 45.386 1.00 20.12 410 LEU A O 1
ATOM 2924 N N . GLY A 1 414 ? 121.925 13.002 45.258 1.00 20.42 412 GLY A N 1
ATOM 2925 C CA . GLY A 1 414 ? 122.884 13.866 45.933 1.00 19.37 412 GLY A CA 1
ATOM 2926 C C . GLY A 1 414 ? 124.316 13.827 45.408 1.00 18.85 412 GLY A C 1
ATOM 2927 O O . GLY A 1 414 ? 125.216 14.392 46.032 1.00 18.73 412 GLY A O 1
ATOM 2928 N N . PHE A 1 415 ? 124.535 13.186 44.261 1.00 18.05 413 PHE A N 1
ATOM 2929 C CA . PHE A 1 415 ? 125.871 13.211 43.623 1.00 19.09 413 PHE A CA 1
ATOM 2930 C C . PHE A 1 415 ? 126.134 14.503 42.857 1.00 19.95 413 PHE A C 1
ATOM 2931 O O . PHE A 1 415 ? 127.267 14.832 42.501 1.00 20.54 413 PHE A O 1
ATOM 2939 N N . GLU A 1 416 ? 125.055 15.222 42.610 1.00 20.32 414 GLU A N 1
ATOM 2940 C CA . GLU A 1 416 ? 125.089 16.401 41.756 1.00 18.46 414 GLU A CA 1
ATOM 2941 C C . GLU A 1 416 ? 124.185 17.455 42.361 1.00 19.62 414 GLU A C 1
ATOM 2942 O O . GLU A 1 416 ? 123.068 17.166 42.766 1.00 21.05 414 GLU A O 1
ATOM 2948 N N . ALA A 1 417 ? 124.706 18.672 42.455 1.00 18.95 415 ALA A N 1
ATOM 2949 C CA . ALA A 1 417 ? 123.965 19.807 43.003 1.00 19.79 415 ALA A CA 1
ATOM 2950 C C . ALA A 1 417 ? 122.931 20.264 41.976 1.00 19.93 415 ALA A C 1
ATOM 2951 O O . ALA A 1 417 ? 123.154 20.079 40.763 1.00 19.71 415 ALA A O 1
ATOM 2953 N N . PRO A 1 418 ? 121.784 20.826 42.442 1.00 20.67 416 PRO A N 1
ATOM 2954 C CA . PRO A 1 418 ? 120.820 21.433 41.500 1.00 20.86 416 PRO A CA 1
ATOM 2955 C C . PRO A 1 418 ? 121.514 22.452 40.589 1.00 20.47 416 PRO A C 1
ATOM 2956 O O . PRO A 1 418 ? 122.348 23.237 41.048 1.00 20.73 416 PRO A O 1
ATOM 2960 N N . GLY A 1 419 ? 121.192 22.414 39.308 1.00 19.93 417 GLY A N 1
ATOM 2961 C CA . GLY A 1 419 ? 121.756 23.353 38.346 1.00 20.62 417 GLY A CA 1
ATOM 2962 C C . GLY A 1 419 ? 123.123 22.992 37.807 1.00 21.23 417 GLY A C 1
ATOM 2963 O O . GLY A 1 419 ? 123.573 23.597 36.825 1.00 21.80 417 GLY A O 1
ATOM 2964 N N . GLU A 1 420 ? 123.783 21.985 38.402 1.00 19.49 418 GLU A N 1
ATOM 2965 C CA . GLU A 1 420 ? 125.171 21.740 38.058 1.00 19.75 418 GLU A CA 1
ATOM 2966 C C . GLU A 1 420 ? 125.344 20.462 37.217 1.00 18.62 418 GLU A C 1
ATOM 2967 O O . GLU A 1 420 ? 124.442 19.601 37.172 1.00 18.62 418 GLU A O 1
ATOM 2973 N N . ALA A 1 421 ? 126.491 20.345 36.547 1.00 17.99 419 ALA A N 1
ATOM 2974 C CA . ALA A 1 421 ? 126.805 19.115 35.798 1.00 18.98 419 ALA A CA 1
ATOM 2975 C C . ALA A 1 421 ? 128.269 18.754 35.959 1.00 19.83 419 ALA A C 1
ATOM 2976 O O . ALA A 1 421 ? 129.006 18.642 34.977 1.00 21.99 419 ALA A O 1
ATOM 2978 N N . LYS A 1 422 ? 128.680 18.588 37.210 1.00 19.69 420 LYS A N 1
ATOM 2979 C CA . LYS A 1 422 ? 130.072 18.276 37.563 1.00 21.08 420 LYS A CA 1
ATOM 2980 C C . LYS A 1 422 ? 130.300 16.783 37.643 1.00 21.42 420 LYS A C 1
ATOM 2981 O O . LYS A 1 422 ? 131.441 16.289 37.535 1.00 22.18 420 LYS A O 1
ATOM 2987 N N . PHE A 1 423 ? 129.220 16.058 37.862 1.00 18.95 421 PHE A N 1
ATOM 2988 C CA . PHE A 1 423 ? 129.361 14.614 38.087 1.00 18.75 421 PHE A CA 1
ATOM 2989 C C . PHE A 1 423 ? 129.610 13.915 36.756 1.00 20.09 421 PHE A C 1
ATOM 2990 O O . PHE A 1 423 ? 128.877 14.132 35.787 1.00 21.53 421 PHE A O 1
ATOM 2998 N N . ARG A 1 424 ? 130.666 13.096 36.695 1.00 20.00 422 ARG A N 1
ATOM 2999 C CA . ARG A 1 424 ? 131.034 12.388 35.465 1.00 20.30 422 ARG A CA 1
ATOM 3000 C C . ARG A 1 424 ? 130.370 11.039 35.352 1.00 20.14 422 ARG A C 1
ATOM 3001 O O . ARG A 1 424 ? 130.392 10.227 36.277 1.00 20.96 422 ARG A O 1
ATOM 3009 N N . ILE A 1 425 ? 129.721 10.810 34.215 1.00 19.71 423 ILE A N 1
ATOM 3010 C CA . ILE A 1 425 ? 129.000 9.555 34.004 1.00 20.61 423 ILE A CA 1
ATOM 3011 C C . ILE A 1 425 ? 129.600 8.845 32.788 1.00 21.65 423 ILE A C 1
ATOM 3012 O O . ILE A 1 425 ? 129.194 9.104 31.648 1.00 22.33 423 ILE A O 1
ATOM 3017 N N . PRO A 1 426 ? 130.578 7.945 33.023 1.00 22.19 424 PRO A N 1
ATOM 3018 C CA . PRO A 1 426 ? 131.342 7.329 31.930 1.00 22.27 424 PRO A CA 1
ATOM 3019 C C . PRO A 1 426 ? 130.696 6.062 31.380 1.00 23.46 424 PRO A C 1
ATOM 3020 O O . PRO A 1 426 ? 131.284 5.378 30.528 1.00 24.77 424 PRO A O 1
ATOM 3024 N N . VAL A 1 427 ? 129.521 5.711 31.898 1.00 22.72 425 VAL A N 1
ATOM 3025 C CA . VAL A 1 427 ? 128.865 4.472 31.530 1.00 22.54 425 VAL A CA 1
ATOM 3026 C C . VAL A 1 427 ? 127.562 4.763 30.791 1.00 22.47 425 VAL A C 1
ATOM 3027 O O . VAL A 1 427 ? 127.107 5.898 30.747 1.00 21.46 425 VAL A O 1
ATOM 3031 N N . SER A 1 428 ? 126.938 3.707 30.301 1.00 22.44 426 SER A N 1
ATOM 3032 C CA . SER A 1 428 ? 125.671 3.819 29.564 1.00 22.31 426 SER A CA 1
ATOM 3033 C C . SER A 1 428 ? 124.558 4.272 30.502 1.00 21.95 426 SER A C 1
ATOM 3034 O O . SER A 1 428 ? 124.646 4.067 31.718 1.00 21.48 426 SER A O 1
ATOM 3037 N N . ASP A 1 429 ? 123.523 4.910 29.947 1.00 22.99 427 ASP A N 1
ATOM 3038 C CA . ASP A 1 429 ? 122.348 5.297 30.728 1.00 23.12 427 ASP A CA 1
ATOM 3039 C C . ASP A 1 429 ? 121.824 4.149 31.588 1.00 23.64 427 ASP A C 1
ATOM 3040 O O . ASP A 1 429 ? 121.509 4.358 32.752 1.00 23.51 427 ASP A O 1
ATOM 3045 N N . THR A 1 430 ? 121.761 2.932 31.027 1.00 24.47 428 THR A N 1
ATOM 3046 C CA . THR A 1 430 ? 121.277 1.739 31.734 1.00 25.43 428 THR A CA 1
ATOM 3047 C C . THR A 1 430 ? 122.063 1.401 33.004 1.00 25.47 428 THR A C 1
ATOM 3048 O O . THR A 1 430 ? 121.490 1.158 34.076 1.00 25.44 428 THR A O 1
ATOM 3052 N N . GLN A 1 431 ? 123.376 1.345 32.854 1.00 25.16 429 GLN A N 1
ATOM 3053 C CA . GLN A 1 431 ? 124.272 1.156 33.973 1.00 24.68 429 GLN A CA 1
ATOM 3054 C C . GLN A 1 431 ? 124.184 2.342 34.936 1.00 22.78 429 GLN A C 1
ATOM 3055 O O . GLN A 1 431 ? 124.239 2.164 36.142 1.00 22.84 429 GLN A O 1
ATOM 3061 N N . ALA A 1 432 ? 124.038 3.549 34.417 1.00 21.78 430 ALA A N 1
ATOM 3062 C CA . ALA A 1 432 ? 123.992 4.690 35.324 1.00 20.46 430 ALA A CA 1
ATOM 3063 C C . ALA A 1 432 ? 122.733 4.636 36.202 1.00 19.30 430 ALA A C 1
ATOM 3064 O O . ALA A 1 432 ? 122.815 4.807 37.408 1.00 18.88 430 ALA A O 1
ATOM 3066 N N . TYR A 1 433 ? 121.569 4.389 35.600 1.00 18.58 431 TYR A N 1
ATOM 3067 C CA . TYR A 1 433 ? 120.337 4.230 36.402 1.00 19.59 431 TYR A CA 1
ATOM 3068 C C . TYR A 1 433 ? 120.439 3.179 37.504 1.00 20.49 431 TYR A C 1
ATOM 3069 O O . TYR A 1 433 ? 119.951 3.396 38.620 1.00 20.05 431 TYR A O 1
ATOM 3078 N N . ARG A 1 434 ? 121.038 2.029 37.169 1.00 22.48 432 ARG A N 1
ATOM 3079 C CA . ARG A 1 434 ? 121.288 0.933 38.096 1.00 24.49 432 ARG A CA 1
ATOM 3080 C C . ARG A 1 434 ? 122.171 1.442 39.246 1.00 22.25 432 ARG A C 1
ATOM 3081 O O . ARG A 1 434 ? 121.889 1.211 40.436 1.00 21.91 432 ARG A O 1
ATOM 3089 N N . GLN A 1 435 ? 123.235 2.147 38.883 1.00 20.51 433 GLN A N 1
ATOM 3090 C CA . GLN A 1 435 ? 124.165 2.700 39.877 1.00 19.82 433 GLN A CA 1
ATOM 3091 C C . GLN A 1 435 ? 123.503 3.651 40.870 1.00 21.35 433 GLN A C 1
ATOM 3092 O O . GLN A 1 435 ? 123.687 3.527 42.098 1.00 22.00 433 GLN A O 1
ATOM 3098 N N . PHE A 1 436 ? 122.736 4.598 40.343 1.00 22.02 434 PHE A N 1
ATOM 3099 C CA . PHE A 1 436 ? 122.037 5.539 41.199 1.00 21.67 434 PHE A CA 1
ATOM 3100 C C . PHE A 1 436 ? 120.950 4.826 42.001 1.00 23.35 434 PHE A C 1
ATOM 3101 O O . PHE A 1 436 ? 120.802 5.087 43.192 1.00 23.71 434 PHE A O 1
ATOM 3109 N N . GLY A 1 437 ? 120.238 3.881 41.381 1.00 25.32 435 GLY A N 1
ATOM 3110 C CA . GLY A 1 437 ? 119.237 3.080 42.098 1.00 27.11 435 GLY A CA 1
ATOM 3111 C C . GLY A 1 437 ? 119.819 2.294 43.270 1.00 28.81 435 GLY A C 1
ATOM 3112 O O . GLY A 1 437 ? 119.157 2.120 44.297 1.00 29.57 435 GLY A O 1
ATOM 3113 N N . ASN A 1 438 ? 121.068 1.851 43.129 1.00 29.19 436 ASN A N 1
ATOM 3114 C CA . ASN A 1 438 ? 121.733 1.021 44.146 1.00 30.61 436 ASN A CA 1
ATOM 3115 C C . ASN A 1 438 ? 122.473 1.849 45.206 1.00 28.91 436 ASN A C 1
ATOM 3116 O O . ASN A 1 438 ? 123.017 1.284 46.159 1.00 29.82 436 ASN A O 1
ATOM 3121 N N . SER A 1 439 ? 122.525 3.169 45.026 1.00 26.04 437 SER A N 1
ATOM 3122 C CA A SER A 1 439 ? 123.355 4.035 45.863 0.50 24.81 437 SER A CA 1
ATOM 3123 C CA B SER A 1 439 ? 123.365 3.997 45.888 0.50 24.81 437 SER A CA 1
ATOM 3124 C C . SER A 1 439 ? 122.700 4.456 47.180 1.00 24.12 437 SER A C 1
ATOM 3125 O O . SER A 1 439 ? 121.495 4.462 47.295 1.00 23.68 437 SER A O 1
ATOM 3130 N N . VAL A 1 440 ? 123.538 4.823 48.154 1.00 24.04 438 VAL A N 1
ATOM 3131 C CA . VAL A 1 440 ? 123.105 5.513 49.357 1.00 23.26 438 VAL A CA 1
ATOM 3132 C C . VAL A 1 440 ? 122.789 6.938 48.931 1.00 23.38 438 VAL A C 1
ATOM 3133 O O . VAL A 1 440 ? 123.197 7.371 47.856 1.00 23.28 438 VAL A O 1
ATOM 3137 N N . VAL A 1 441 ? 122.011 7.633 49.753 1.00 22.13 439 VAL A N 1
ATOM 3138 C CA . VAL A 1 441 ? 121.711 9.037 49.548 1.00 22.43 439 VAL A CA 1
ATOM 3139 C C . VAL A 1 441 ? 122.897 9.776 50.133 1.00 21.97 439 VAL A C 1
ATOM 3140 O O . VAL A 1 441 ? 123.176 9.673 51.338 1.00 22.65 439 VAL A O 1
ATOM 3144 N N . VAL A 1 442 ? 123.595 10.523 49.279 1.00 20.89 440 VAL A N 1
ATOM 3145 C CA . VAL A 1 442 ? 124.888 11.121 49.614 1.00 19.40 440 VAL A CA 1
ATOM 3146 C C . VAL A 1 442 ? 124.813 12.033 50.831 1.00 18.98 440 VAL A C 1
ATOM 3147 O O . VAL A 1 442 ? 125.638 11.921 51.730 1.00 18.83 440 VAL A O 1
ATOM 3151 N N . PRO A 1 443 ? 123.804 12.919 50.882 1.00 18.97 441 PRO A N 1
ATOM 3152 C CA . PRO A 1 443 ? 123.794 13.859 51.996 1.00 18.82 441 PRO A CA 1
ATOM 3153 C C . PRO A 1 443 ? 123.477 13.243 53.360 1.00 17.83 441 PRO A C 1
ATOM 3154 O O . PRO A 1 443 ? 123.805 13.863 54.364 1.00 17.83 441 PRO A O 1
ATOM 3158 N N . VAL A 1 444 ? 122.901 12.035 53.393 1.00 17.77 442 VAL A N 1
ATOM 3159 C CA . VAL A 1 444 ? 122.713 11.281 54.636 1.00 17.74 442 VAL A CA 1
ATOM 3160 C C . VAL A 1 444 ? 124.073 10.939 55.235 1.00 17.67 442 VAL A C 1
ATOM 3161 O O . VAL A 1 444 ? 124.330 11.149 56.432 1.00 16.54 442 VAL A O 1
ATOM 3165 N N . PHE A 1 445 ? 124.953 10.401 54.394 1.00 17.86 443 PHE A N 1
ATOM 3166 C CA . PHE A 1 445 ? 126.289 10.077 54.879 1.00 17.75 443 PHE A CA 1
ATOM 3167 C C . PHE A 1 445 ? 127.248 11.256 55.055 1.00 17.05 443 PHE A C 1
ATOM 3168 O O . PHE A 1 445 ? 128.156 11.220 55.896 1.00 16.98 443 PHE A O 1
ATOM 3176 N N . ALA A 1 446 ? 127.014 12.337 54.321 1.00 17.44 444 ALA A N 1
ATOM 3177 C CA . ALA A 1 446 ? 127.735 13.593 54.584 1.00 17.93 444 ALA A CA 1
ATOM 3178 C C . ALA A 1 446 ? 127.400 14.164 55.982 1.00 17.80 444 ALA A C 1
ATOM 3179 O O . ALA A 1 446 ? 128.290 14.632 56.711 1.00 17.57 444 ALA A O 1
ATOM 3181 N N . ALA A 1 447 ? 126.124 14.061 56.359 1.00 17.27 445 ALA A N 1
ATOM 3182 C CA . ALA A 1 447 ? 125.637 14.479 57.671 1.00 16.69 445 ALA A CA 1
ATOM 3183 C C . ALA A 1 447 ? 126.260 13.621 58.781 1.00 17.07 445 ALA A C 1
ATOM 3184 O O . ALA A 1 447 ? 126.772 14.148 59.766 1.00 19.00 445 ALA A O 1
ATOM 3186 N N . VAL A 1 448 ? 126.255 12.302 58.584 1.00 16.91 446 VAL A N 1
ATOM 3187 C CA . VAL A 1 448 ? 126.871 11.359 59.519 1.00 17.19 446 VAL A CA 1
ATOM 3188 C C . VAL A 1 448 ? 128.352 11.677 59.698 1.00 17.57 446 VAL A C 1
ATOM 3189 O O . VAL A 1 448 ? 128.860 11.748 60.842 1.00 18.05 446 VAL A O 1
ATOM 3193 N N . ALA A 1 449 ? 129.048 11.908 58.582 1.00 17.60 447 ALA A N 1
ATOM 3194 C CA . ALA A 1 449 ? 130.465 12.293 58.660 1.00 18.63 447 ALA A CA 1
ATOM 3195 C C . ALA A 1 449 ? 130.650 13.570 59.464 1.00 20.25 447 ALA A C 1
ATOM 3196 O O . ALA A 1 449 ? 131.577 13.665 60.275 1.00 20.27 447 ALA A O 1
ATOM 3198 N N . LYS A 1 450 ? 129.761 14.540 59.257 1.00 20.55 448 LYS A N 1
ATOM 3199 C CA . LYS A 1 450 ? 129.863 15.809 59.997 1.00 22.75 448 LYS A CA 1
ATOM 3200 C C . LYS A 1 450 ? 129.676 15.583 61.486 1.00 22.64 448 LYS A C 1
ATOM 3201 O O . LYS A 1 450 ? 130.363 16.201 62.303 1.00 23.05 448 LYS A O 1
ATOM 3207 N N . LEU A 1 451 ? 128.752 14.695 61.852 1.00 22.42 449 LEU A N 1
ATOM 3208 C CA . LEU A 1 451 ? 128.552 14.380 63.268 1.00 22.27 449 LEU A CA 1
ATOM 3209 C C . LEU A 1 451 ? 129.796 13.726 63.859 1.00 20.88 449 LEU A C 1
ATOM 3210 O O . LEU A 1 451 ? 130.138 13.952 65.030 1.00 19.01 449 LEU A O 1
ATOM 3215 N N . LEU A 1 452 ? 130.469 12.922 63.037 1.00 20.05 450 LEU A N 1
ATOM 3216 C CA . LEU A 1 452 ? 131.638 12.149 63.470 1.00 21.01 450 LEU A CA 1
ATOM 3217 C C . LEU A 1 452 ? 132.954 12.913 63.458 1.00 20.96 450 LEU A C 1
ATOM 3218 O O . LEU A 1 452 ? 133.907 12.485 64.123 1.00 21.28 450 LEU A O 1
ATOM 3223 N N . GLU A 1 453 ? 133.009 14.034 62.732 1.00 21.54 451 GLU A N 1
ATOM 3224 C CA . GLU A 1 453 ? 134.273 14.761 62.515 1.00 21.92 451 GLU A CA 1
ATOM 3225 C C . GLU A 1 453 ? 135.088 15.005 63.799 1.00 21.83 451 GLU A C 1
ATOM 3226 O O . GLU A 1 453 ? 136.275 14.665 63.830 1.00 21.95 451 GLU A O 1
ATOM 3232 N N . PRO A 1 454 ? 134.465 15.595 64.859 1.00 21.17 452 PRO A N 1
ATOM 3233 C CA . PRO A 1 454 ? 135.230 15.811 66.097 1.00 20.82 452 PRO A CA 1
ATOM 3234 C C . PRO A 1 454 ? 135.781 14.548 66.712 1.00 20.57 452 PRO A C 1
ATOM 3235 O O . PRO A 1 454 ? 136.862 14.580 67.290 1.00 20.64 452 PRO A O 1
ATOM 3239 N N . LYS A 1 455 ? 135.000 13.472 66.645 1.00 20.59 453 LYS A N 1
ATOM 3240 C CA . LYS A 1 455 ? 135.365 12.167 67.185 1.00 21.00 453 LYS A CA 1
ATOM 3241 C C . LYS A 1 455 ? 136.535 11.623 66.368 1.00 20.26 453 LYS A C 1
ATOM 3242 O O . LYS A 1 455 ? 137.492 11.030 66.910 1.00 19.66 453 LYS A O 1
ATOM 3248 N N . ILE A 1 456 ? 136.451 11.825 65.053 1.00 18.83 454 ILE A N 1
ATOM 3249 C CA . ILE A 1 456 ? 137.539 11.364 64.169 1.00 19.07 454 ILE A CA 1
ATOM 3250 C C . ILE A 1 456 ? 138.819 12.141 64.452 1.00 19.96 454 ILE A C 1
ATOM 3251 O O . ILE A 1 456 ? 139.883 11.550 64.568 1.00 18.53 454 ILE A O 1
ATOM 3256 N N . LYS A 1 457 ? 138.711 13.461 64.602 1.00 22.40 455 LYS A N 1
ATOM 3257 C CA . LYS A 1 457 ? 139.878 14.259 64.987 1.00 24.63 455 LYS A CA 1
ATOM 3258 C C . LYS A 1 457 ? 140.500 13.795 66.304 1.00 24.99 455 LYS A C 1
ATOM 3259 O O . LYS A 1 457 ? 141.723 13.744 66.406 1.00 24.89 455 LYS A O 1
ATOM 3265 N N . GLN A 1 458 ? 139.667 13.451 67.292 1.00 25.05 456 GLN A N 1
ATOM 3266 C CA . GLN A 1 458 ? 140.149 12.922 68.571 1.00 25.73 456 GLN A CA 1
ATOM 3267 C C . GLN A 1 458 ? 140.908 11.616 68.378 1.00 24.68 456 GLN A C 1
ATOM 3268 O O . GLN A 1 458 ? 141.960 11.403 68.987 1.00 24.00 456 GLN A O 1
ATOM 3274 N N . ALA A 1 459 ? 140.359 10.734 67.542 1.00 24.39 457 ALA A N 1
ATOM 3275 C CA . ALA A 1 459 ? 140.944 9.418 67.333 1.00 22.71 457 ALA A CA 1
ATOM 3276 C C . ALA A 1 459 ? 142.338 9.511 66.715 1.00 21.64 457 ALA A C 1
ATOM 3277 O O . ALA A 1 459 ? 143.230 8.722 67.071 1.00 20.70 457 ALA A O 1
ATOM 3279 N N . VAL A 1 460 ? 142.500 10.453 65.779 1.00 21.55 458 VAL A N 1
ATOM 3280 C CA . VAL A 1 460 ? 143.773 10.676 65.066 1.00 22.28 458 VAL A CA 1
ATOM 3281 C C . VAL A 1 460 ? 144.795 11.283 66.038 1.00 23.87 458 VAL A C 1
ATOM 3282 O O . VAL A 1 460 ? 145.970 10.882 66.059 1.00 23.36 458 VAL A O 1
ATOM 3286 N N . ALA A 1 461 ? 144.331 12.221 66.862 1.00 25.57 459 ALA A N 1
ATOM 3287 C CA . ALA A 1 461 ? 145.142 12.769 67.958 1.00 27.96 459 ALA A CA 1
ATOM 3288 C C . ALA A 1 461 ? 145.616 11.681 68.910 1.00 29.40 459 ALA A C 1
ATOM 3289 O O . ALA A 1 461 ? 146.786 11.668 69.286 1.00 30.03 459 ALA A O 1
ATOM 3291 N N . LEU A 1 462 ? 144.736 10.743 69.262 1.00 30.57 460 LEU A N 1
ATOM 3292 C CA . LEU A 1 462 ? 145.121 9.654 70.174 1.00 31.75 460 LEU A CA 1
ATOM 3293 C C . LEU A 1 462 ? 146.251 8.780 69.622 1.00 32.34 460 LEU A C 1
ATOM 3294 O O . LEU A 1 462 ? 147.271 8.582 70.296 1.00 32.58 460 LEU A O 1
ATOM 3299 N N . ARG A 1 463 ? 146.099 8.283 68.397 1.00 31.99 461 ARG A N 1
ATOM 3300 C CA . ARG A 1 463 ? 147.146 7.445 67.812 1.00 32.64 461 ARG A CA 1
ATOM 3301 C C . ARG A 1 463 ? 148.453 8.193 67.539 1.00 34.99 461 ARG A C 1
ATOM 3302 O O . ARG A 1 463 ? 149.524 7.598 67.637 1.00 35.28 461 ARG A O 1
ATOM 3310 N N . GLN A 1 464 ? 148.367 9.483 67.216 1.00 37.51 462 GLN A N 1
ATOM 3311 C CA . GLN A 1 464 ? 149.566 10.300 66.975 1.00 40.46 462 GLN A CA 1
ATOM 3312 C C . GLN A 1 464 ? 150.362 10.491 68.260 1.00 43.72 462 GLN A C 1
ATOM 3313 O O . GLN A 1 464 ? 151.594 10.550 68.228 1.00 44.31 462 GLN A O 1
ATOM 3319 N N . GLN A 1 465 ? 149.643 10.551 69.381 1.00 46.33 463 GLN A N 1
ATOM 3320 C CA . GLN A 1 465 ? 150.234 10.628 70.724 1.00 49.06 463 GLN A CA 1
ATOM 3321 C C . GLN A 1 465 ? 150.618 9.236 71.248 1.00 51.55 463 GLN A C 1
ATOM 3322 O O . GLN A 1 465 ? 151.540 9.101 72.059 1.00 51.68 463 GLN A O 1
ATOM 3328 N N . GLU A 1 466 ? 149.907 8.211 70.775 1.00 53.57 464 GLU A N 1
ATOM 3329 C CA . GLU A 1 466 ? 150.202 6.812 71.099 1.00 55.71 464 GLU A CA 1
ATOM 3330 C C . GLU A 1 466 ? 151.476 6.322 70.400 1.00 57.19 464 GLU A C 1
ATOM 3331 O O . GLU A 1 466 ? 152.051 5.297 70.787 1.00 57.35 464 GLU A O 1
ATOM 3337 N N . ALA A 1 467 ? 151.902 7.060 69.373 1.00 58.31 465 ALA A N 1
ATOM 3338 C CA . ALA A 1 467 ? 153.122 6.763 68.622 1.00 59.44 465 ALA A CA 1
ATOM 3339 C C . ALA A 1 467 ? 154.386 7.185 69.383 1.00 60.53 465 ALA A C 1
ATOM 3340 O O . ALA A 1 467 ? 155.450 6.583 69.208 1.00 60.61 465 ALA A O 1
ATOM 3342 N N . GLN A 1 468 ? 154.266 8.219 70.216 1.00 61.26 466 GLN A N 1
ATOM 3343 C CA . GLN A 1 468 ? 155.352 8.623 71.111 1.00 61.92 466 GLN A CA 1
ATOM 3344 C C . GLN A 1 468 ? 155.478 7.647 72.279 1.00 61.86 466 GLN A C 1
ATOM 3345 O O . GLN A 1 468 ? 156.507 7.596 72.950 1.00 61.85 466 GLN A O 1
#

Solvent-accessible surface area: 21106 Å² total

Nearest PDB structures (foldseek):
  3me5-assembly1_A  TM=1.002E+00  e=4.020E-75  Shigella flexneri 2a str. 2457T
  3lx6-assembly1_A  TM=9.675E-01  e=5.235E-58  Shigella flexneri 2a str. 2457T
  3lx6-assembly2_B  TM=9.604E-01  e=8.029E-55  Shigella flexneri 2a str. 2457T
  2uz4-assembly1_A  TM=6.593E-01  e=4.662E-17  Haemophilus parahaemolyticus
  2uyc-assembly1_A  TM=6.716E-01  e=2.728E-16  Haemophilus haemolyticus